Protein 1IMH (pdb70)

GO terms:
  GO:0005515 protein binding (F, IPI)
  GO:1990837 sequence-specific double-stranded DNA binding (F, IDA)
  GO:0043123 positive regulation of canonical NF-kappaB signal transduction (P, IMP)
  GO:1904996 positive regulation of leukocyte adhesion to vascular endothelial cell (P, IMP)
  GO:0071345 cellular response to cytokine stimulus (P, IMP)
  GO:0005634 nucleus (C, IDA)
  GO:0000978 RNA polymerase II cis-regulatory region sequence-specific DNA binding (F, IDA)
  GO:0001228 DNA-binding transcription activator activity, RNA polymerase II-specific (F, IDA)
  GO:0045944 positive regulation of transcription by RNA polymerase II (P, IDA)
  GO:0003682 chromatin binding (F, IDA)
  GO:0006974 DNA damage response (P, IDA)
  GO:0062176 R-loop processing (P, IDA)
  GO:0070131 positive regulation of mitochondrial translation (P, IDA)
  GO:0005634 nucleus (C, EXP)
  GO:0005694 chromosome (C, EXP)
  GO:0005634 nucleus (C, TAS)
  GO:0003700 DNA-binding transcription factor activity (F, TAS)
  GO:0071474 cellular hyperosmotic response (P, TAS)
  GO:0006366 transcription by RNA polymerase II (P, TAS)
  GO:0005654 nucleoplasm (C, IDA)

B-factor: mean 69.51, std 21.68, range [15.98, 150.83]

Solvent-accessible surface area: 28944 Å² total; per-residue (Å²): 100,113,51,12,111,1,44,13,127,58,64,59,120,35,97,65,42,45,0,67,26,85,57,49,0,11,89,48,15,80,7,41,90,135,120,63,55,89,98,27,9,2,79,8,132,106,102,163,22,55,1,20,0,51,1,67,43,29,98,93,103,17,63,0,0,0,1,5,0,12,40,72,62,126,20,93,30,14,36,2,6,35,3,22,100,23,98,25,245,129,31,36,108,16,134,91,35,92,13,106,35,21,26,0,0,16,3,48,2,46,44,95,92,92,3,36,28,41,1,13,0,2,2,4,23,20,50,85,54,20,72,12,80,93,190,82,60,138,12,14,132,162,103,135,21,59,116,0,24,0,0,0,0,0,16,18,127,80,190,97,68,34,34,10,9,0,10,13,46,5,34,62,1,45,3,54,112,74,53,39,107,1,57,3,70,69,7,25,46,88,54,5,30,0,109,5,99,86,51,0,2,1,3,4,88,30,2,44,163,38,9,94,0,16,0,12,61,101,117,44,124,162,115,23,50,72,34,107,6,115,28,39,121,163,30,41,43,86,31,8,1,6,0,92,1,12,68,12,97,55,79,163,24,120,129,78,36,78,5,12,0,34,0,28,8,138,65,23,140,1,180,61,87,29,85,1,43,0,41,46,140,100,112,52,13,111,1,44,13,124,57,63,59,121,35,94,65,43,45,0,66,27,88,55,49,0,10,90,54,20,105,12,64,117,121,121,75,70,52,85,29,8,1,77,7,134,107,102,163,22,54,1,20,0,49,1,66,43,29,96,94,102,16,62,0,0,0,1,4,0,29,39,73,61,126,19,94,28,5,14,19,2,24,3,14,95,12,99,27,247,132,31,36,108,16,134,89,33,92,12,108,41,7,26,0,0,17,3,49,2,46,43,94,93,92,4,37,25,40,1,13,0,2,1,6,19,55,15,85,96,21,48,0,39,100,64,91,35,113,82,10,14,160,153,183,36,50,113,0,24,1,0,1,0,0,17,20,127,79,195,96,70,34,34,10,10,0,10,14,48,6,34,62,1,43,7,52,118,66,67,30,103,2,59,4,69,69,6,24,47,89,56,5,32,0,108,5,101,86,52,0,2,1,3,4,88,35,2,49,164,38,10,96,0,15,0,12,64,99,116,39,116,167,108,23,50,68,33,106,6,114,28,40,121,164,34,42,43,86,32,6,1,6,1,93,1,11,70,12,99,56,78,162,24,122,131,80,36,77,5,13,0,33,0,28,9,138,58,26,138,0,175,63,85,29,84,1,42,0,41,46,143

Secondary structure (DSSP, 8-state):
-----TTS---SEETTEEEEEEEPBPSB---EETTS-------BTTSSS--EEEEES--S-EEEEEEEEESSSS--B-SSEEEEE---TTSPP-EEEEETTEEEEEEEE-GGGTTEEE--SEEEEEPPHHHHHTT-TTSSTT----EEEEEEEEEEE-SSS-EEEEEEE---EE-S------EEEEES--EEETT---EEEEEEE---TT-EEEEESSS-TT-S-EEEEPBPGGG--SSEEEEEPPPPS-TT-SS-EEEEEEEEETTEE--SPEEEEEE--/-----TTS---SEETTEEEEEEEPBPSB---B-SS----PPP-BTTSSS--EEEEES--S-EEEEEEEEESSSS--B-SSEEEEE---TTSPP-EEEEETTEEEEEEEE-GGGTTEEE--SEEEEEPPHHHHHHHH-TTGGGS---EEEEEEEEEEE-SSS-EEEEEEE---EE-S---PPPEEEEES--EEETT---EEEEEEE---TT-EEEEESSS-SS-S-EEEEPBPGGG--SSEEEEEPPPPS-TT-SS-EEEEEEEEETTEE--SPEEEEEE--

Sequence (562 aa):
KKSPMLCGQYPVKSEGKELKIVVQPETQHRARYLTEGSRGSVKDRTQQGFPTVKLEGHNEPVVLQVFVGNDSGRVKPHGFYQACRVTGRNTTPCKEVDIEGTTVIEVGLDPSNNMTLAVDCVGILKLRNADVEARIGIAGSKKKSTRARLVFRVNIMRKDGSTLTLQTPSSPILCTQPAGVPEILKKSLHSCSVKGEEEVFLIGKNFLKGTKVIFQENVSDENSWKSEAEIDMELFHQNHLIVKVPPYHDQHITLPVSVGIYVVTNAGRSHDVQPFTYTPDKKSPMLCGQYPVKSEGKELKIVVQPETQHRARYLTEGSRGSVKDRTQQGFPTVKLEGHNEPVVLQVFVGNDSGRVKPHGFYQACRVTGRNTTPCKEVDIEGTTVIEVGLDPSNNMTLAVDCVGILKLRNADVEARIGIAGSKKKSTRARLVFRVNIMRKDGSTLTLQTPSSPILCTQPAGVPEILKKSLHSCSVKGEEEVFLIGKNFLKGTKVIFQENVSDENSWKSEAEIDMELFHQNHLIVKVPPYHDQHITLPVSVGIYVVTNAGRSHDVQPFTYTPD

InterPro domains:
  IPR002909 IPT domain [SM00429] (444-542)
  IPR008366 Nuclear factor of activated T cells (NFAT) [PR01789] (307-323)
  IPR008366 Nuclear factor of activated T cells (NFAT) [PR01789] (425-447)
  IPR008366 Nuclear factor of activated T cells (NFAT) [PR01789] (466-485)
  IPR008366 Nuclear factor of activated T cells (NFAT) [PR01789] (524-543)
  IPR008366 Nuclear factor of activated T cells (NFAT) [PTHR12533] (21-938)
  IPR008967 p53-like transcription factor, DNA-binding domain superfamily [SSF49417] (273-444)
  IPR011539 Rel homology domain, DNA-binding domain [PF00554] (282-419)
  IPR011539 Rel homology domain, DNA-binding domain [PS50254] (264-443)
  IPR013783 Immunoglobulin-like fold [G3DSA:2.60.40.10] (439-544)
  IPR014756 Immunoglobulin E-set [SSF81296] (443-552)
  IPR015646 Nuclear factor of activated T-cells 5, Rel homology domain, DNA-binding domain [cd07882] (280-440)
  IPR032397 Rel homology dimerisation domain [PF16179] (446-544)
  IPR037059 Rel homology domain (RHD), DNA-binding domain superfamily [G3DSA:2.60.40.340] (269-438)

Radius of gyration: 33.57 Å; Cα contacts (8 Å, |Δi|>4): 1399; chains: 2; bounding box: 89×60×104 Å

Organism: Homo sapiens (NCBI:txid9606)

Foldseek 3Di:
DPQDPQQDDAAQDDPQKGKAWPFFFDQAAAAAEPPDDFRFATDTNVSPFATKIAMPRDAAKFKKKKWKFAQDDRTDGHLFKAKDWADDPPAADWDWDAHPRGIMIIGIQHCVVPRMDGHRTIGMYGHDPVVSCVPDVCDDPVHDDQKIWIKMWTWDAPPPRRTHIRIDTGHIHRHHDDQDAWAWDDKDAFEEAQQWFAKIKTFAARADPAKWKKKAQDDDPVDRDIDTFDWDPVDDDRGMTMTTTHHHPCLADPAKGKIWMWMAHPRGIHVDIDIHIYGHD/DPQDPQQDDAAQDDPQKGKAWPFFFDQADAAAAPVDPDFFATDTNVSPFATKIAMPRDAAKFKKKKWKFAQDDRTDGHLFKAKDWADDPPAADWDWDAHLRGIMIIGIQHCVVPRMDGHGTIGMHGHDLVRSCVGPHNVVSVPDDQKIWIKMWTWDAPPPRRTHIRIDTGHIHGHHDQQDEWAWDDKDAFEEAQQWFAKIKTFAAQQDPAKWKKKAQDDPVVHRDIDTFDWDPVDDDRGMTMTTTHHHPCLADPAKGKIWMWMAHPRGIHVDIDIHIYGHD

CATH classification: 2.60.40.340 (+1 more: 2.60.40.10)

Structure (mmCIF, N/CA/C/O backbone):
data_1IMH
#
_entry.id   1IMH
#
_cell.length_a   59.568
_cell.length_b   95.368
_cell.length_c   158.431
_cell.angle_alpha   90.00
_cell.angle_beta   90.00
_cell.angle_gamma   90.00
#
_symmetry.space_group_name_H-M   'P 21 21 21'
#
loop_
_entity.id
_entity.type
_entity.pdbx_description
1 polymer "5'-D(*TP*TP*GP*CP*TP*GP*GP*AP*AP*AP*AP*AP*TP*AP*G)-3'"
2 polymer "5'-D(*AP*AP*CP*TP*AP*TP*TP*TP*TP*TP*CP*CP*AP*GP*C)-3'"
3 polymer 'NUCLEAR FACTOR OF ACTIVATED T CELLS 5'
#
loop_
_atom_site.group_PDB
_atom_site.id
_atom_site.type_symbol
_atom_site.label_atom_id
_atom_site.label_alt_id
_atom_site.label_comp_id
_atom_site.label_asym_id
_atom_site.label_entity_id
_atom_site.label_seq_id
_atom_site.pdbx_PDB_ins_code
_atom_site.Cartn_x
_atom_site.Cartn_y
_atom_site.Cartn_z
_atom_site.occupancy
_atom_site.B_iso_or_equiv
_atom_site.auth_seq_id
_atom_site.auth_comp_id
_atom_site.auth_asym_id
_atom_site.auth_atom_id
_atom_site.pdbx_PDB_model_num
ATOM 610 N N . LYS C 3 1 ? 18.446 28.361 2.572 1.00 105.73 188 LYS C N 1
ATOM 611 C CA . LYS C 3 1 ? 18.213 29.833 2.654 1.00 105.39 188 LYS C CA 1
ATOM 612 C C . LYS C 3 1 ? 18.949 30.581 1.541 1.00 106.10 188 LYS C C 1
ATOM 613 O O . LYS C 3 1 ? 20.097 30.261 1.218 1.00 108.43 188 LYS C O 1
ATOM 619 N N . LYS C 3 2 ? 18.281 31.578 0.963 1.00 106.74 189 LYS C N 1
ATOM 620 C CA . LYS C 3 2 ? 18.850 32.385 -0.119 1.00 104.74 189 LYS C CA 1
ATOM 621 C C . LYS C 3 2 ? 19.890 33.358 0.455 1.00 102.87 189 LYS C C 1
ATOM 622 O O . LYS C 3 2 ? 20.746 33.869 -0.271 1.00 103.44 189 LYS C O 1
ATOM 628 N N . SER C 3 3 ? 19.798 33.588 1.765 1.00 95.98 190 SER C N 1
ATOM 629 C CA . SER C 3 3 ? 20.684 34.474 2.524 1.00 89.98 190 SER C CA 1
ATOM 630 C C . SER C 3 3 ? 20.511 35.989 2.308 1.00 88.19 190 SER C C 1
ATOM 631 O O . SER C 3 3 ? 21.491 36.737 2.329 1.00 84.08 190 SER C O 1
ATOM 634 N N . PRO C 3 4 ? 19.263 36.462 2.098 1.00 87.88 191 PRO C N 1
ATOM 635 C CA . PRO C 3 4 ? 19.043 37.900 1.899 1.00 88.10 191 PRO C CA 1
ATOM 636 C C . PRO C 3 4 ? 19.613 38.651 3.108 1.00 90.47 191 PRO C C 1
ATOM 637 O O . PRO C 3 4 ? 19.440 38.201 4.243 1.00 90.30 191 PRO C O 1
ATOM 641 N N . MET C 3 5 ? 20.279 39.785 2.881 1.00 91.90 192 MET C N 1
ATOM 642 C CA . MET C 3 5 ? 20.869 40.536 3.992 1.00 94.62 192 MET C CA 1
ATOM 643 C C . MET C 3 5 ? 19.928 40.655 5.189 1.00 91.21 192 MET C C 1
ATOM 644 O O . MET C 3 5 ? 18.766 41.058 5.064 1.00 91.58 192 MET C O 1
ATOM 649 N N . LEU C 3 6 ? 20.461 40.298 6.352 1.00 86.35 193 LEU C N 1
ATOM 650 C CA . LEU C 3 6 ? 19.715 40.314 7.597 1.00 79.38 193 LEU C CA 1
ATOM 651 C C . LEU C 3 6 ? 19.136 41.678 7.949 1.00 75.08 193 LEU C C 1
ATOM 652 O O . LEU C 3 6 ? 18.101 41.766 8.625 1.00 73.58 193 LEU C O 1
ATOM 657 N N . CYS C 3 7 ? 19.784 42.737 7.471 1.00 71.29 194 CYS C N 1
ATOM 658 C CA . CYS C 3 7 ? 19.335 44.099 7.759 1.00 69.02 194 CYS C CA 1
ATOM 659 C C . CYS C 3 7 ? 18.207 44.673 6.896 1.00 68.84 194 CYS C C 1
ATOM 660 O O . CYS C 3 7 ? 17.628 45.698 7.248 1.00 67.67 194 CYS C O 1
ATOM 663 N N . GLY C 3 8 ? 17.886 44.024 5.782 1.00 68.21 195 GLY C N 1
ATOM 664 C CA . GLY C 3 8 ? 16.834 44.535 4.916 1.00 70.18 195 GLY C CA 1
ATOM 665 C C . GLY C 3 8 ? 15.448 44.658 5.533 1.00 70.53 195 GLY C C 1
ATOM 666 O O . GLY C 3 8 ? 15.137 43.982 6.506 1.00 70.45 195 GLY C O 1
ATOM 667 N N . GLN C 3 9 ? 14.616 45.529 4.971 1.00 71.97 196 GLN C N 1
ATOM 668 C CA . GLN C 3 9 ? 13.257 45.723 5.463 1.00 75.55 196 GLN C CA 1
ATOM 669 C C . GLN C 3 9 ? 12.386 44.646 4.819 1.00 75.20 196 GLN C C 1
ATOM 670 O O . GLN C 3 9 ? 12.394 44.500 3.600 1.00 76.44 196 GLN C O 1
ATOM 676 N N . TYR C 3 10 ? 11.645 43.884 5.617 1.00 75.20 197 TYR C N 1
ATOM 677 C CA . TYR C 3 10 ? 10.790 42.844 5.057 1.00 75.03 197 TYR C CA 1
ATOM 678 C C . TYR C 3 10 ? 9.437 42.866 5.739 1.00 71.86 197 TYR C C 1
ATOM 679 O O . TYR C 3 10 ? 9.323 43.267 6.891 1.00 73.36 197 TYR C O 1
ATOM 688 N N . PRO C 3 11 ? 8.386 42.442 5.029 1.00 70.79 198 PRO C N 1
ATOM 689 C CA . PRO C 3 11 ? 7.036 42.419 5.592 1.00 71.75 198 PRO C CA 1
ATOM 690 C C . PRO C 3 11 ? 6.722 41.111 6.309 1.00 72.01 198 PRO C C 1
ATOM 691 O O . PRO C 3 11 ? 7.404 40.094 6.132 1.00 70.96 198 PRO C O 1
ATOM 695 N N . VAL C 3 12 ? 5.668 41.142 7.111 1.00 74.59 199 VAL C N 1
ATOM 696 C CA . VAL C 3 12 ? 5.241 39.960 7.838 1.00 76.75 199 VAL C CA 1
ATOM 697 C C . VAL C 3 12 ? 4.462 39.094 6.863 1.00 77.99 199 VAL C C 1
ATOM 698 O O . VAL C 3 12 ? 4.688 37.890 6.768 1.00 79.55 199 VAL C O 1
ATOM 702 N N . LYS C 3 13 ? 3.553 39.726 6.128 1.00 83.38 200 LYS C N 1
ATOM 703 C CA . LYS C 3 13 ? 2.733 39.029 5.146 1.00 87.09 200 LYS C CA 1
ATOM 704 C C . LYS C 3 13 ? 2.895 39.670 3.777 1.00 89.46 200 LYS C C 1
ATOM 705 O O . LYS C 3 13 ? 3.305 40.826 3.666 1.00 89.70 200 LYS C O 1
ATOM 711 N N . SER C 3 14 ? 2.566 38.902 2.743 1.00 89.28 201 SER C N 1
ATOM 712 C CA . SER C 3 14 ? 2.639 39.356 1.357 1.00 88.46 201 SER C CA 1
ATOM 713 C C . SER C 3 14 ? 2.353 38.200 0.408 1.00 88.89 201 SER C C 1
ATOM 714 O O . SER C 3 14 ? 2.627 37.038 0.729 1.00 89.84 201 SER C O 1
ATOM 717 N N . GLU C 3 15 ? 1.800 38.530 -0.757 1.00 87.82 202 GLU C N 1
ATOM 718 C CA . GLU C 3 15 ? 1.486 37.538 -1.778 1.00 85.18 202 GLU C CA 1
ATOM 719 C C . GLU C 3 15 ? 0.646 36.413 -1.180 1.00 86.55 202 GLU C C 1
ATOM 720 O O . GLU C 3 15 ? 0.841 35.233 -1.490 1.00 85.43 202 GLU C O 1
ATOM 726 N N . GLY C 3 16 ? -0.287 36.802 -0.312 1.00 85.50 203 GLY C N 1
ATOM 727 C CA . GLY C 3 16 ? -1.174 35.849 0.333 1.00 86.90 203 GLY C CA 1
ATOM 728 C C . GLY C 3 16 ? -0.509 34.929 1.338 1.00 86.70 203 GLY C C 1
ATOM 729 O O . GLY C 3 16 ? -0.982 33.820 1.587 1.00 86.55 203 GLY C O 1
ATOM 730 N N . LYS C 3 17 ? 0.585 35.386 1.930 1.00 87.54 204 LYS C N 1
ATOM 731 C CA . LYS C 3 17 ? 1.302 34.571 2.900 1.00 88.07 204 LYS C CA 1
ATOM 732 C C . LYS C 3 17 ? 1.672 35.377 4.138 1.00 87.31 204 LYS C C 1
ATOM 733 O O . LYS C 3 17 ? 2.133 36.513 4.026 1.00 86.86 204 LYS C O 1
ATOM 739 N N . GLU C 3 18 ? 1.464 34.795 5.317 1.00 85.91 205 GLU C N 1
ATOM 740 C CA . GLU C 3 18 ? 1.829 35.479 6.548 1.00 84.70 205 GLU C CA 1
ATOM 741 C C . GLU C 3 18 ? 2.661 34.574 7.443 1.00 83.63 205 GLU C C 1
ATOM 742 O O . GLU C 3 18 ? 2.449 33.361 7.500 1.00 83.21 205 GLU C O 1
ATOM 748 N N . LEU C 3 19 ? 3.634 35.175 8.117 1.00 82.90 206 LEU C N 1
ATOM 749 C CA . LEU C 3 19 ? 4.497 34.464 9.050 1.00 80.94 206 LEU C CA 1
ATOM 750 C C . LEU C 3 19 ? 4.153 35.091 10.386 1.00 81.41 206 LEU C C 1
ATOM 751 O O . LEU C 3 19 ? 4.673 36.150 10.732 1.00 81.09 206 LEU C O 1
ATOM 756 N N . LYS C 3 20 ? 3.263 34.455 11.134 1.00 81.69 207 LYS C N 1
ATOM 757 C CA . LYS C 3 20 ? 2.861 35.019 12.410 1.00 81.86 207 LYS C CA 1
ATOM 758 C C . LYS C 3 20 ? 3.364 34.270 13.633 1.00 78.30 207 LYS C C 1
ATOM 759 O O . LYS C 3 20 ? 3.568 33.057 13.609 1.00 78.80 207 LYS C O 1
ATOM 765 N N . ILE C 3 21 ? 3.567 35.023 14.705 1.00 74.14 208 ILE C N 1
ATOM 766 C CA . ILE C 3 21 ? 4.020 34.467 15.965 1.00 69.46 208 ILE C CA 1
ATOM 767 C C . ILE C 3 21 ? 2.771 34.156 16.773 1.00 69.04 208 ILE C C 1
ATOM 768 O O . ILE C 3 21 ? 2.112 35.055 17.292 1.00 67.51 208 ILE C O 1
ATOM 773 N N . VAL C 3 22 ? 2.438 32.878 16.865 1.00 68.10 209 VAL C N 1
ATOM 774 C CA . VAL C 3 22 ? 1.267 32.460 17.615 1.00 69.64 209 VAL C CA 1
ATOM 775 C C . VAL C 3 22 ? 1.517 32.602 19.120 1.00 69.91 209 VAL C C 1
ATOM 776 O O . VAL C 3 22 ? 0.670 33.112 19.854 1.00 72.41 209 VAL C O 1
ATOM 780 N N . VAL C 3 23 ? 2.681 32.153 19.576 1.00 70.23 210 VAL C N 1
ATOM 781 C CA . VAL C 3 23 ? 3.010 32.238 20.990 1.00 67.03 210 VAL C CA 1
ATOM 782 C C . VAL C 3 23 ? 4.332 32.958 21.251 1.00 64.93 210 VAL C C 1
ATOM 783 O O . VAL C 3 23 ? 5.416 32.415 21.026 1.00 63.61 210 VAL C O 1
ATOM 787 N N . GLN C 3 24 ? 4.217 34.188 21.736 1.00 59.68 211 GLN C N 1
ATOM 788 C CA . GLN C 3 24 ? 5.362 35.029 22.061 1.00 55.34 211 GLN C CA 1
ATOM 789 C C . GLN C 3 24 ? 6.267 34.371 23.090 1.00 50.69 211 GLN C C 1
ATOM 790 O O . GLN C 3 24 ? 5.807 33.590 23.924 1.00 53.09 211 GLN C O 1
ATOM 796 N N . PRO C 3 25 ? 7.571 34.692 23.052 1.00 48.36 212 PRO C N 1
ATOM 797 C CA . PRO C 3 25 ? 8.529 34.123 24.003 1.00 45.97 212 PRO C CA 1
ATOM 798 C C . PRO C 3 25 ? 8.376 34.831 25.347 1.00 42.95 212 PRO C C 1
ATOM 799 O O . PRO C 3 25 ? 7.755 35.888 25.424 1.00 42.14 212 PRO C O 1
ATOM 803 N N . GLU C 3 26 ? 8.938 34.237 26.394 1.00 42.10 213 GLU C N 1
ATOM 804 C CA . GLU C 3 26 ? 8.888 34.804 27.739 1.00 42.75 213 GLU C CA 1
ATOM 805 C C . GLU C 3 26 ? 9.387 36.246 27.724 1.00 43.31 213 GLU C C 1
ATOM 806 O O . GLU C 3 26 ? 10.113 36.641 26.814 1.00 45.38 213 GLU C O 1
ATOM 812 N N . THR C 3 27 ? 8.999 37.052 28.706 1.00 44.15 214 THR C N 1
ATOM 813 C CA . THR C 3 27 ? 9.490 38.427 28.717 1.00 45.40 214 THR C CA 1
ATOM 814 C C . THR C 3 27 ? 10.937 38.464 29.191 1.00 44.06 214 THR C C 1
ATOM 815 O O . THR C 3 27 ? 11.610 39.479 29.055 1.00 43.97 214 THR C O 1
ATOM 819 N N . GLN C 3 28 ? 11.411 37.355 29.748 1.00 40.76 215 GLN C N 1
ATOM 820 C CA . GLN C 3 28 ? 12.778 37.284 30.229 1.00 39.82 215 GLN C CA 1
ATOM 821 C C . GLN C 3 28 ? 13.373 35.891 30.092 1.00 40.56 215 GLN C C 1
ATOM 822 O O . GLN C 3 28 ? 12.710 34.891 30.349 1.00 41.88 215 GLN C O 1
ATOM 828 N N . HIS C 3 29 ? 14.635 35.849 29.671 1.00 40.06 216 HIS C N 1
ATOM 829 C CA . HIS C 3 29 ? 15.366 34.615 29.484 1.00 38.25 216 HIS C CA 1
ATOM 830 C C . HIS C 3 29 ? 16.822 34.926 29.757 1.00 37.37 216 HIS C C 1
ATOM 831 O O . HIS C 3 29 ? 17.411 35.738 29.063 1.00 39.16 216 HIS C O 1
ATOM 838 N N . ARG C 3 30 ? 17.406 34.276 30.753 1.00 34.90 217 ARG C N 1
ATOM 839 C CA . ARG C 3 30 ? 18.792 34.521 31.114 1.00 35.38 217 ARG C CA 1
ATOM 840 C C . ARG C 3 30 ? 19.782 34.001 30.096 1.00 37.07 217 ARG C C 1
ATOM 841 O O . ARG C 3 30 ? 19.948 32.801 29.938 1.00 41.51 217 ARG C O 1
ATOM 849 N N . ALA C 3 31 ? 20.453 34.911 29.404 1.00 37.93 218 ALA C N 1
ATOM 850 C CA . ALA C 3 31 ? 21.444 34.516 28.412 1.00 37.92 218 ALA C CA 1
ATOM 851 C C . ALA C 3 31 ? 22.559 33.795 29.142 1.00 37.97 218 ALA C C 1
ATOM 852 O O . ALA C 3 31 ? 22.788 34.044 30.324 1.00 36.59 218 ALA C O 1
ATOM 854 N N . ARG C 3 32 ? 23.233 32.888 28.447 1.00 40.77 219 ARG C N 1
ATOM 855 C CA . ARG C 3 32 ? 24.358 32.174 29.036 1.00 45.52 219 ARG C CA 1
ATOM 856 C C . ARG C 3 32 ? 25.644 32.767 28.463 1.00 46.01 219 ARG C C 1
ATOM 857 O O . ARG C 3 32 ? 25.615 33.458 27.453 1.00 48.66 219 ARG C O 1
ATOM 865 N N . TYR C 3 33 ? 26.772 32.500 29.099 1.00 46.71 220 TYR C N 1
ATOM 866 C CA . TYR C 3 33 ? 28.035 32.989 28.574 1.00 47.93 220 TYR C CA 1
ATOM 867 C C . TYR C 3 33 ? 28.768 31.805 27.948 1.00 49.58 220 TYR C C 1
ATOM 868 O O . TYR C 3 33 ? 28.412 30.656 28.197 1.00 50.96 220 TYR C O 1
ATOM 877 N N . LEU C 3 34 ? 29.777 32.089 27.126 1.00 50.97 221 LEU C N 1
ATOM 878 C CA . LEU C 3 34 ? 30.545 31.048 26.455 1.00 50.93 221 LEU C CA 1
ATOM 879 C C . LEU C 3 34 ? 31.348 30.250 27.466 1.00 52.78 221 LEU C C 1
ATOM 880 O O . LEU C 3 34 ? 31.517 29.036 27.337 1.00 52.36 221 LEU C O 1
ATOM 885 N N . THR C 3 35 ? 31.828 30.950 28.485 1.00 52.44 222 THR C N 1
ATOM 886 C CA . THR C 3 35 ? 32.629 30.342 29.526 1.00 52.53 222 THR C CA 1
ATOM 887 C C . THR C 3 35 ? 31.840 29.377 30.403 1.00 54.81 222 THR C C 1
ATOM 888 O O . THR C 3 35 ? 32.426 28.694 31.229 1.00 55.33 222 THR C O 1
ATOM 892 N N . GLU C 3 36 ? 30.520 29.310 30.243 1.00 58.05 223 GLU C N 1
ATOM 893 C CA . GLU C 3 36 ? 29.731 28.386 31.064 1.00 59.32 223 GLU C CA 1
ATOM 894 C C . GLU C 3 36 ? 28.817 27.450 30.285 1.00 62.25 223 GLU C C 1
ATOM 895 O O . GLU C 3 36 ? 28.707 27.532 29.059 1.00 64.55 223 GLU C O 1
ATOM 901 N N . GLY C 3 37 ? 28.168 26.553 31.020 1.00 64.81 224 GLY C N 1
ATOM 902 C CA . GLY C 3 37 ? 27.270 25.590 30.415 1.00 67.28 224 GLY C CA 1
ATOM 903 C C . GLY C 3 37 ? 26.161 26.206 29.588 1.00 69.91 224 GLY C C 1
ATOM 904 O O . GLY C 3 37 ? 26.111 27.417 29.397 1.00 73.90 224 GLY C O 1
ATOM 905 N N . SER C 3 38 ? 25.282 25.359 29.069 1.00 67.79 225 SER C N 1
ATOM 906 C CA . SER C 3 38 ? 24.162 25.820 28.272 1.00 63.98 225 SER C CA 1
ATOM 907 C C . SER C 3 38 ? 23.080 26.223 29.253 1.00 62.42 225 SER C C 1
ATOM 908 O O . SER C 3 38 ? 23.086 25.758 30.383 1.00 62.07 225 SER C O 1
ATOM 911 N N . ARG C 3 39 ? 22.148 27.078 28.842 1.00 58.49 226 ARG C N 1
ATOM 912 C CA . ARG C 3 39 ? 21.097 27.474 29.764 1.00 53.04 226 ARG C CA 1
ATOM 913 C C . ARG C 3 39 ? 19.692 27.234 29.284 1.00 52.61 226 ARG C C 1
ATOM 914 O O . ARG C 3 39 ? 18.750 27.818 29.815 1.00 51.31 226 ARG C O 1
ATOM 922 N N . GLY C 3 40 ? 19.521 26.390 28.275 1.00 54.42 227 GLY C N 1
ATOM 923 C CA . GLY C 3 40 ? 18.155 26.122 27.901 1.00 55.09 227 GLY C CA 1
ATOM 924 C C . GLY C 3 40 ? 17.574 26.941 26.788 1.00 56.20 227 GLY C C 1
ATOM 925 O O . GLY C 3 40 ? 18.058 28.020 26.462 1.00 56.55 227 GLY C O 1
ATOM 926 N N . SER C 3 41 ? 16.523 26.390 26.193 1.00 56.15 228 SER C N 1
ATOM 927 C CA . SER C 3 41 ? 15.824 27.042 25.103 1.00 56.55 228 SER C CA 1
ATOM 928 C C . SER C 3 41 ? 15.016 28.179 25.682 1.00 53.87 228 SER C C 1
ATOM 929 O O . SER C 3 41 ? 14.874 28.286 26.893 1.00 53.68 228 SER C O 1
ATOM 932 N N . VAL C 3 42 ? 14.491 29.029 24.816 1.00 52.31 229 VAL C N 1
ATOM 933 C CA . VAL C 3 42 ? 13.679 30.146 25.265 1.00 52.44 229 VAL C CA 1
ATOM 934 C C . VAL C 3 42 ? 12.267 29.600 25.359 1.00 53.89 229 VAL C C 1
ATOM 935 O O . VAL C 3 42 ? 11.745 29.046 24.401 1.00 53.38 229 VAL C O 1
ATOM 939 N N . LYS C 3 43 ? 11.663 29.743 26.528 1.00 57.99 230 LYS C N 1
ATOM 940 C CA . LYS C 3 43 ? 10.321 29.242 26.762 1.00 63.84 230 LYS C CA 1
ATOM 941 C C . LYS C 3 43 ? 9.309 30.276 26.319 1.00 64.56 230 LYS C C 1
ATOM 942 O O . LYS C 3 43 ? 9.673 31.279 25.699 1.00 66.36 230 LYS C O 1
ATOM 948 N N . ASP C 3 44 ? 8.036 30.032 26.623 1.00 66.83 231 ASP C N 1
ATOM 949 C CA . ASP C 3 44 ? 6.983 30.991 26.286 1.00 69.30 231 ASP C CA 1
ATOM 950 C C . ASP C 3 44 ? 6.627 31.695 27.590 1.00 70.11 231 ASP C C 1
ATOM 951 O O . ASP C 3 44 ? 7.359 31.576 28.566 1.00 70.22 231 ASP C O 1
ATOM 956 N N . ARG C 3 45 ? 5.518 32.422 27.626 1.00 72.34 232 ARG C N 1
ATOM 957 C CA . ARG C 3 45 ? 5.157 33.129 28.849 1.00 75.18 232 ARG C CA 1
ATOM 958 C C . ARG C 3 45 ? 4.580 32.277 29.986 1.00 78.85 232 ARG C C 1
ATOM 959 O O . ARG C 3 45 ? 4.511 32.724 31.124 1.00 80.89 232 ARG C O 1
ATOM 967 N N . THR C 3 46 ? 4.146 31.061 29.684 1.00 83.68 233 THR C N 1
ATOM 968 C CA . THR C 3 46 ? 3.631 30.181 30.723 1.00 87.37 233 THR C CA 1
ATOM 969 C C . THR C 3 46 ? 4.723 29.257 31.227 1.00 90.97 233 THR C C 1
ATOM 970 O O . THR C 3 46 ? 4.487 28.440 32.118 1.00 92.19 233 THR C O 1
ATOM 974 N N . GLN C 3 47 ? 5.916 29.390 30.656 1.00 92.25 234 GLN C N 1
ATOM 975 C CA . GLN C 3 47 ? 7.045 28.551 31.035 1.00 94.11 234 GLN C CA 1
ATOM 976 C C . GLN C 3 47 ? 6.747 27.079 30.749 1.00 94.83 234 GLN C C 1
ATOM 977 O O . GLN C 3 47 ? 7.574 26.214 31.039 1.00 96.24 234 GLN C O 1
ATOM 983 N N . GLN C 3 48 ? 5.569 26.787 30.195 1.00 94.49 235 GLN C N 1
ATOM 984 C CA . GLN C 3 48 ? 5.213 25.397 29.920 1.00 92.64 235 GLN C CA 1
ATOM 985 C C . GLN C 3 48 ? 5.306 24.941 28.463 1.00 89.55 235 GLN C C 1
ATOM 986 O O . GLN C 3 48 ? 4.970 23.796 28.126 1.00 89.73 235 GLN C O 1
ATOM 992 N N . GLY C 3 49 ? 5.788 25.831 27.607 1.00 84.66 236 GLY C N 1
ATOM 993 C CA . GLY C 3 49 ? 5.947 25.505 26.206 1.00 78.99 236 GLY C CA 1
ATOM 994 C C . GLY C 3 49 ? 7.028 26.376 25.605 1.00 73.81 236 GLY C C 1
ATOM 995 O O . GLY C 3 49 ? 7.944 26.816 26.297 1.00 70.89 236 GLY C O 1
ATOM 996 N N . PHE C 3 50 ? 6.916 26.642 24.313 1.00 67.11 237 PHE C N 1
ATOM 997 C CA . PHE C 3 50 ? 7.907 27.455 23.634 1.00 64.84 237 PHE C CA 1
ATOM 998 C C . PHE C 3 50 ? 7.307 28.459 22.675 1.00 62.38 237 PHE C C 1
ATOM 999 O O . PHE C 3 50 ? 6.167 28.316 22.254 1.00 61.07 237 PHE C O 1
ATOM 1007 N N . PRO C 3 51 ? 8.070 29.501 22.313 1.00 59.53 238 PRO C N 1
ATOM 1008 C CA . PRO C 3 51 ? 7.487 30.466 21.382 1.00 61.66 238 PRO C CA 1
ATOM 1009 C C . PRO C 3 51 ? 7.101 29.699 20.131 1.00 63.23 238 PRO C C 1
ATOM 1010 O O . PRO C 3 51 ? 7.869 28.864 19.646 1.00 61.75 238 PRO C O 1
ATOM 1014 N N . THR C 3 52 ? 5.904 29.962 19.620 1.00 64.60 239 THR C N 1
ATOM 1015 C CA . THR C 3 52 ? 5.426 29.246 18.444 1.00 68.59 239 THR C CA 1
ATOM 1016 C C . THR C 3 52 ? 5.099 30.138 17.259 1.00 71.54 239 THR C C 1
ATOM 1017 O O . THR C 3 52 ? 4.321 31.088 17.367 1.00 72.35 239 THR C O 1
ATOM 1021 N N . VAL C 3 53 ? 5.699 29.816 16.121 1.00 74.73 240 VAL C N 1
ATOM 1022 C CA . VAL C 3 53 ? 5.469 30.583 14.912 1.00 77.90 240 VAL C CA 1
ATOM 1023 C C . VAL C 3 53 ? 4.700 29.745 13.893 1.00 81.40 240 VAL C C 1
ATOM 1024 O O . VAL C 3 53 ? 4.898 28.527 13.790 1.00 80.08 240 VAL C O 1
ATOM 1028 N N . LYS C 3 54 ? 3.823 30.406 13.144 1.00 84.12 241 LYS C N 1
ATOM 1029 C CA . LYS C 3 54 ? 3.015 29.733 12.139 1.00 86.56 241 LYS C CA 1
ATOM 1030 C C . LYS C 3 54 ? 3.101 30.425 10.776 1.00 88.35 241 LYS C C 1
ATOM 1031 O O . LYS C 3 54 ? 3.184 31.656 10.691 1.00 90.22 241 LYS C O 1
ATOM 1037 N N . LEU C 3 55 ? 3.083 29.620 9.713 1.00 90.27 242 LEU C N 1
ATOM 1038 C CA . LEU C 3 55 ? 3.143 30.134 8.347 1.00 90.08 242 LEU C CA 1
ATOM 1039 C C . LEU C 3 55 ? 1.867 29.819 7.566 1.00 93.42 242 LEU C C 1
ATOM 1040 O O . LEU C 3 55 ? 1.731 28.748 6.970 1.00 92.96 242 LEU C O 1
ATOM 1045 N N . GLU C 3 56 ? 0.935 30.766 7.577 1.00 94.54 243 GLU C N 1
ATOM 1046 C CA . GLU C 3 56 ? -0.330 30.621 6.871 1.00 96.66 243 GLU C CA 1
ATOM 1047 C C . GLU C 3 56 ? -0.170 31.110 5.434 1.00 97.87 243 GLU C C 1
ATOM 1048 O O . GLU C 3 56 ? 0.707 31.927 5.141 1.00 101.04 243 GLU C O 1
ATOM 1054 N N . GLY C 3 57 ? -1.016 30.603 4.541 1.00 98.99 244 GLY C N 1
ATOM 1055 C CA . GLY C 3 57 ? -0.953 31.010 3.146 1.00 97.34 244 GLY C CA 1
ATOM 1056 C C . GLY C 3 57 ? 0.147 30.317 2.363 1.00 97.79 244 GLY C C 1
ATOM 1057 O O . GLY C 3 57 ? 0.758 30.907 1.472 1.00 97.91 244 GLY C O 1
ATOM 1058 N N . HIS C 3 58 ? 0.396 29.056 2.694 1.00 94.46 245 HIS C N 1
ATOM 1059 C CA . HIS C 3 58 ? 1.429 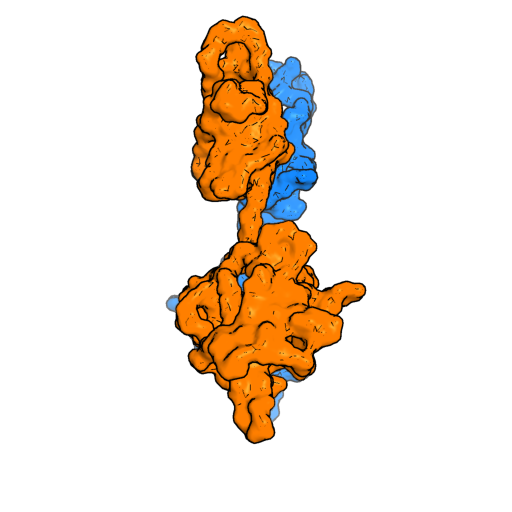28.278 2.027 1.00 92.39 245 HIS C CA 1
ATOM 1060 C C . HIS C 3 58 ? 1.427 26.904 2.676 1.00 93.12 245 HIS C C 1
ATOM 1061 O O . HIS C 3 58 ? 1.219 26.790 3.887 1.00 91.80 245 HIS C O 1
ATOM 1068 N N . ASN C 3 59 ? 1.661 25.864 1.879 1.00 94.77 246 ASN C N 1
ATOM 1069 C CA . ASN C 3 59 ? 1.648 24.512 2.414 1.00 96.94 246 ASN C CA 1
ATOM 1070 C C . ASN C 3 59 ? 2.750 23.574 1.932 1.00 99.07 246 ASN C C 1
ATOM 1071 O O . ASN C 3 59 ? 2.499 22.397 1.682 1.00 100.58 246 ASN C O 1
ATOM 1076 N N . GLU C 3 60 ? 3.968 24.090 1.809 1.00 101.13 247 GLU C N 1
ATOM 1077 C CA . GLU C 3 60 ? 5.101 23.275 1.382 1.00 102.79 247 GLU C CA 1
ATOM 1078 C C . GLU C 3 60 ? 6.195 23.312 2.442 1.00 100.39 247 GLU C C 1
ATOM 1079 O O . GLU C 3 60 ? 6.167 24.141 3.349 1.00 101.57 247 GLU C O 1
ATOM 1085 N N . PRO C 3 61 ? 7.167 22.395 2.358 1.00 97.58 248 PRO C N 1
ATOM 1086 C CA . PRO C 3 61 ? 8.219 22.442 3.372 1.00 93.63 248 PRO C CA 1
ATOM 1087 C C . PRO C 3 61 ? 9.085 23.675 3.113 1.00 90.28 248 PRO C C 1
ATOM 1088 O O . PRO C 3 61 ? 9.508 23.914 1.978 1.00 87.69 248 PRO C O 1
ATOM 1092 N N . VAL C 3 62 ? 9.322 24.467 4.158 1.00 84.40 249 VAL C N 1
ATOM 1093 C CA . VAL C 3 62 ? 10.140 25.679 4.047 1.00 79.75 249 VAL C CA 1
ATOM 1094 C C . VAL C 3 62 ? 10.976 25.882 5.300 1.00 77.81 249 VAL C C 1
ATOM 1095 O O . VAL C 3 62 ? 10.449 25.837 6.408 1.00 78.08 249 VAL C O 1
ATOM 1099 N N . VAL C 3 63 ? 12.276 26.104 5.131 1.00 76.79 250 VAL C N 1
ATOM 1100 C CA . VAL C 3 63 ? 13.142 26.301 6.289 1.00 73.37 250 VAL C CA 1
ATOM 1101 C C . VAL C 3 63 ? 12.853 27.624 6.984 1.00 74.26 250 VAL C C 1
ATOM 1102 O O . VAL C 3 63 ? 12.744 28.671 6.341 1.00 73.74 250 VAL C O 1
ATOM 1106 N N . LEU C 3 64 ? 12.713 27.554 8.305 1.00 71.63 251 LEU C N 1
ATOM 1107 C CA . LEU C 3 64 ? 12.455 28.726 9.121 1.00 67.85 251 LEU C CA 1
ATOM 1108 C C . LEU C 3 64 ? 13.783 29.159 9.720 1.00 68.01 251 LEU C C 1
ATOM 1109 O O . LEU C 3 64 ? 14.530 28.339 10.252 1.00 68.26 251 LEU C O 1
ATOM 1114 N N . GLN C 3 65 ? 14.085 30.445 9.616 1.00 66.55 252 GLN C N 1
ATOM 1115 C CA . GLN C 3 65 ? 15.324 30.952 10.170 1.00 64.37 252 GLN C CA 1
ATOM 1116 C C . GLN C 3 65 ? 15.060 31.761 11.431 1.00 63.80 252 GLN C C 1
ATOM 1117 O O . GLN C 3 65 ? 14.056 32.475 11.533 1.00 63.85 252 GLN C O 1
ATOM 1123 N N . VAL C 3 66 ? 15.964 31.638 12.395 1.00 60.13 253 VAL C N 1
ATOM 1124 C CA . VAL C 3 66 ? 15.832 32.378 13.636 1.00 56.53 253 VAL C CA 1
ATOM 1125 C C . VAL C 3 66 ? 17.175 32.945 14.043 1.00 54.94 253 VAL C C 1
ATOM 1126 O O . VAL C 3 66 ? 18.211 32.300 13.881 1.00 54.43 253 VAL C O 1
ATOM 1130 N N . PHE C 3 67 ? 17.150 34.169 14.551 1.00 53.19 254 PHE C N 1
ATOM 1131 C CA . PHE C 3 67 ? 18.358 34.809 15.040 1.00 48.59 254 PHE C CA 1
ATOM 1132 C C . PHE C 3 67 ? 17.954 35.908 16.015 1.00 45.42 254 PHE C C 1
ATOM 1133 O O . PHE C 3 67 ? 16.831 36.410 15.970 1.00 43.79 254 PHE C O 1
ATOM 1141 N N . VAL C 3 68 ? 18.867 36.246 16.915 1.00 39.91 255 VAL C N 1
ATOM 1142 C CA . VAL C 3 68 ? 18.635 37.260 17.932 1.00 36.86 255 VAL C CA 1
ATOM 1143 C C . VAL C 3 68 ? 18.925 38.661 17.401 1.00 37.21 255 VAL C C 1
ATOM 1144 O O . VAL C 3 68 ? 20.054 38.956 16.993 1.00 36.96 255 VAL C O 1
ATOM 1148 N N . GLY C 3 69 ? 17.914 39.524 17.410 1.00 37.25 256 GLY C N 1
ATOM 1149 C CA . GLY C 3 69 ? 18.114 40.870 16.916 1.00 39.04 256 GLY C CA 1
ATOM 1150 C C . GLY C 3 69 ? 17.922 41.893 18.009 1.00 41.39 256 GLY C C 1
ATOM 1151 O O . GLY C 3 69 ? 17.595 41.530 19.137 1.00 44.61 256 GLY C O 1
ATOM 1152 N N . ASN C 3 70 ? 18.137 43.165 17.684 1.00 43.52 257 ASN C N 1
ATOM 1153 C CA . ASN C 3 70 ? 17.958 44.251 18.645 1.00 45.23 257 ASN C CA 1
ATOM 1154 C C . ASN C 3 70 ? 16.551 44.189 19.249 1.00 47.75 257 ASN C C 1
ATOM 1155 O O . ASN C 3 70 ? 15.661 43.503 18.734 1.00 46.38 257 ASN C O 1
ATOM 1160 N N . ASP C 3 71 ? 16.357 44.928 20.335 1.00 49.81 258 ASP C N 1
ATOM 1161 C CA . ASP C 3 71 ? 15.090 44.930 21.046 1.00 51.36 258 ASP C CA 1
ATOM 1162 C C . ASP C 3 71 ? 13.979 45.743 20.411 1.00 50.99 258 ASP C C 1
ATOM 1163 O O . ASP C 3 71 ? 12.805 45.545 20.728 1.00 52.01 258 ASP C O 1
ATOM 1168 N N . SER C 3 72 ? 14.327 46.657 19.519 1.00 51.49 259 SER C N 1
ATOM 1169 C CA . SER C 3 72 ? 13.294 47.467 18.902 1.00 50.90 259 SER C CA 1
ATOM 1170 C C . SER C 3 72 ? 13.780 48.285 17.718 1.00 52.37 259 SER C C 1
ATOM 1171 O O . SER C 3 72 ? 14.981 48.471 17.523 1.00 51.57 259 SER C O 1
ATOM 1174 N N . GLY C 3 73 ? 12.834 48.782 16.933 1.00 50.95 260 GLY C N 1
ATOM 1175 C CA . GLY C 3 73 ? 13.189 49.588 15.788 1.00 56.46 260 GLY C CA 1
ATOM 1176 C C . GLY C 3 73 ? 13.332 48.735 14.549 1.00 60.69 260 GLY C C 1
ATOM 1177 O O . GLY C 3 73 ? 12.656 47.697 14.414 1.00 60.24 260 GLY C O 1
ATOM 1178 N N . ARG C 3 74 ? 14.200 49.162 13.633 1.00 62.93 261 ARG C N 1
ATOM 1179 C CA . ARG C 3 74 ? 14.405 48.392 12.420 1.00 67.16 261 ARG C CA 1
ATOM 1180 C C . ARG C 3 74 ? 15.244 47.193 12.815 1.00 61.72 261 ARG C C 1
ATOM 1181 O O . ARG C 3 74 ? 16.315 47.340 13.394 1.00 63.34 261 ARG C O 1
ATOM 1189 N N . VAL C 3 75 ? 14.731 46.007 12.521 1.00 57.89 262 VAL C N 1
ATOM 1190 C CA . VAL C 3 75 ? 15.417 44.775 12.857 1.00 53.97 262 VAL C CA 1
ATOM 1191 C C . VAL C 3 75 ? 16.859 44.682 12.367 1.00 51.75 262 VAL C C 1
ATOM 1192 O O . VAL C 3 75 ? 17.138 44.750 11.175 1.00 49.88 262 VAL C O 1
ATOM 1196 N N . LYS C 3 76 ? 17.771 44.538 13.314 1.00 51.68 263 LYS C N 1
ATOM 1197 C CA . LYS C 3 76 ? 19.191 44.386 13.033 1.00 53.56 263 LYS C CA 1
ATOM 1198 C C . LYS C 3 76 ? 19.623 43.293 13.996 1.00 52.21 263 LYS C C 1
ATOM 1199 O O . LYS C 3 76 ? 19.107 43.200 15.103 1.00 56.39 263 LYS C O 1
ATOM 1205 N N . PRO C 3 77 ? 20.548 42.426 13.585 1.00 52.13 264 PRO C N 1
ATOM 1206 C CA . PRO C 3 77 ? 20.925 41.404 14.560 1.00 50.25 264 PRO C CA 1
ATOM 1207 C C . PRO C 3 77 ? 21.556 42.082 15.786 1.00 47.85 264 PRO C C 1
ATOM 1208 O O . PRO C 3 77 ? 22.365 42.998 15.653 1.00 47.69 264 PRO C O 1
ATOM 1212 N N . HIS C 3 78 ? 21.166 41.651 16.977 1.00 46.52 265 HIS C N 1
ATOM 1213 C CA . HIS C 3 78 ? 21.705 42.240 18.195 1.00 45.47 265 HIS C CA 1
ATOM 1214 C C . HIS C 3 78 ? 23.237 42.199 18.164 1.00 42.51 265 HIS C C 1
ATOM 1215 O O . HIS C 3 78 ? 23.825 41.324 17.558 1.00 43.72 265 HIS C O 1
ATOM 1222 N N . GLY C 3 79 ? 23.888 43.153 18.808 1.00 41.68 266 GLY C N 1
ATOM 1223 C CA . GLY C 3 79 ? 25.330 43.171 18.775 1.00 41.05 266 GLY C CA 1
ATOM 1224 C C . GLY C 3 79 ? 25.997 42.480 19.938 1.00 41.83 266 GLY C C 1
ATOM 1225 O O . GLY C 3 79 ? 27.184 42.144 19.872 1.00 43.68 266 GLY C O 1
ATOM 1226 N N . PHE C 3 80 ? 25.244 42.260 21.006 1.00 42.22 267 PHE C N 1
ATOM 1227 C CA . PHE C 3 80 ? 25.801 41.618 22.187 1.00 41.81 267 PHE C CA 1
ATOM 1228 C C . PHE C 3 80 ? 25.318 40.199 22.418 1.00 41.44 267 PHE C C 1
ATOM 1229 O O . PHE C 3 80 ? 25.823 39.506 23.299 1.00 41.26 267 PHE C O 1
ATOM 1237 N N . TYR C 3 81 ? 24.339 39.773 21.631 1.00 40.65 268 TYR C N 1
ATOM 1238 C CA . TYR C 3 81 ? 23.795 38.432 21.763 1.00 42.50 268 TYR C CA 1
ATOM 1239 C C . TYR C 3 81 ? 23.829 37.673 20.446 1.00 42.53 268 TYR C C 1
ATOM 1240 O O . TYR C 3 81 ? 23.691 38.260 19.355 1.00 40.95 268 TYR C O 1
ATOM 1249 N N . GLN C 3 82 ? 24.001 36.358 20.558 1.00 44.62 269 GLN C N 1
ATOM 1250 C CA . GLN C 3 82 ? 24.022 35.479 19.394 1.00 46.40 269 GLN C CA 1
ATOM 1251 C C . GLN C 3 82 ? 23.065 34.337 19.661 1.00 47.17 269 GLN C C 1
ATOM 1252 O O . GLN C 3 82 ? 23.021 33.821 20.775 1.00 44.81 269 GLN C O 1
ATOM 1258 N N . ALA C 3 83 ? 22.273 33.953 18.664 1.00 48.82 270 ALA C N 1
ATOM 1259 C CA . ALA C 3 83 ? 21.354 32.823 18.861 1.00 53.49 270 ALA C CA 1
ATOM 1260 C C . ALA C 3 83 ? 22.194 31.536 18.907 1.00 56.66 270 ALA C C 1
ATOM 1261 O O . ALA C 3 83 ? 23.313 31.499 18.382 1.00 58.27 270 ALA C O 1
ATOM 1263 N N . CYS C 3 84 ? 21.679 30.493 19.547 1.00 66.30 271 CYS C N 1
ATOM 1264 C CA . CYS C 3 84 ? 22.413 29.233 19.614 1.00 74.39 271 CYS C CA 1
ATOM 1265 C C . CYS C 3 84 ? 21.458 28.051 19.687 1.00 78.14 271 CYS C C 1
ATOM 1266 O O . CYS C 3 84 ? 20.341 28.167 20.200 1.00 80.15 271 CYS C O 1
ATOM 1269 N N . ARG C 3 85 ? 21.899 26.909 19.172 1.00 80.08 272 ARG C N 1
ATOM 1270 C CA . ARG C 3 85 ? 21.058 25.724 19.178 1.00 82.54 272 ARG C CA 1
ATOM 1271 C C . ARG C 3 85 ? 21.080 25.034 20.532 1.00 78.47 272 ARG C C 1
ATOM 1272 O O . ARG C 3 85 ? 22.077 25.087 21.248 1.00 77.05 272 ARG C O 1
ATOM 1280 N N . VAL C 3 86 ? 19.962 24.403 20.875 1.00 73.70 273 VAL C N 1
ATOM 1281 C CA . VAL C 3 86 ? 19.820 23.675 22.129 1.00 67.59 273 VAL C CA 1
ATOM 1282 C C . VAL C 3 86 ? 19.425 22.242 21.799 1.00 67.99 273 VAL C C 1
ATOM 1283 O O . VAL C 3 86 ? 18.300 22.000 21.352 1.00 67.76 273 VAL C O 1
ATOM 1287 N N . THR C 3 87 ? 20.337 21.296 22.011 1.00 69.37 274 THR C N 1
ATOM 1288 C CA . THR C 3 87 ? 20.043 19.895 21.707 1.00 71.29 274 THR C CA 1
ATOM 1289 C C . THR C 3 87 ? 19.351 19.190 22.862 1.00 77.13 274 THR C C 1
ATOM 1290 O O . THR C 3 87 ? 19.561 19.535 24.023 1.00 75.50 274 THR C O 1
ATOM 1294 N N . GLY C 3 88 ? 18.533 18.197 22.528 1.00 81.02 275 GLY C N 1
ATOM 1295 C CA . GLY C 3 88 ? 17.815 17.442 23.538 1.00 88.08 275 GLY C CA 1
ATOM 1296 C C . GLY C 3 88 ? 17.061 16.278 22.923 1.00 91.90 275 GLY C C 1
ATOM 1297 O O . GLY C 3 88 ? 16.570 16.380 21.794 1.00 93.13 275 GLY C O 1
ATOM 1298 N N . ARG C 3 89 ? 16.963 15.176 23.662 1.00 97.13 276 ARG C N 1
ATOM 1299 C CA . ARG C 3 89 ? 16.272 13.984 23.181 1.00 101.36 276 ARG C CA 1
ATOM 1300 C C . ARG C 3 89 ? 14.766 14.198 22.998 1.00 100.23 276 ARG C C 1
ATOM 1301 O O . ARG C 3 89 ? 13.987 13.243 23.001 1.00 100.72 276 ARG C O 1
ATOM 1309 N N . ASN C 3 90 ? 14.365 15.454 22.827 1.00 98.08 277 ASN C N 1
ATOM 1310 C CA . ASN C 3 90 ? 12.959 15.795 22.642 1.00 96.44 277 ASN C CA 1
ATOM 1311 C C . ASN C 3 90 ? 12.833 17.125 21.899 1.00 91.66 277 ASN C C 1
ATOM 1312 O O . ASN C 3 90 ? 11.744 17.513 21.475 1.00 89.45 277 ASN C O 1
ATOM 1317 N N . THR C 3 91 ? 13.956 17.819 21.744 1.00 88.24 278 THR C N 1
ATOM 1318 C CA . THR C 3 91 ? 13.978 19.108 21.061 1.00 85.40 278 THR C CA 1
ATOM 1319 C C . THR C 3 91 ? 14.026 18.930 19.545 1.00 83.73 278 THR C C 1
ATOM 1320 O O . THR C 3 91 ? 14.581 17.945 19.044 1.00 82.66 278 THR C O 1
ATOM 1324 N N . THR C 3 92 ? 13.452 19.892 18.822 1.00 82.99 279 THR C N 1
ATOM 1325 C CA . THR C 3 92 ? 13.434 19.852 17.361 1.00 82.15 279 THR C CA 1
ATOM 1326 C C . THR C 3 92 ? 14.855 20.003 16.822 1.00 84.25 279 THR C C 1
ATOM 1327 O O . THR C 3 92 ? 15.624 20.840 17.300 1.00 83.44 279 THR C O 1
ATOM 1331 N N . PRO C 3 93 ? 15.224 19.189 15.818 1.00 85.22 280 PRO C N 1
ATOM 1332 C CA . PRO C 3 93 ? 16.561 19.235 15.215 1.00 82.99 280 PRO C CA 1
ATOM 1333 C C . PRO C 3 93 ? 16.744 20.496 14.386 1.00 81.37 280 PRO C C 1
ATOM 1334 O O . PRO C 3 93 ? 15.779 21.042 13.853 1.00 79.60 280 PRO C O 1
ATOM 1338 N N . CYS C 3 94 ? 17.984 20.953 14.267 1.00 77.18 281 CYS C N 1
ATOM 1339 C CA . CYS C 3 94 ? 18.252 22.166 13.510 1.00 75.04 281 CYS C CA 1
ATOM 1340 C C . CYS C 3 94 ? 19.733 22.338 13.207 1.00 73.60 281 CYS C C 1
ATOM 1341 O O . CYS C 3 94 ? 20.584 21.709 13.840 1.00 72.40 281 CYS C O 1
ATOM 1344 N N . LYS C 3 95 ? 20.028 23.203 12.239 1.00 72.19 282 LYS C N 1
ATOM 1345 C CA . LYS C 3 95 ? 21.400 23.494 11.840 1.00 71.07 282 LYS C CA 1
ATOM 1346 C C . LYS C 3 95 ? 21.792 24.864 12.387 1.00 70.75 282 LYS C C 1
ATOM 1347 O O . LYS C 3 95 ? 20.931 25.700 12.663 1.00 70.09 282 LYS C O 1
ATOM 1353 N N . GLU C 3 96 ? 23.091 25.095 12.531 1.00 72.24 283 GLU C N 1
ATOM 1354 C CA . GLU C 3 96 ? 23.571 26.374 13.024 1.00 72.89 283 GLU C CA 1
ATOM 1355 C C . GLU C 3 96 ? 24.478 26.988 11.957 1.00 73.63 283 GLU C C 1
ATOM 1356 O O . GLU C 3 96 ? 25.654 26.642 11.861 1.00 75.62 283 GLU C O 1
ATOM 1362 N N . VAL C 3 97 ? 23.924 27.886 11.147 1.00 73.38 284 VAL C N 1
ATOM 1363 C CA . VAL C 3 97 ? 24.694 28.536 10.089 1.00 72.99 284 VAL C CA 1
ATOM 1364 C C . VAL C 3 97 ? 25.080 29.966 10.473 1.00 73.85 284 VAL C C 1
ATOM 1365 O O . VAL C 3 97 ? 24.457 30.565 11.350 1.00 72.85 284 VAL C O 1
ATOM 1369 N N . ASP C 3 98 ? 26.105 30.506 9.811 1.00 70.79 285 ASP C N 1
ATOM 1370 C CA . ASP C 3 98 ? 26.579 31.864 10.077 1.00 69.16 285 ASP C CA 1
ATOM 1371 C C . ASP C 3 98 ? 26.330 32.786 8.887 1.00 68.40 285 ASP C C 1
ATOM 1372 O O . ASP C 3 98 ? 26.761 32.505 7.779 1.00 70.04 285 ASP C O 1
ATOM 1377 N N . ILE C 3 99 ? 25.646 33.898 9.123 1.00 68.36 286 ILE C N 1
ATOM 1378 C CA . ILE C 3 99 ? 25.351 34.854 8.062 1.00 64.95 286 ILE C CA 1
ATOM 1379 C C . ILE C 3 99 ? 25.810 36.243 8.468 1.00 67.68 286 ILE C C 1
ATOM 1380 O O . ILE C 3 99 ? 25.454 36.737 9.532 1.00 67.76 286 ILE C O 1
ATOM 1385 N N . GLU C 3 100 ? 26.597 36.876 7.613 1.00 69.70 287 GLU C N 1
ATOM 1386 C CA . GLU C 3 100 ? 27.090 38.210 7.906 1.00 73.92 287 GLU C CA 1
ATOM 1387 C C . GLU C 3 100 ? 27.691 38.252 9.300 1.00 70.83 287 GLU C C 1
ATOM 1388 O O . GLU C 3 100 ? 27.593 39.268 9.994 1.00 72.59 287 GLU C O 1
ATOM 1394 N N . GLY C 3 101 ? 28.289 37.141 9.720 1.00 66.37 288 GLY C N 1
ATOM 1395 C CA . GLY C 3 101 ? 28.916 37.098 11.027 1.00 59.98 288 GLY C CA 1
ATOM 1396 C C . GLY C 3 101 ? 28.003 36.807 12.200 1.00 55.08 288 GLY C C 1
ATOM 1397 O O . GLY C 3 101 ? 28.478 36.609 13.317 1.00 53.57 288 GLY C O 1
ATOM 1398 N N . THR C 3 102 ? 26.698 36.790 11.971 1.00 53.55 289 THR C N 1
ATOM 1399 C CA . THR C 3 102 ? 25.786 36.504 13.064 1.00 51.19 289 THR C CA 1
ATOM 1400 C C . THR C 3 102 ? 25.296 35.070 12.892 1.00 52.97 289 THR C C 1
ATOM 1401 O O . THR C 3 102 ? 25.175 34.570 11.780 1.00 50.78 289 THR C O 1
ATOM 1405 N N . THR C 3 103 ? 25.045 34.404 14.009 1.00 53.62 290 THR C N 1
ATOM 1406 C CA . THR C 3 103 ? 24.594 33.031 13.987 1.00 55.78 290 THR C CA 1
ATOM 1407 C C . THR C 3 103 ? 23.109 32.940 13.763 1.00 57.71 290 THR C C 1
ATOM 1408 O O . THR C 3 103 ? 22.332 33.595 14.446 1.00 60.89 290 THR C O 1
ATOM 1412 N N . VAL C 3 104 ? 22.712 32.110 12.813 1.00 60.65 291 VAL C N 1
ATOM 1413 C CA . VAL C 3 104 ? 21.301 31.931 12.510 1.00 61.26 291 VAL C CA 1
ATOM 1414 C C . VAL C 3 104 ? 20.922 30.459 12.663 1.00 63.42 291 VAL C C 1
ATOM 1415 O O . VAL C 3 104 ? 21.652 29.579 12.222 1.00 64.40 291 VAL C O 1
ATOM 1419 N N . ILE C 3 105 ? 19.790 30.191 13.303 1.00 63.69 292 ILE C N 1
ATOM 1420 C CA . ILE C 3 105 ? 19.352 28.817 13.508 1.00 64.52 292 ILE C CA 1
ATOM 1421 C C . ILE C 3 105 ? 18.266 28.452 12.515 1.00 68.63 292 ILE C C 1
ATOM 1422 O O . ILE C 3 105 ? 17.222 29.108 12.449 1.00 68.91 292 ILE C O 1
ATOM 1427 N N . GLU C 3 106 ? 18.521 27.397 11.744 1.00 71.39 293 GLU C N 1
ATOM 1428 C CA . GLU C 3 106 ? 17.567 26.927 10.748 1.00 73.67 293 GLU C CA 1
ATOM 1429 C C . GLU C 3 106 ? 16.766 25.727 11.226 1.00 72.68 293 GLU C C 1
ATOM 1430 O O . GLU C 3 106 ? 17.321 24.669 11.499 1.00 72.14 293 GLU C O 1
ATOM 1436 N N . VAL C 3 107 ? 15.457 25.910 11.333 1.00 73.44 294 VAL C N 1
ATOM 1437 C CA . VAL C 3 107 ? 14.565 24.841 11.747 1.00 73.34 294 VAL C CA 1
ATOM 1438 C C . VAL C 3 107 ? 13.698 24.564 10.525 1.00 76.32 294 VAL C C 1
ATOM 1439 O O . VAL C 3 107 ? 13.697 25.352 9.579 1.00 76.23 294 VAL C O 1
ATOM 1443 N N . GLY C 3 108 ? 12.969 23.454 10.532 1.00 80.25 295 GLY C N 1
ATOM 1444 C CA . GLY C 3 108 ? 12.137 23.133 9.387 1.00 84.84 295 GLY C CA 1
ATOM 1445 C C . GLY C 3 108 ? 10.649 23.259 9.634 1.00 89.70 295 GLY C C 1
ATOM 1446 O O . GLY C 3 108 ? 10.079 22.513 10.428 1.00 91.80 295 GLY C O 1
ATOM 1447 N N . LEU C 3 109 ? 10.012 24.208 8.959 1.00 93.02 296 LEU C N 1
ATOM 1448 C CA . LEU C 3 109 ? 8.576 24.404 9.103 1.00 95.51 296 LEU C CA 1
ATOM 1449 C C . LEU C 3 109 ? 7.958 23.424 8.114 1.00 97.94 296 LEU C C 1
ATOM 1450 O O . LEU C 3 109 ? 8.451 23.296 6.992 1.00 100.71 296 LEU C O 1
ATOM 1455 N N . ASP C 3 110 ? 6.893 22.728 8.508 1.00 100.98 297 ASP C N 1
ATOM 1456 C CA . ASP C 3 110 ? 6.294 21.746 7.601 1.00 101.25 297 ASP C CA 1
ATOM 1457 C C . ASP C 3 110 ? 4.765 21.642 7.620 1.00 97.80 297 ASP C C 1
ATOM 1458 O O . ASP C 3 110 ? 4.120 21.941 8.629 1.00 99.39 297 ASP C O 1
ATOM 1463 N N . PRO C 3 111 ? 4.168 21.214 6.490 1.00 97.08 298 PRO C N 1
ATOM 1464 C CA . PRO C 3 111 ? 2.712 21.063 6.374 1.00 92.20 298 PRO C CA 1
ATOM 1465 C C . PRO C 3 111 ? 2.202 19.836 7.131 1.00 88.81 298 PRO C C 1
ATOM 1466 O O . PRO C 3 111 ? 1.039 19.784 7.540 1.00 87.74 298 PRO C O 1
ATOM 1470 N N . SER C 3 112 ? 3.079 18.851 7.312 1.00 88.09 299 SER C N 1
ATOM 1471 C CA . SER C 3 112 ? 2.718 17.637 8.035 1.00 86.12 299 SER C CA 1
ATOM 1472 C C . SER C 3 112 ? 2.249 18.034 9.430 1.00 85.70 299 SER C C 1
ATOM 1473 O O . SER C 3 112 ? 1.655 17.233 10.150 1.00 85.54 299 SER C O 1
ATOM 1476 N N . ASN C 3 113 ? 2.534 19.279 9.801 1.00 87.29 300 ASN C N 1
ATOM 1477 C CA . ASN C 3 113 ? 2.131 19.827 11.091 1.00 89.81 300 ASN C CA 1
ATOM 1478 C C . ASN C 3 113 ? 1.460 21.167 10.857 1.00 90.42 300 ASN C C 1
ATOM 1479 O O . ASN C 3 113 ? 1.592 22.087 11.662 1.00 89.88 300 ASN C O 1
ATOM 1484 N N . ASN C 3 114 ? 0.752 21.256 9.735 1.00 91.30 301 ASN C N 1
ATOM 1485 C CA . ASN C 3 114 ? 0.021 22.451 9.326 1.00 92.77 301 ASN C CA 1
ATOM 1486 C C . ASN C 3 114 ? 0.847 23.739 9.346 1.00 91.20 301 ASN C C 1
ATOM 1487 O O . ASN C 3 114 ? 0.355 24.794 9.749 1.00 90.94 301 ASN C O 1
ATOM 1492 N N . MET C 3 115 ? 2.096 23.647 8.896 1.00 90.84 302 MET C N 1
ATOM 1493 C CA . MET C 3 115 ? 2.993 24.800 8.846 1.00 90.22 302 MET C CA 1
ATOM 1494 C C . MET C 3 115 ? 3.137 25.526 10.180 1.00 88.71 302 MET C C 1
ATOM 1495 O O . MET C 3 115 ? 3.104 26.756 10.243 1.00 89.83 302 MET C O 1
ATOM 1500 N N . THR C 3 116 ? 3.302 24.754 11.245 1.00 86.52 303 THR C N 1
ATOM 1501 C CA . THR C 3 116 ? 3.457 25.315 12.574 1.00 82.42 303 THR C CA 1
ATOM 1502 C C . THR C 3 116 ? 4.576 24.578 13.291 1.00 81.80 303 THR C C 1
ATOM 1503 O O . THR C 3 116 ? 4.823 23.399 13.031 1.00 81.27 303 THR C O 1
ATOM 1507 N N . LEU C 3 117 ? 5.259 25.282 14.185 1.00 77.73 304 LEU C N 1
ATOM 1508 C CA . LEU C 3 117 ? 6.360 24.698 14.935 1.00 74.19 304 LEU C CA 1
ATOM 1509 C C . LEU C 3 117 ? 6.603 25.479 16.218 1.00 73.64 304 LEU C C 1
ATOM 1510 O O . LEU C 3 117 ? 6.565 26.711 16.228 1.00 74.35 304 LEU C O 1
ATOM 1515 N N . ALA C 3 118 ? 6.822 24.751 17.306 1.00 71.21 305 ALA C N 1
ATOM 1516 C CA . ALA C 3 118 ? 7.086 25.372 18.593 1.00 69.30 305 ALA C CA 1
ATOM 1517 C C . ALA C 3 118 ? 8.597 25.363 18.769 1.00 67.18 305 ALA C C 1
ATOM 1518 O O . ALA C 3 118 ? 9.173 24.377 19.227 1.00 66.02 305 ALA C O 1
ATOM 1520 N N . VAL C 3 119 ? 9.239 26.463 18.393 1.00 64.40 306 VAL C N 1
ATOM 1521 C CA . VAL C 3 119 ? 10.686 26.550 18.489 1.00 60.61 306 VAL C CA 1
ATOM 1522 C C . VAL C 3 119 ? 11.152 26.279 19.903 1.00 59.63 306 VAL C C 1
ATOM 1523 O O . VAL C 3 119 ? 11.049 27.134 20.787 1.00 57.97 306 VAL C O 1
ATOM 1527 N N . ASP C 3 120 ? 11.659 25.068 20.100 1.00 58.31 307 ASP C N 1
ATOM 1528 C CA . ASP C 3 120 ? 12.147 24.632 21.397 1.00 58.08 307 ASP C CA 1
ATOM 1529 C C . ASP C 3 120 ? 13.643 24.346 21.320 1.00 56.99 307 ASP C C 1
ATOM 1530 O O . ASP C 3 120 ? 14.220 23.784 22.247 1.00 56.84 307 ASP C O 1
ATOM 1535 N N . CYS C 3 121 ? 14.276 24.751 20.223 1.00 56.90 308 CYS C N 1
ATOM 1536 C CA . CYS C 3 121 ? 15.698 24.480 20.045 1.00 56.81 308 CYS C CA 1
ATOM 1537 C C . CYS C 3 121 ? 16.587 25.712 19.970 1.00 54.96 308 CYS C C 1
ATOM 1538 O O . CYS C 3 121 ? 17.722 25.632 19.494 1.00 55.46 308 CYS C O 1
ATOM 1541 N N . VAL C 3 122 ? 16.090 26.848 20.445 1.00 53.00 309 VAL C N 1
ATOM 1542 C CA . VAL C 3 122 ? 16.887 28.068 20.391 1.00 52.83 309 VAL C CA 1
ATOM 1543 C C . VAL C 3 122 ? 17.200 28.695 21.742 1.00 50.55 309 VAL C C 1
ATOM 1544 O O . VAL C 3 122 ? 16.313 28.969 22.543 1.00 48.81 309 VAL C O 1
ATOM 1548 N N . GLY C 3 123 ? 18.486 28.906 21.982 1.00 48.71 310 GLY C N 1
ATOM 1549 C CA . GLY C 3 123 ? 18.923 29.527 23.212 1.00 47.07 310 GLY C CA 1
ATOM 1550 C C . GLY C 3 123 ? 19.591 30.840 22.857 1.00 45.73 310 GLY C C 1
ATOM 1551 O O . GLY C 3 123 ? 19.797 31.124 21.679 1.00 46.08 310 GLY C O 1
ATOM 1552 N N . ILE C 3 124 ? 19.911 31.656 23.854 1.00 45.44 311 ILE C N 1
ATOM 1553 C CA . ILE C 3 124 ? 20.572 32.924 23.587 1.00 42.34 311 ILE C CA 1
ATOM 1554 C C . ILE C 3 124 ? 21.930 32.966 24.264 1.00 44.36 311 ILE C C 1
ATOM 1555 O O . ILE C 3 124 ? 22.042 32.726 25.462 1.00 45.05 311 ILE C O 1
ATOM 1560 N N . LEU C 3 125 ? 22.957 33.283 23.488 1.00 43.25 312 LEU C N 1
ATOM 1561 C CA . LEU C 3 125 ? 24.321 33.372 23.994 1.00 42.09 312 LEU C CA 1
ATOM 1562 C C . LEU C 3 125 ? 24.749 34.818 24.206 1.00 41.58 312 LEU C C 1
ATOM 1563 O O . LEU C 3 125 ? 24.629 35.658 23.306 1.00 41.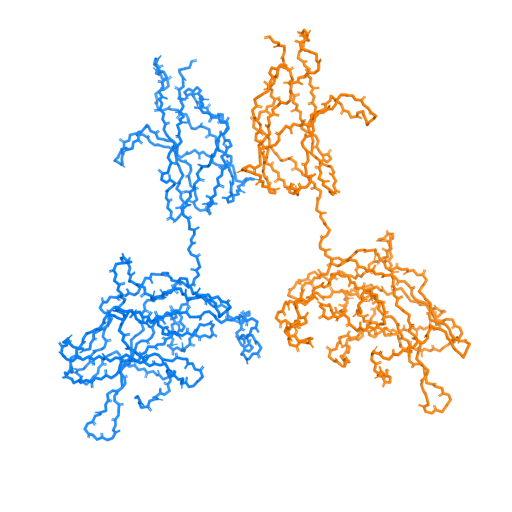74 312 LEU C O 1
ATOM 1568 N N . LYS C 3 126 ? 25.253 35.105 25.396 1.00 38.59 313 LYS C N 1
ATOM 1569 C CA . LYS C 3 126 ? 25.727 36.437 25.706 1.00 36.94 313 LYS C CA 1
ATOM 1570 C C . LYS C 3 126 ? 27.168 36.551 25.246 1.00 36.45 313 LYS C C 1
ATOM 1571 O O . LYS C 3 126 ? 27.981 35.664 25.527 1.00 38.69 313 LYS C O 1
ATOM 1577 N N . LEU C 3 127 ? 27.480 37.633 24.540 1.00 35.19 314 LEU C N 1
ATOM 1578 C CA . LEU C 3 127 ? 28.838 37.914 24.055 1.00 35.66 314 LEU C CA 1
ATOM 1579 C C . LEU C 3 127 ? 29.517 38.843 25.068 1.00 38.11 314 LEU C C 1
ATOM 1580 O O . LEU C 3 127 ? 28.873 39.719 25.596 1.00 38.26 314 LEU C O 1
ATOM 1585 N N . ARG C 3 128 ? 30.805 38.726 25.355 1.00 41.08 315 ARG C N 1
ATOM 1586 C CA . ARG C 3 128 ? 31.359 39.667 26.346 1.00 43.02 315 ARG C CA 1
ATOM 1587 C C . ARG C 3 128 ? 31.495 41.075 25.795 1.00 43.07 315 ARG C C 1
ATOM 1588 O O . ARG C 3 128 ? 32.023 41.268 24.710 1.00 44.13 315 ARG C O 1
ATOM 1596 N N . ASN C 3 129 ? 31.016 42.063 26.548 1.00 44.87 316 ASN C N 1
ATOM 1597 C CA . ASN C 3 129 ? 31.089 43.454 26.109 1.00 44.19 316 ASN C CA 1
ATOM 1598 C C . ASN C 3 129 ? 32.476 43.779 25.613 1.00 45.38 316 ASN C C 1
ATOM 1599 O O . ASN C 3 129 ? 32.680 44.019 24.422 1.00 45.15 316 ASN C O 1
ATOM 1604 N N . ALA C 3 130 ? 33.425 43.787 26.547 1.00 46.57 317 ALA C N 1
ATOM 1605 C CA . ALA C 3 130 ? 34.819 44.061 26.241 1.00 47.29 317 ALA C CA 1
ATOM 1606 C C . ALA C 3 130 ? 35.187 43.408 24.907 1.00 47.97 317 ALA C C 1
ATOM 1607 O O . ALA C 3 130 ? 35.921 43.981 24.106 1.00 47.08 317 ALA C O 1
ATOM 1609 N N . ASP C 3 131 ? 34.667 42.216 24.659 1.00 48.79 318 ASP C N 1
ATOM 1610 C CA . ASP C 3 131 ? 34.964 41.540 23.406 1.00 53.31 318 ASP C CA 1
ATOM 1611 C C . ASP C 3 131 ? 34.292 42.256 22.251 1.00 54.04 318 ASP C C 1
ATOM 1612 O O . ASP C 3 131 ? 34.920 42.510 21.233 1.00 55.14 318 ASP C O 1
ATOM 1617 N N . VAL C 3 132 ? 33.014 42.583 22.400 1.00 58.03 319 VAL C N 1
ATOM 1618 C CA . VAL C 3 132 ? 32.302 43.284 21.335 1.00 62.40 319 VAL C CA 1
ATOM 1619 C C . VAL C 3 132 ? 32.937 44.654 21.167 1.00 66.11 319 VAL C C 1
ATOM 1620 O O . VAL C 3 132 ? 33.199 45.110 20.052 1.00 64.30 319 VAL C O 1
ATOM 1624 N N . GLU C 3 133 ? 33.169 45.329 22.295 1.00 72.57 320 GLU C N 1
ATOM 1625 C CA . GLU C 3 133 ? 33.780 46.662 22.356 1.00 79.27 320 GLU C CA 1
ATO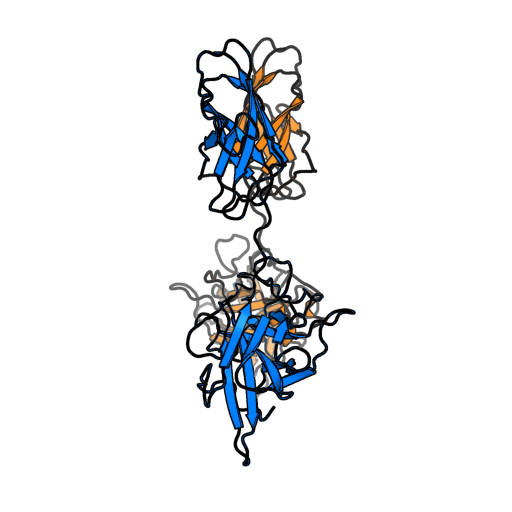M 1626 C C . GLU C 3 133 ? 34.903 46.818 21.326 1.00 82.15 320 GLU C C 1
ATOM 1627 O O . GLU C 3 133 ? 34.878 47.729 20.493 1.00 86.40 320 GLU C O 1
ATOM 1633 N N . ALA C 3 134 ? 35.881 45.918 21.389 1.00 88.89 321 ALA C N 1
ATOM 1634 C CA . ALA C 3 134 ? 37.041 45.988 20.527 1.00 93.38 321 ALA C CA 1
ATOM 1635 C C . ALA C 3 134 ? 36.855 45.457 19.080 1.00 97.13 321 ALA C C 1
ATOM 1636 O O . ALA C 3 134 ? 37.800 44.919 18.483 1.00 95.44 321 ALA C O 1
ATOM 1638 N N . ARG C 3 135 ? 35.666 45.617 18.547 1.00 98.21 322 ARG C N 1
ATOM 1639 C CA . ARG C 3 135 ? 35.347 45.294 17.163 1.00 103.20 322 ARG C CA 1
ATOM 1640 C C . ARG C 3 135 ? 34.420 46.406 16.635 1.00 102.51 322 ARG C C 1
ATOM 1641 O O . ARG C 3 135 ? 34.704 47.043 15.617 1.00 103.56 322 ARG C O 1
ATOM 1649 N N . ILE C 3 136 ? 33.321 46.632 17.345 1.00 102.93 323 ILE C N 1
ATOM 1650 C CA . ILE C 3 136 ? 32.356 47.659 16.982 1.00 100.82 323 ILE C CA 1
ATOM 1651 C C . ILE C 3 136 ? 32.391 48.729 18.073 1.00 101.85 323 ILE C C 1
ATOM 1652 O O . ILE C 3 136 ? 31.653 48.645 19.057 1.00 101.82 323 ILE C O 1
ATOM 1657 N N . GLY C 3 137 ? 33.258 49.723 17.907 1.00 103.55 324 GLY C N 1
ATOM 1658 C CA . GLY C 3 137 ? 33.356 50.784 18.897 1.00 105.74 324 GLY C CA 1
ATOM 1659 C C . GLY C 3 137 ? 32.047 51.530 19.117 1.00 107.34 324 GLY C C 1
ATOM 1660 O O . GLY C 3 137 ? 31.776 52.019 20.218 1.00 110.45 324 GLY C O 1
ATOM 1661 N N . ILE C 3 138 ? 31.231 51.614 18.067 1.00 107.13 325 ILE C N 1
ATOM 1662 C CA . ILE C 3 138 ? 29.944 52.307 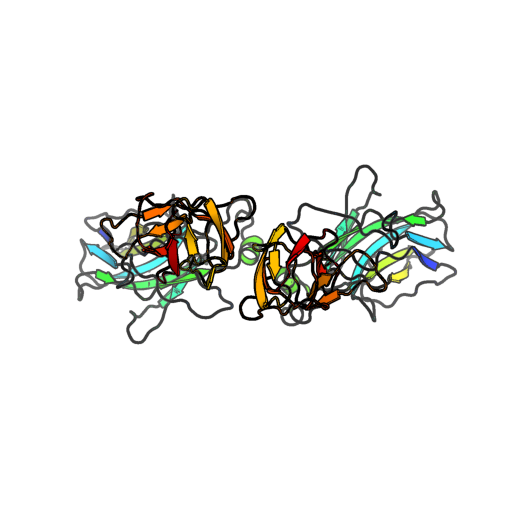18.137 1.00 103.19 325 ILE C C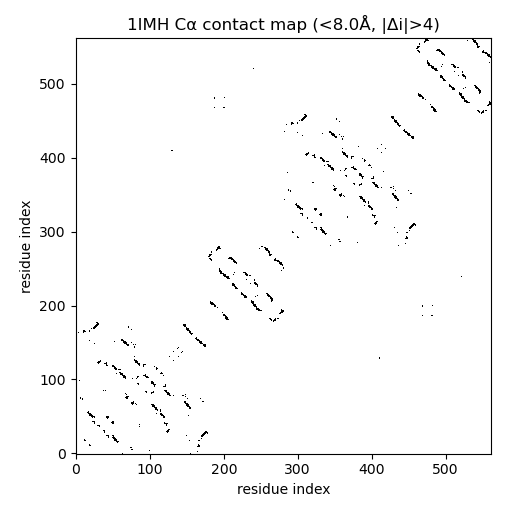A 1
ATOM 1663 C C . ILE C 3 138 ? 29.045 51.681 19.203 1.00 104.73 325 ILE C C 1
ATOM 1664 O O . ILE C 3 138 ? 27.977 52.205 19.517 1.00 105.25 325 ILE C O 1
ATOM 1669 N N . ALA C 3 139 ? 29.480 50.550 19.748 1.00 102.74 326 ALA C N 1
ATOM 1670 C CA . ALA C 3 139 ? 28.718 49.878 20.783 1.00 102.06 326 ALA C CA 1
ATOM 1671 C C . ALA C 3 139 ? 29.497 49.950 22.101 1.00 102.37 326 ALA C C 1
ATOM 1672 O O . ALA C 3 139 ? 30.584 49.374 22.243 1.00 100.26 326 ALA C O 1
ATOM 1674 N N . GLY C 3 140 ? 28.925 50.689 23.051 1.00 101.47 327 GLY C N 1
ATOM 1675 C CA . GLY C 3 140 ? 29.523 50.878 24.364 1.00 101.51 327 GLY C CA 1
ATOM 1676 C C . GLY C 3 140 ? 28.682 51.928 25.077 1.00 101.29 327 GLY C C 1
ATOM 1677 O O . GLY C 3 140 ? 27.536 51.662 25.447 1.00 101.11 327 GLY C O 1
ATOM 1678 N N . SER C 3 141 ? 29.244 53.119 25.273 1.00 102.69 328 SER C N 1
ATOM 1679 C CA . SER C 3 141 ? 28.504 54.197 25.909 1.00 102.36 328 SER C CA 1
ATOM 1680 C C . SER C 3 141 ? 27.461 54.630 24.891 1.00 105.84 328 SER C C 1
ATOM 1681 O O . SER C 3 141 ? 26.472 55.305 25.215 1.00 106.54 328 SER C O 1
ATOM 1684 N N . LYS C 3 142 ? 27.697 54.225 23.645 1.00 109.71 329 LYS C N 1
ATOM 1685 C CA . LYS C 3 142 ? 26.786 54.516 22.535 1.00 112.21 329 LYS C CA 1
ATOM 1686 C C . LYS C 3 142 ? 25.568 53.609 22.714 1.00 114.12 329 LYS C C 1
ATOM 1687 O O . LYS C 3 142 ? 24.453 53.986 22.356 1.00 116.42 329 LYS C O 1
ATOM 1693 N N . LYS C 3 143 ? 25.799 52.413 23.267 1.00 113.10 330 LYS C N 1
ATOM 1694 C CA . LYS C 3 143 ? 24.724 51.475 23.550 1.00 109.73 330 LYS C CA 1
ATOM 1695 C C . LYS C 3 143 ? 25.123 50.075 23.997 1.00 104.07 330 LYS C C 1
ATOM 1696 O O . LYS C 3 143 ? 25.729 49.308 23.257 1.00 104.24 330 LYS C O 1
ATOM 1702 N N . LYS C 3 144 ? 24.783 49.762 25.238 1.00 94.37 331 LYS C N 1
ATOM 1703 C CA . LYS C 3 144 ? 25.010 48.439 25.799 1.00 84.65 331 LYS C CA 1
ATOM 1704 C C . LYS C 3 144 ? 23.573 48.071 26.060 1.00 75.12 331 LYS C C 1
ATOM 1705 O O . LYS C 3 144 ? 22.914 48.665 26.903 1.00 73.03 331 LYS C O 1
ATOM 1711 N N . SER C 3 145 ? 23.081 47.125 25.283 1.00 64.17 332 SER C N 1
ATOM 1712 C CA . SER C 3 145 ? 21.700 46.694 25.351 1.00 55.18 332 SER C CA 1
ATOM 1713 C C . SER C 3 145 ? 21.595 45.297 25.958 1.00 50.43 332 SER C C 1
ATOM 1714 O O . SER C 3 145 ? 22.394 44.419 25.636 1.00 49.33 332 SER C O 1
ATOM 1717 N N . THR C 3 146 ? 20.622 45.096 26.841 1.00 47.68 333 THR C N 1
ATOM 1718 C CA . THR C 3 146 ? 20.415 43.794 27.462 1.00 45.29 333 THR C CA 1
ATOM 1719 C C . THR C 3 146 ? 19.056 43.219 27.051 1.00 44.09 333 THR C C 1
ATOM 1720 O O . THR C 3 146 ? 18.572 42.243 27.639 1.00 44.23 333 THR C O 1
ATOM 1724 N N . ARG C 3 147 ? 18.437 43.828 26.046 1.00 40.69 334 ARG C N 1
ATOM 1725 C CA . ARG C 3 147 ? 17.151 43.364 25.566 1.00 40.82 334 ARG C CA 1
ATOM 1726 C C . ARG C 3 147 ? 17.306 42.960 24.122 1.00 42.63 334 ARG C C 1
ATOM 1727 O O . ARG C 3 147 ? 18.083 43.565 23.395 1.00 45.82 334 ARG C O 1
ATOM 1735 N N . ALA C 3 148 ? 16.581 41.929 23.705 1.00 44.43 335 ALA C N 1
ATOM 1736 C CA . ALA C 3 148 ? 16.661 41.453 22.333 1.00 43.11 335 ALA C CA 1
ATOM 1737 C C . ALA C 3 148 ? 15.352 40.805 21.891 1.00 43.14 335 ALA C C 1
ATOM 1738 O O . ALA C 3 148 ? 14.516 40.449 22.718 1.00 43.04 335 ALA C O 1
ATOM 1740 N N . ARG C 3 149 ? 15.169 40.675 20.581 1.00 42.48 336 ARG C N 1
ATOM 1741 C CA . ARG C 3 149 ? 13.978 40.033 20.049 1.00 43.39 336 ARG C CA 1
ATOM 1742 C C . ARG C 3 149 ? 14.373 38.804 19.253 1.00 43.79 336 ARG C C 1
ATOM 1743 O O . ARG C 3 149 ? 15.432 38.787 18.624 1.00 44.05 336 ARG C O 1
ATOM 1751 N N . LEU C 3 150 ? 13.545 37.763 19.316 1.00 42.69 337 LEU C N 1
ATOM 1752 C CA . LEU C 3 150 ? 13.786 36.564 18.525 1.00 42.67 337 LEU C CA 1
ATOM 1753 C C . LEU C 3 150 ? 13.312 36.943 17.122 1.00 43.41 337 LEU C C 1
ATOM 1754 O O . LEU C 3 150 ? 12.149 37.278 16.941 1.00 43.49 337 LEU C O 1
ATOM 1759 N N . VAL C 3 151 ? 14.196 36.915 16.135 1.00 47.67 338 VAL C N 1
ATOM 1760 C CA . VAL C 3 151 ? 13.791 37.278 14.776 1.00 51.53 338 VAL C CA 1
ATOM 1761 C C . VAL C 3 151 ? 13.544 36.059 13.891 1.00 52.81 338 VAL C C 1
ATOM 1762 O O . VAL C 3 151 ? 14.472 35.295 13.588 1.00 52.02 338 VAL C O 1
ATOM 1766 N N . PHE C 3 152 ? 12.285 35.891 13.490 1.00 54.31 339 PHE C N 1
ATOM 1767 C CA . PHE C 3 152 ? 11.855 34.782 12.632 1.00 57.16 339 PHE C CA 1
ATOM 1768 C C . PHE C 3 152 ? 11.699 35.250 11.181 1.00 60.24 339 PHE C C 1
ATOM 1769 O O . PHE C 3 152 ? 11.300 36.390 10.935 1.00 60.35 339 PHE C O 1
ATOM 1777 N N . ARG C 3 153 ? 11.997 34.374 10.224 1.00 63.64 340 ARG C N 1
ATOM 1778 C CA . ARG C 3 153 ? 11.840 34.733 8.817 1.00 67.14 340 ARG C CA 1
ATOM 1779 C C . ARG C 3 153 ? 11.964 33.546 7.861 1.00 69.82 340 ARG C C 1
ATOM 1780 O O . ARG C 3 153 ? 12.800 32.663 8.048 1.00 71.00 340 ARG C O 1
ATOM 1788 N N . VAL C 3 154 ? 11.115 33.539 6.839 1.00 70.84 341 VAL C N 1
ATOM 1789 C CA . VAL C 3 154 ? 11.108 32.481 5.836 1.00 71.50 341 VAL C CA 1
ATOM 1790 C C . VAL C 3 154 ? 11.555 33.031 4.485 1.00 74.16 341 VAL C C 1
ATOM 1791 O O . VAL C 3 154 ? 11.261 34.179 4.145 1.00 75.87 341 VAL C O 1
ATOM 1795 N N . ASN C 3 155 ? 12.266 32.211 3.719 1.00 76.64 342 ASN C N 1
ATOM 1796 C CA . ASN C 3 155 ? 12.735 32.620 2.399 1.00 78.31 342 ASN C CA 1
ATOM 1797 C C . ASN C 3 155 ? 12.144 31.739 1.309 1.00 79.90 342 ASN C C 1
ATOM 1798 O O . ASN C 3 155 ? 12.803 30.823 0.820 1.00 80.74 342 ASN C O 1
ATOM 1803 N N . ILE C 3 156 ? 10.903 32.010 0.924 1.00 79.41 343 ILE C N 1
ATOM 1804 C CA . ILE C 3 156 ? 10.266 31.218 -0.118 1.00 80.59 343 ILE C CA 1
ATOM 1805 C C . ILE C 3 156 ? 10.763 31.673 -1.483 1.00 84.58 343 ILE C C 1
ATOM 1806 O O . ILE C 3 156 ? 11.062 32.849 -1.688 1.00 82.46 343 ILE C O 1
ATOM 1811 N N . MET C 3 157 ? 10.852 30.730 -2.414 1.00 90.94 344 MET C N 1
ATOM 1812 C CA . MET C 3 157 ? 11.296 31.029 -3.769 1.00 97.00 344 MET C CA 1
ATOM 1813 C C . MET C 3 157 ? 10.090 30.928 -4.695 1.00 99.30 344 MET C C 1
ATOM 1814 O O . MET C 3 157 ? 9.455 29.877 -4.785 1.00 102.85 344 MET C O 1
ATOM 1819 N N . ARG C 3 158 ? 9.768 32.026 -5.371 1.00 103.82 345 ARG C N 1
ATOM 1820 C CA . ARG C 3 158 ? 8.621 32.049 -6.269 1.00 106.93 345 ARG C CA 1
ATOM 1821 C C . ARG C 3 158 ? 8.870 31.200 -7.513 1.00 108.72 345 ARG C C 1
ATOM 1822 O O . ARG C 3 158 ? 9.961 30.651 -7.689 1.00 109.85 345 ARG C O 1
ATOM 1830 N N . LYS C 3 159 ? 7.855 31.098 -8.368 1.00 107.13 346 LYS C N 1
ATOM 1831 C CA . LYS C 3 159 ? 7.933 30.299 -9.589 1.00 106.11 346 LYS C CA 1
ATOM 1832 C C . LYS C 3 159 ? 9.239 30.468 -10.350 1.00 105.96 346 LYS C C 1
ATOM 1833 O O . LYS C 3 159 ? 9.846 29.486 -10.783 1.00 104.69 346 LYS C O 1
ATOM 1839 N N . ASP C 3 160 ? 9.676 31.710 -10.513 1.00 105.78 347 ASP C N 1
ATOM 1840 C CA . ASP C 3 160 ? 10.931 31.973 -11.201 1.00 106.25 347 ASP C CA 1
ATOM 1841 C C . ASP C 3 160 ? 12.066 31.889 -10.181 1.00 105.39 347 ASP C C 1
ATOM 1842 O O . ASP C 3 160 ? 11.921 31.236 -9.146 1.00 106.50 347 ASP C O 1
ATOM 1847 N N . GLY C 3 161 ? 13.189 32.545 -10.462 1.00 104.55 348 GLY C N 1
ATOM 1848 C CA . GLY C 3 161 ? 14.314 32.504 -9.539 1.00 102.01 348 GLY C CA 1
ATOM 1849 C C . GLY C 3 161 ? 14.197 33.433 -8.339 1.00 100.25 348 GLY C C 1
ATOM 1850 O O . GLY C 3 161 ? 15.065 33.438 -7.463 1.00 101.19 348 GLY C O 1
ATOM 1851 N N . SER C 3 162 ? 13.117 34.210 -8.296 1.00 98.66 349 SER C N 1
ATOM 1852 C CA . SER C 3 162 ? 12.879 35.162 -7.213 1.00 95.38 349 SER C CA 1
ATOM 1853 C C . SER C 3 162 ? 12.663 34.485 -5.864 1.00 94.90 349 SER C C 1
ATOM 1854 O O . SER C 3 162 ? 12.373 33.288 -5.793 1.00 93.65 349 SER C O 1
ATOM 1857 N N . THR C 3 163 ? 12.792 35.270 -4.797 1.00 92.55 350 THR C N 1
ATOM 1858 C CA . THR C 3 163 ? 12.602 34.767 -3.441 1.00 89.41 350 THR C CA 1
ATOM 1859 C C . THR C 3 163 ? 11.852 35.776 -2.566 1.00 87.97 350 THR C C 1
ATOM 1860 O O . THR C 3 163 ? 12.319 36.899 -2.369 1.00 87.17 350 THR C O 1
ATOM 1864 N N . LEU C 3 164 ? 10.687 35.377 -2.058 1.00 84.15 351 LEU C N 1
ATOM 1865 C CA . LEU C 3 164 ? 9.890 36.229 -1.175 1.00 80.30 351 LEU C CA 1
ATOM 1866 C C . LEU C 3 164 ? 10.435 36.057 0.240 1.00 79.66 351 LEU C C 1
ATOM 1867 O O . LEU C 3 164 ? 10.678 34.931 0.671 1.00 79.81 351 LEU C O 1
ATOM 1872 N N . THR C 3 165 ? 10.622 37.155 0.968 1.00 78.16 352 THR C N 1
ATOM 1873 C CA . THR C 3 165 ? 11.164 37.068 2.323 1.00 77.74 352 THR C CA 1
ATOM 1874 C C . THR C 3 165 ? 10.255 37.624 3.425 1.00 76.70 352 THR C C 1
ATOM 1875 O O . THR C 3 165 ? 10.214 38.831 3.656 1.00 77.51 352 THR C O 1
ATOM 1879 N N . LEU C 3 166 ? 9.542 36.745 4.121 1.00 74.22 353 LEU C N 1
ATOM 1880 C CA . LEU C 3 166 ? 8.660 37.191 5.197 1.00 69.94 353 LEU C CA 1
ATOM 1881 C C . LEU C 3 166 ? 9.406 37.148 6.523 1.00 67.48 353 LEU C C 1
ATOM 1882 O O . LEU C 3 166 ? 10.024 36.135 6.867 1.00 66.27 353 LEU C O 1
ATOM 1887 N N . GLN C 3 167 ? 9.348 38.248 7.270 1.00 64.39 354 GLN C N 1
ATOM 1888 C CA . GLN C 3 167 ? 10.027 38.318 8.559 1.00 59.52 354 GLN C CA 1
ATOM 1889 C C . GLN C 3 167 ? 9.171 38.940 9.661 1.00 57.89 354 GLN C C 1
ATOM 1890 O O . GLN C 3 167 ? 8.501 39.947 9.450 1.00 57.81 354 GLN C O 1
ATOM 1896 N N . THR C 3 168 ? 9.204 38.326 10.839 1.00 53.98 355 THR C N 1
ATOM 1897 C CA . THR C 3 168 ? 8.432 38.798 11.982 1.00 49.41 355 THR C CA 1
ATOM 1898 C C . THR C 3 168 ? 9.207 38.661 13.305 1.00 47.14 355 THR C C 1
ATOM 1899 O O . THR C 3 168 ? 9.574 37.553 13.731 1.00 45.45 355 THR C O 1
ATOM 1903 N N . PRO C 3 169 ? 9.481 39.801 13.963 1.00 46.11 356 PRO C N 1
ATOM 1904 C CA . PRO C 3 169 ? 10.209 39.817 15.234 1.00 43.80 356 PRO C CA 1
ATOM 1905 C C . PRO C 3 169 ? 9.241 39.723 16.413 1.00 43.78 356 PRO C C 1
ATOM 1906 O O . PRO C 3 169 ? 8.119 40.232 16.346 1.00 43.19 356 PRO C O 1
ATOM 1910 N N . SER C 3 170 ? 9.680 39.062 17.483 1.00 44.87 357 SER C N 1
ATOM 1911 C CA . SER C 3 170 ? 8.862 38.873 18.678 1.00 46.09 357 SER C CA 1
ATOM 19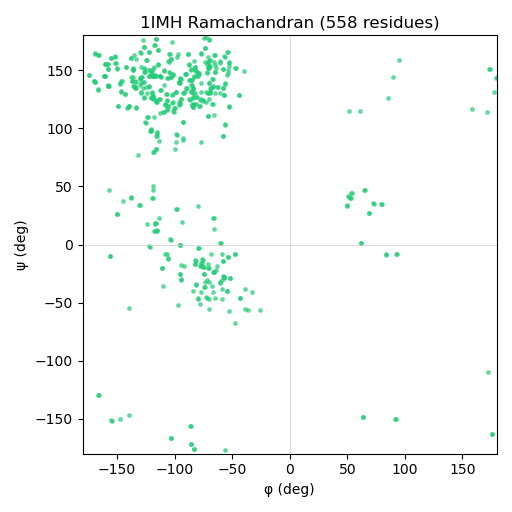12 C C . SER C 3 170 ? 8.919 40.074 19.613 1.00 46.47 357 SER C C 1
ATOM 1913 O O . SER C 3 170 ? 9.530 41.099 19.293 1.00 48.06 357 SER C O 1
ATOM 1916 N N . SER C 3 171 ? 8.268 39.943 20.768 1.00 47.00 358 SER C N 1
ATOM 1917 C CA . SER C 3 171 ? 8.278 40.997 21.777 1.00 46.01 358 SER C CA 1
ATOM 1918 C C . SER C 3 171 ? 9.699 41.012 22.319 1.00 42.45 358 SER C C 1
ATOM 1919 O O . SER C 3 171 ? 10.423 40.020 22.214 1.00 44.23 358 SER C O 1
ATOM 1922 N N . PRO C 3 172 ? 10.121 42.123 22.917 1.00 38.30 359 PRO C N 1
ATOM 1923 C CA . PRO C 3 172 ? 11.491 42.094 23.415 1.00 34.93 359 PRO C CA 1
ATOM 1924 C C . PRO C 3 172 ? 11.602 41.160 24.604 1.00 33.70 359 PRO C C 1
ATOM 1925 O O . PRO C 3 172 ? 10.630 40.919 25.324 1.00 33.07 359 PRO C O 1
ATOM 1929 N N . ILE C 3 173 ? 12.800 40.638 24.799 1.00 31.29 360 ILE C N 1
ATOM 1930 C CA . ILE C 3 173 ? 13.079 39.742 25.900 1.00 30.25 360 ILE C CA 1
ATOM 1931 C C . ILE C 3 173 ? 14.222 40.349 26.680 1.00 32.30 360 ILE C C 1
ATOM 1932 O O . ILE C 3 173 ? 15.217 40.745 26.085 1.00 34.19 360 ILE C O 1
ATOM 1937 N N . LEU C 3 174 ? 14.073 40.450 27.996 1.00 32.15 361 LEU C N 1
ATOM 1938 C CA . LEU C 3 174 ? 15.139 40.969 28.846 1.00 32.63 361 LEU C CA 1
ATOM 1939 C C . LEU C 3 174 ? 16.055 39.740 29.020 1.00 34.27 361 LEU C C 1
ATOM 1940 O O . LEU C 3 174 ? 15.616 38.711 29.526 1.00 35.91 361 LEU C O 1
ATOM 1945 N N . CYS C 3 175 ? 17.317 39.833 28.614 1.00 33.34 362 CYS C N 1
ATOM 1946 C CA . CYS C 3 175 ? 18.179 38.659 28.680 1.00 32.67 362 CYS C CA 1
ATOM 1947 C C . CYS C 3 175 ? 19.067 38.426 29.891 1.00 31.07 362 CYS C C 1
ATOM 1948 O O . CYS C 3 175 ? 20.011 37.653 29.834 1.00 28.85 362 CYS C O 1
ATOM 1951 N N . THR C 3 176 ? 18.749 39.058 31.000 1.00 30.00 363 THR C N 1
ATOM 1952 C CA . THR C 3 176 ? 19.577 38.895 32.173 1.00 30.84 363 THR C CA 1
ATOM 1953 C C . THR C 3 176 ? 18.957 37.949 33.191 1.00 30.32 363 THR C C 1
ATOM 1954 O O . THR C 3 176 ? 17.820 37.497 33.030 1.00 30.87 363 THR C O 1
ATOM 1958 N N . GLN C 3 177 ? 19.717 37.668 34.239 1.00 29.50 364 GLN C N 1
ATOM 1959 C CA . GLN C 3 177 ? 19.324 36.767 35.320 1.00 30.95 364 GLN C CA 1
ATOM 1960 C C . GLN C 3 177 ? 18.257 37.334 36.251 1.00 35.09 364 GLN C C 1
ATOM 1961 O O . GLN C 3 177 ? 18.442 38.399 36.842 1.00 33.32 364 GLN C O 1
ATOM 1967 N N . PRO C 3 178 ? 17.123 36.624 36.389 1.00 34.92 365 PRO C N 1
ATOM 1968 C CA . PRO C 3 178 ? 15.940 36.934 37.214 1.00 41.26 365 PRO C CA 1
ATOM 1969 C C . PRO C 3 178 ? 16.239 37.228 38.689 1.00 44.80 365 PRO C C 1
ATOM 1970 O O . PRO C 3 178 ? 17.211 36.725 39.246 1.00 47.11 365 PRO C O 1
ATOM 1974 N N . ALA C 3 179 ? 15.374 38.010 39.319 1.00 49.85 366 ALA C N 1
ATOM 1975 C CA . ALA C 3 179 ? 15.568 38.423 40.704 1.00 54.28 366 ALA C CA 1
ATOM 1976 C C . ALA C 3 179 ? 15.682 37.387 41.815 1.00 57.52 366 ALA C C 1
ATOM 1977 O O . ALA C 3 179 ? 16.471 37.571 42.744 1.00 58.15 366 ALA C O 1
ATOM 1979 N N . GLY C 3 180 ? 14.918 36.305 41.751 1.00 56.68 367 GLY C N 1
ATOM 1980 C CA . GLY C 3 180 ? 14.995 35.335 42.841 1.00 58.99 367 GLY C CA 1
ATOM 1981 C C . GLY C 3 180 ? 14.058 35.773 43.966 1.00 59.06 367 GLY C C 1
ATOM 1982 O O . GLY C 3 180 ? 14.133 36.919 44.448 1.00 56.47 367 GLY C O 1
ATOM 1983 N N . VAL C 3 181 ? 13.166 34.865 44.374 1.00 59.40 368 VAL C N 1
ATOM 1984 C CA . VAL C 3 181 ? 12.170 35.145 45.415 1.00 60.99 368 VAL C CA 1
ATOM 1985 C C . VAL C 3 181 ? 12.753 35.647 46.723 1.00 63.58 368 VAL C C 1
ATOM 1986 O O . VAL C 3 181 ? 13.851 35.249 47.119 1.00 59.21 368 VAL C O 1
ATOM 1990 N N . PRO C 3 182 ? 12.009 36.536 47.409 1.00 63.93 369 PRO C N 1
ATOM 1991 C CA . PRO C 3 182 ? 12.423 37.110 48.692 1.00 67.66 369 PRO C CA 1
ATOM 1992 C C . PRO C 3 182 ? 12.356 36.037 49.774 1.00 70.51 369 PRO C C 1
ATOM 1993 O O . PRO C 3 182 ? 11.631 35.045 49.641 1.00 68.30 369 PRO C O 1
ATOM 1997 N N . GLU C 3 183 ? 13.109 36.238 50.847 1.00 68.86 370 GLU C N 1
ATOM 1998 C CA . GLU C 3 183 ? 13.145 35.257 51.913 1.00 70.17 370 GLU C CA 1
ATOM 1999 C C . GLU C 3 183 ? 13.596 35.854 53.247 1.00 69.68 370 GLU C C 1
ATOM 2000 O O . GLU C 3 183 ? 14.537 36.652 53.303 1.00 69.29 370 GLU C O 1
ATOM 2006 N N . ILE C 3 184 ? 12.893 35.482 54.316 1.00 69.22 371 ILE C N 1
ATOM 2007 C CA . ILE C 3 184 ? 13.233 35.943 55.659 1.00 65.69 371 ILE C CA 1
ATOM 2008 C C . ILE C 3 184 ? 13.872 34.772 56.386 1.00 63.79 371 ILE C C 1
ATOM 2009 O O . ILE C 3 184 ? 13.247 33.724 56.564 1.00 62.24 371 ILE C O 1
ATOM 2014 N N . LEU C 3 185 ? 15.123 34.949 56.793 1.00 60.58 372 LEU C N 1
ATOM 2015 C CA . LEU C 3 185 ? 15.846 33.888 57.483 1.00 59.63 372 LEU C CA 1
ATOM 2016 C C . LEU C 3 185 ? 15.757 33.997 58.999 1.00 61.07 372 LEU C C 1
ATOM 2017 O O . LEU C 3 185 ? 15.794 32.988 59.694 1.00 61.65 372 LEU C O 1
ATOM 2022 N N . LYS C 3 186 ? 15.636 35.211 59.520 1.00 63.58 373 LYS C N 1
ATOM 2023 C CA . LYS C 3 186 ? 15.548 35.370 60.961 1.00 63.88 373 LYS C CA 1
ATOM 2024 C C . LYS C 3 186 ? 15.176 36.793 61.353 1.00 63.24 373 LYS C C 1
ATOM 2025 O O . LYS C 3 186 ? 15.645 37.751 60.744 1.00 63.77 373 LYS C O 1
ATOM 2031 N N . LYS C 3 187 ? 14.326 36.923 62.367 1.00 59.73 374 LYS C N 1
ATOM 2032 C CA . LYS C 3 187 ? 13.906 38.227 62.852 1.00 58.95 374 LYS C CA 1
ATOM 2033 C C . LYS C 3 187 ? 14.281 38.324 64.323 1.00 58.39 374 LYS C C 1
ATOM 2034 O O . LYS C 3 187 ? 14.305 37.317 65.019 1.00 60.07 374 LYS C O 1
ATOM 2040 N N . SER C 3 188 ? 14.563 39.536 64.794 1.00 58.69 375 SER C N 1
ATOM 2041 C CA . SER C 3 188 ? 14.987 39.767 66.173 1.00 58.05 375 SER C CA 1
ATOM 2042 C C . SER C 3 188 ? 13.887 39.864 67.233 1.00 55.58 375 SER C C 1
ATOM 2043 O O . SER C 3 188 ? 14.163 39.759 68.427 1.00 53.11 375 SER C O 1
ATOM 2046 N N . LEU C 3 189 ? 12.652 40.068 66.802 1.00 56.78 376 LEU C N 1
ATOM 2047 C CA . LEU C 3 189 ? 11.539 40.217 67.731 1.00 61.15 376 LEU C CA 1
ATOM 2048 C C . LEU C 3 189 ? 10.387 39.374 67.234 1.00 61.40 376 LEU C C 1
ATOM 2049 O O . LEU C 3 189 ? 10.069 39.407 66.054 1.00 64.10 376 LEU C O 1
ATOM 2054 N N . HIS C 3 190 ? 9.747 38.627 68.123 1.00 63.50 377 HIS C N 1
ATOM 2055 C CA . HIS C 3 190 ? 8.648 37.777 67.694 1.00 64.72 377 HIS C CA 1
ATOM 2056 C C . HIS C 3 190 ? 7.369 38.109 68.427 1.00 65.16 377 HIS C C 1
ATOM 2057 O O . HIS C 3 190 ? 6.319 37.516 68.165 1.00 65.79 377 HIS C O 1
ATOM 2064 N N . SER C 3 191 ? 7.451 39.071 69.334 1.00 65.55 378 SER C N 1
ATOM 2065 C CA . SER C 3 191 ? 6.288 39.441 70.115 1.00 67.50 378 SER C CA 1
ATOM 2066 C C . SER C 3 191 ? 6.262 40.916 70.448 1.00 67.29 378 SER C C 1
ATOM 2067 O O . SER C 3 191 ? 7.294 41.516 70.752 1.00 67.36 378 SER C O 1
ATOM 2070 N N . CYS C 3 192 ? 5.071 41.500 70.397 1.00 67.45 379 CYS C N 1
ATOM 2071 C CA . CYS C 3 192 ? 4.927 42.912 70.722 1.00 67.62 379 CYS C CA 1
ATOM 2072 C C . CYS C 3 192 ? 3.504 43.276 71.136 1.00 65.22 379 CYS C C 1
ATOM 2073 O O . CYS C 3 192 ? 2.530 42.640 70.707 1.00 64.37 379 CYS C O 1
ATOM 2076 N N . SER C 3 193 ? 3.400 44.300 71.981 1.00 66.20 380 SER C N 1
ATOM 2077 C CA . SER C 3 193 ? 2.110 44.768 72.458 1.00 68.90 380 SER C CA 1
ATOM 2078 C C . SER C 3 193 ? 1.271 45.123 71.242 1.00 68.96 380 SER C C 1
ATOM 2079 O O . SER C 3 193 ? 1.803 45.321 70.152 1.00 68.97 380 SER C O 1
ATOM 2082 N N . VAL C 3 194 ? -0.037 45.217 71.441 1.00 71.55 381 VAL C N 1
ATOM 2083 C CA . VAL C 3 194 ? -0.966 45.538 70.364 1.00 75.48 381 VAL C CA 1
ATOM 2084 C C . VAL C 3 194 ? -0.713 46.897 69.715 1.00 74.44 381 VAL C C 1
ATOM 2085 O O . VAL C 3 194 ? -0.947 47.065 68.519 1.00 74.10 381 VAL C O 1
ATOM 2089 N N . LYS C 3 195 ? -0.237 47.871 70.481 1.00 75.25 382 LYS C N 1
ATOM 2090 C CA . LYS C 3 195 ? -0.001 49.169 69.878 1.00 77.63 382 LYS C CA 1
ATOM 2091 C C . LYS C 3 195 ? 1.195 49.128 68.938 1.00 77.06 382 LYS C C 1
ATOM 2092 O O . LYS C 3 195 ? 1.331 49.979 68.059 1.00 77.62 382 LYS C O 1
ATOM 2098 N N . GLY C 3 196 ? 2.050 48.126 69.115 1.00 78.65 383 GLY C N 1
ATOM 2099 C CA . GLY C 3 196 ? 3.222 47.991 68.268 1.00 80.43 383 GLY C CA 1
ATOM 2100 C C . GLY C 3 196 ? 4.202 49.142 68.397 1.00 82.54 383 GLY C C 1
ATOM 2101 O O . GLY C 3 196 ? 4.326 49.735 69.470 1.00 81.72 383 GLY C O 1
ATOM 2102 N N . GLU C 3 197 ? 4.897 49.440 67.297 1.00 84.71 384 GLU C N 1
ATOM 2103 C CA . GLU C 3 197 ? 5.881 50.525 67.213 1.00 87.41 384 GLU C CA 1
ATOM 2104 C C . GLU C 3 197 ? 7.323 50.110 67.498 1.00 86.36 384 GLU C C 1
ATOM 2105 O O . GLU C 3 197 ? 8.249 50.901 67.315 1.00 87.74 384 GLU C O 1
ATOM 2111 N N . GLU C 3 198 ? 7.516 48.877 67.951 1.00 85.58 385 GLU C N 1
ATOM 2112 C CA . GLU C 3 198 ? 8.855 48.380 68.232 1.00 83.40 385 GLU C CA 1
ATOM 2113 C C . GLU C 3 198 ? 9.464 47.896 66.922 1.00 79.74 385 GLU C C 1
ATOM 2114 O O . GLU C 3 198 ? 8.760 47.355 66.073 1.00 78.47 385 GLU C O 1
ATOM 2120 N N . GLU C 3 199 ? 10.770 48.087 66.759 1.00 74.32 386 GLU C N 1
ATOM 2121 C CA . GLU C 3 199 ? 11.448 47.686 65.532 1.00 68.92 386 GLU C CA 1
ATOM 2122 C C . GLU C 3 199 ? 11.816 46.219 65.500 1.00 65.67 386 GLU C C 1
ATOM 2123 O O . GLU C 3 199 ? 12.027 45.596 66.534 1.00 64.77 386 GLU C O 1
ATOM 2129 N N . VAL C 3 200 ? 11.892 45.678 64.292 1.00 63.30 387 VAL C N 1
ATOM 2130 C CA . VAL C 3 200 ? 12.207 44.275 64.085 1.00 59.20 387 VAL C CA 1
ATOM 2131 C C . VAL C 3 200 ? 13.257 44.128 63.001 1.00 58.99 387 VAL C C 1
ATOM 2132 O O . VAL C 3 200 ? 13.025 44.506 61.854 1.00 59.56 387 VAL C O 1
ATOM 2136 N N . PHE C 3 201 ? 14.411 43.578 63.355 1.00 57.09 388 PHE C N 1
ATOM 2137 C CA . PHE C 3 201 ? 15.452 43.376 62.360 1.00 56.97 388 PHE C CA 1
ATOM 2138 C C . PHE C 3 201 ? 15.172 42.106 61.573 1.00 59.12 388 PHE C C 1
ATOM 2139 O O . PHE C 3 201 ? 14.974 41.041 62.153 1.00 58.96 388 PHE C O 1
ATOM 2147 N N . LEU C 3 202 ? 15.152 42.226 60.251 1.00 59.97 389 LEU C N 1
ATOM 2148 C CA . LEU C 3 202 ? 14.920 41.081 59.388 1.00 59.40 389 LEU C CA 1
ATOM 2149 C C . LEU C 3 202 ? 16.152 40.810 58.548 1.00 60.76 389 LEU C C 1
ATOM 2150 O O . LEU C 3 202 ? 16.635 41.693 57.835 1.00 62.06 389 LEU C O 1
ATOM 2155 N N . ILE C 3 203 ? 16.690 39.606 58.642 1.00 62.98 390 ILE C N 1
ATOM 2156 C CA . ILE C 3 203 ? 17.824 39.281 57.802 1.00 65.93 390 ILE C CA 1
ATOM 2157 C C . ILE C 3 203 ? 17.385 38.091 56.950 1.00 65.70 390 ILE C C 1
ATOM 2158 O O . ILE C 3 203 ? 16.807 37.116 57.437 1.00 65.21 390 ILE C O 1
ATOM 2163 N N . GLY C 3 204 ? 17.622 38.219 55.655 1.00 65.32 391 GLY C N 1
ATOM 2164 C CA . GLY C 3 204 ? 17.257 37.184 54.711 1.00 65.05 391 GLY C CA 1
ATOM 2165 C C . GLY C 3 204 ? 17.957 37.486 53.404 1.00 63.41 391 GLY C C 1
ATOM 2166 O O . GLY C 3 204 ? 19.159 37.743 53.379 1.00 62.51 391 GLY C O 1
ATOM 2167 N N . LYS C 3 205 ? 17.211 37.488 52.311 1.00 63.42 392 LYS C N 1
ATOM 2168 C CA . LYS C 3 205 ? 17.834 37.754 51.032 1.00 62.70 392 LYS C CA 1
ATOM 2169 C C . LYS C 3 205 ? 16.859 38.195 49.956 1.00 60.62 392 LYS C C 1
ATOM 2170 O O . LYS C 3 205 ? 15.669 37.900 50.011 1.00 60.47 392 LYS C O 1
ATOM 2176 N N . ASN C 3 206 ? 17.394 38.916 48.977 1.00 58.35 393 ASN C N 1
ATOM 2177 C CA . ASN C 3 206 ? 16.628 39.405 47.841 1.00 54.44 393 ASN C CA 1
ATOM 2178 C C . ASN C 3 206 ? 15.549 40.416 48.164 1.00 51.44 393 ASN C C 1
ATOM 2179 O O . ASN C 3 206 ? 14.416 40.298 47.706 1.00 49.39 393 ASN C O 1
ATOM 2184 N N . PHE C 3 207 ? 15.910 41.408 48.963 1.00 47.83 394 PHE C N 1
ATOM 2185 C CA . PHE C 3 207 ? 14.985 42.476 49.305 1.00 47.05 394 PHE C CA 1
ATOM 2186 C C . PHE C 3 207 ? 15.257 43.562 48.273 1.00 46.76 394 PHE C C 1
ATOM 2187 O O . PHE C 3 207 ? 16.132 44.429 48.454 1.00 44.14 394 PHE C O 1
ATOM 2195 N N . LEU C 3 208 ? 14.499 43.480 47.178 1.00 46.71 395 LEU C N 1
ATOM 2196 C CA . LEU C 3 208 ? 14.633 44.401 46.066 1.00 46.81 395 LEU C CA 1
ATOM 2197 C C . LEU C 3 208 ? 14.059 45.791 46.317 1.00 48.23 395 LEU C C 1
ATOM 2198 O O . LEU C 3 208 ? 13.501 46.068 47.371 1.00 47.92 395 LEU C O 1
ATOM 2203 N N . LYS C 3 209 ? 14.214 46.660 45.328 1.00 51.19 396 LYS C N 1
ATOM 2204 C CA . LYS C 3 209 ? 13.757 48.028 45.427 1.00 53.95 396 LYS C CA 1
ATOM 2205 C C . LYS C 3 209 ? 12.272 48.172 45.786 1.00 56.57 396 LYS C C 1
ATOM 2206 O O . LYS C 3 209 ? 11.902 49.042 46.582 1.00 58.97 396 LYS C O 1
ATOM 2212 N N . GLY C 3 210 ? 11.419 47.326 45.224 1.00 55.91 397 GLY C N 1
ATOM 2213 C CA . GLY C 3 210 ? 10.004 47.453 45.528 1.00 57.76 397 GLY C CA 1
ATOM 2214 C C . GLY C 3 210 ? 9.443 46.520 46.592 1.00 57.90 397 GLY C C 1
ATOM 2215 O O . GLY C 3 210 ? 8.256 46.154 46.548 1.00 57.17 397 GLY C O 1
ATOM 2216 N N . THR C 3 211 ? 10.271 46.148 47.563 1.00 56.28 398 THR C N 1
ATOM 2217 C CA . THR C 3 211 ? 9.826 45.231 48.609 1.00 58.02 398 THR C CA 1
ATOM 2218 C C . THR C 3 211 ? 9.000 45.855 49.722 1.00 55.36 398 THR C C 1
ATOM 2219 O O . THR C 3 211 ? 9.220 46.996 50.136 1.00 56.13 398 THR C O 1
ATOM 2223 N N . LYS C 3 212 ? 8.044 45.077 50.206 1.00 56.87 399 LYS C N 1
ATOM 2224 C CA . LYS C 3 212 ? 7.190 45.506 51.294 1.00 57.85 399 LYS C CA 1
ATOM 2225 C C . LYS C 3 212 ? 7.080 44.393 52.336 1.00 55.55 399 LYS C C 1
ATOM 2226 O O . LYS C 3 212 ? 7.009 43.209 51.994 1.00 55.13 399 LYS C O 1
ATOM 2232 N N . VAL C 3 213 ? 7.098 44.796 53.605 1.00 55.32 400 VAL C N 1
ATOM 2233 C CA . VAL C 3 213 ? 6.984 43.885 54.747 1.00 55.40 400 VAL C CA 1
ATOM 2234 C C . VAL C 3 213 ? 5.512 43.872 55.146 1.00 55.50 400 VAL C C 1
ATOM 2235 O O . VAL C 3 213 ? 4.948 44.913 55.486 1.00 53.02 400 VAL C O 1
ATOM 2239 N N . ILE C 3 214 ? 4.887 42.702 55.109 1.00 58.95 401 ILE C N 1
ATOM 2240 C CA . ILE C 3 214 ? 3.472 42.615 55.453 1.00 64.39 401 ILE C CA 1
ATOM 2241 C C . ILE C 3 214 ? 3.141 41.791 56.689 1.00 65.45 401 ILE C C 1
ATOM 2242 O O . ILE C 3 214 ? 3.507 40.620 56.780 1.00 65.98 401 ILE C O 1
ATOM 2247 N N . PHE C 3 215 ? 2.455 42.430 57.638 1.00 69.36 402 PHE C N 1
ATOM 2248 C CA . PHE C 3 215 ? 1.998 41.793 58.872 1.00 73.31 402 PHE C CA 1
ATOM 2249 C C . PHE C 3 215 ? 0.554 41.363 58.598 1.00 75.06 402 PHE C C 1
ATOM 2250 O O . PHE C 3 215 ? -0.293 42.203 58.273 1.00 75.29 402 PHE C O 1
ATOM 2258 N N . GLN C 3 216 ? 0.275 40.068 58.727 1.00 77.24 403 GLN C N 1
ATOM 2259 C CA . GLN C 3 216 ? -1.061 39.542 58.456 1.00 80.45 403 GLN C CA 1
ATOM 2260 C C . GLN C 3 216 ? -1.555 38.577 59.541 1.00 83.46 403 GLN C C 1
ATOM 2261 O O . GLN C 3 216 ? -0.753 38.037 60.303 1.00 85.13 403 GLN C O 1
ATOM 2267 N N . GLU C 3 217 ? -2.871 38.370 59.624 1.00 86.57 404 GLU C N 1
ATOM 2268 C CA . GLU C 3 217 ? -3.431 37.451 60.621 1.00 89.08 404 GLU C CA 1
ATOM 2269 C C . GLU C 3 217 ? -3.283 35.989 60.210 1.00 90.67 404 GLU C C 1
ATOM 2270 O O . GLU C 3 217 ? -2.802 35.168 60.992 1.00 91.56 404 GLU C O 1
ATOM 2276 N N . ASN C 3 218 ? -3.701 35.662 58.988 1.00 92.24 405 ASN C N 1
ATOM 2277 C CA . ASN C 3 218 ? -3.606 34.288 58.496 1.00 93.21 405 ASN C CA 1
ATOM 2278 C C . ASN C 3 218 ? -3.168 34.214 57.025 1.00 91.71 405 ASN C C 1
ATOM 2279 O O . ASN C 3 218 ? -2.375 35.034 56.557 1.00 90.96 405 ASN C O 1
ATOM 2284 N N . VAL C 3 219 ? -3.676 33.211 56.312 1.00 89.50 406 VAL C N 1
ATOM 2285 C CA . VAL C 3 219 ? -3.352 33.015 54.901 1.00 88.22 406 VAL C CA 1
ATOM 2286 C C . VAL C 3 219 ? -4.658 33.131 54.104 1.00 88.15 406 VAL C C 1
ATOM 2287 O O . VAL C 3 219 ? -4.991 32.271 53.284 1.00 84.34 406 VAL C O 1
ATOM 2291 N N . SER C 3 220 ? -5.394 34.210 54.369 1.00 88.89 407 SER C N 1
ATOM 2292 C CA . SER C 3 220 ? -6.675 34.472 53.721 1.00 91.01 407 SER C CA 1
ATOM 2293 C C . SER C 3 220 ? -6.504 35.475 52.585 1.00 94.52 407 SER C C 1
ATOM 2294 O O . SER C 3 220 ? -6.760 36.674 52.754 1.00 95.61 407 SER C O 1
ATOM 2297 N N . ASP C 3 221 ? -6.071 34.959 51.431 1.00 101.30 408 ASP C N 1
ATOM 2298 C CA . ASP C 3 221 ? -5.830 35.743 50.216 1.00 105.95 408 ASP C CA 1
ATOM 2299 C C . ASP C 3 221 ? -6.785 36.920 50.076 1.00 111.68 408 ASP C C 1
ATOM 2300 O O . ASP C 3 221 ? -6.374 38.013 49.683 1.00 115.00 408 ASP C O 1
ATOM 2305 N N . GLU C 3 222 ? -8.055 36.687 50.404 1.00 116.60 409 GLU C N 1
ATOM 2306 C CA . GLU C 3 222 ? -9.090 37.710 50.285 1.00 120.16 409 GLU C CA 1
ATOM 2307 C C . GLU C 3 222 ? -9.079 38.823 51.326 1.00 119.33 409 GLU C C 1
ATOM 2308 O O . GLU C 3 222 ? -9.392 39.965 50.998 1.00 121.66 409 GLU C O 1
ATOM 2314 N N . ASN C 3 223 ? -8.744 38.499 52.570 1.00 113.63 410 ASN C N 1
ATOM 2315 C CA . ASN C 3 223 ? -8.660 39.504 53.628 1.00 107.13 410 ASN C CA 1
ATOM 2316 C C . ASN C 3 223 ? -8.783 38.883 55.005 1.00 102.42 410 ASN C C 1
ATOM 2317 O O . ASN C 3 223 ? -9.810 38.310 55.354 1.00 100.52 410 ASN C O 1
ATOM 2322 N N . SER C 3 224 ? -7.715 38.999 55.779 1.00 95.44 411 SER C N 1
ATOM 2323 C CA . SER C 3 224 ? -7.670 38.488 57.140 1.00 89.74 411 SER C CA 1
ATOM 2324 C C . SER C 3 224 ? -6.806 39.519 57.839 1.00 86.78 411 SER C C 1
ATOM 2325 O O . SER C 3 224 ? -5.993 39.199 58.704 1.00 86.15 411 SER C O 1
ATOM 2328 N N . TRP C 3 225 ? -7.001 40.768 57.429 1.00 85.99 412 TRP C N 1
ATOM 2329 C CA . TRP C 3 225 ? -6.252 41.902 57.944 1.00 84.88 412 TRP C CA 1
ATOM 2330 C C . TRP C 3 225 ? -4.765 41.767 57.667 1.00 84.25 412 TRP C C 1
ATOM 2331 O O . TRP C 3 225 ? -4.092 40.873 58.188 1.00 82.79 412 TRP C O 1
ATOM 2342 N N . LYS C 3 226 ? -4.262 42.678 56.848 1.00 84.00 413 LYS C N 1
ATOM 2343 C CA . LYS C 3 226 ? -2.858 42.715 56.481 1.00 84.38 413 LYS C CA 1
ATOM 2344 C C . LYS C 3 226 ? -2.436 44.157 56.710 1.00 79.95 413 LYS C C 1
ATOM 2345 O O . LYS C 3 226 ? -3.286 45.038 56.870 1.00 80.47 413 LYS C O 1
ATOM 2351 N N . SER C 3 227 ? -1.135 44.410 56.740 1.00 76.67 414 SER C N 1
ATOM 2352 C CA . SER C 3 227 ? -0.668 45.774 56.921 1.00 72.11 414 SER C CA 1
ATOM 2353 C C . SER C 3 227 ? 0.806 45.918 56.607 1.00 70.36 414 SER C C 1
ATOM 2354 O O . SER C 3 227 ? 1.624 45.109 57.033 1.00 69.44 414 SER C O 1
ATOM 2357 N N . GLU C 3 228 ? 1.139 46.953 55.847 1.00 68.67 415 GLU C N 1
ATOM 2358 C CA . GLU C 3 228 ? 2.522 47.205 55.477 1.00 68.62 415 GLU C CA 1
ATOM 2359 C C . GLU C 3 228 ? 3.237 47.834 56.660 1.00 67.47 415 GLU C C 1
ATOM 2360 O O . GLU C 3 228 ? 2.793 48.858 57.187 1.00 68.03 415 GLU C O 1
ATOM 2366 N N . ALA C 3 229 ? 4.335 47.217 57.086 1.00 65.39 416 ALA C N 1
ATOM 2367 C CA . ALA C 3 229 ? 5.116 47.755 58.189 1.00 64.06 416 ALA C CA 1
ATOM 2368 C C . ALA C 3 229 ? 6.063 48.786 57.590 1.00 63.20 416 ALA C C 1
ATOM 2369 O O . ALA C 3 229 ? 6.592 48.588 56.499 1.00 61.95 416 ALA C O 1
ATOM 2371 N N . GLU C 3 230 ? 6.281 49.892 58.286 1.00 62.12 417 GLU C N 1
ATOM 2372 C CA . GLU C 3 230 ? 7.169 50.907 57.749 1.00 60.77 417 GLU C CA 1
ATOM 2373 C C . GLU C 3 230 ? 8.617 50.412 57.731 1.00 60.99 417 GLU C C 1
ATOM 2374 O O . GLU C 3 230 ? 9.102 49.826 58.704 1.00 60.15 417 GLU C O 1
ATOM 2380 N N . ILE C 3 231 ? 9.302 50.643 56.614 1.00 60.72 418 ILE C N 1
ATOM 2381 C CA . ILE C 3 231 ? 10.688 50.222 56.488 1.00 56.92 418 ILE C CA 1
ATOM 2382 C C . ILE C 3 231 ? 11.622 51.400 56.652 1.00 60.54 418 ILE C C 1
ATOM 2383 O O . ILE C 3 231 ? 11.310 52.505 56.236 1.00 59.59 418 ILE C O 1
ATOM 2388 N N . ASP C 3 232 ? 12.770 51.152 57.268 1.00 60.02 419 ASP C N 1
ATOM 2389 C CA . ASP C 3 232 ? 13.771 52.184 57.455 1.00 61.79 419 ASP C CA 1
ATOM 2390 C C . ASP C 3 232 ? 14.575 52.220 56.164 1.00 63.30 419 ASP C C 1
ATOM 2391 O O . ASP C 3 232 ? 15.199 51.228 55.794 1.00 65.52 419 ASP C O 1
ATOM 2396 N N . MET C 3 233 ? 14.558 53.353 55.470 1.00 63.11 420 MET C N 1
ATOM 2397 C CA . MET C 3 233 ? 15.290 53.457 54.217 1.00 63.73 420 MET C CA 1
ATOM 2398 C C . MET C 3 233 ? 16.769 53.750 54.409 1.00 63.44 420 MET C C 1
ATOM 2399 O O . MET C 3 233 ? 17.605 53.283 53.634 1.00 63.21 420 MET C O 1
ATOM 2404 N N . GLU C 3 234 ? 17.098 54.515 55.444 1.00 65.01 421 GLU C N 1
ATOM 2405 C CA . GLU C 3 234 ? 18.491 54.846 55.714 1.00 67.13 421 GLU C CA 1
ATOM 2406 C C . GLU C 3 234 ? 19.362 53.619 55.983 1.00 65.07 421 GLU C C 1
ATOM 2407 O O . GLU C 3 234 ? 20.549 53.759 56.259 1.00 66.87 421 GLU C O 1
ATOM 2413 N N . LEU C 3 235 ? 18.784 52.423 55.915 1.00 62.30 422 LEU C N 1
ATOM 2414 C CA . LEU C 3 235 ? 19.548 51.207 56.160 1.00 57.98 422 LEU C CA 1
ATOM 2415 C C . LEU C 3 235 ? 18.998 50.050 55.377 1.00 56.59 422 LEU C C 1
ATOM 2416 O O . LEU C 3 235 ? 19.151 48.895 55.764 1.00 57.50 422 LEU C O 1
ATOM 2421 N N . PHE C 3 236 ? 18.347 50.353 54.266 1.00 54.15 423 PHE C N 1
ATOM 2422 C CA . PHE C 3 236 ? 17.801 49.298 53.439 1.00 52.74 423 PHE C CA 1
ATOM 2423 C C . PHE C 3 236 ? 18.970 48.479 52.883 1.00 53.79 423 PHE C C 1
ATOM 2424 O O . PHE C 3 236 ? 20.069 48.999 52.673 1.00 53.13 423 PHE C O 1
ATOM 2432 N N . HIS C 3 237 ? 18.740 47.189 52.678 1.00 54.30 424 HIS C N 1
ATOM 2433 C CA . HIS C 3 237 ? 19.758 46.311 52.122 1.00 56.14 424 HIS C CA 1
ATOM 2434 C C . HIS C 3 237 ? 19.104 45.064 51.548 1.00 56.69 424 HIS C C 1
ATOM 2435 O O . HIS C 3 237 ? 18.116 44.564 52.084 1.00 56.59 424 HIS C O 1
ATOM 2442 N N . GLN C 3 238 ? 19.661 44.558 50.457 1.00 58.70 425 GLN C N 1
ATOM 2443 C CA . GLN C 3 238 ? 19.108 43.387 49.817 1.00 62.10 425 GLN C CA 1
ATOM 2444 C C . GLN C 3 238 ? 19.010 42.185 50.752 1.00 61.63 425 GLN C C 1
ATOM 2445 O O . GLN C 3 238 ? 18.143 41.325 50.578 1.00 62.37 425 GLN C O 1
ATOM 2451 N N . ASN C 3 239 ? 19.886 42.126 51.751 1.00 62.16 426 ASN C N 1
ATOM 2452 C CA . ASN C 3 239 ? 19.887 40.995 52.677 1.00 61.53 426 ASN C CA 1
ATOM 2453 C C . ASN C 3 239 ? 19.329 41.250 54.063 1.00 59.56 426 ASN C C 1
ATOM 2454 O O . ASN C 3 239 ? 19.101 40.307 54.812 1.00 59.43 426 ASN C O 1
ATOM 2459 N N . HIS C 3 240 ? 19.112 42.510 54.418 1.00 58.37 427 HIS C N 1
ATOM 2460 C CA . HIS C 3 240 ? 18.566 42.811 55.732 1.00 56.65 427 HIS C CA 1
ATOM 2461 C C . HIS C 3 240 ? 17.765 44.094 55.697 1.00 57.33 427 HIS C C 1
ATOM 2462 O O . HIS C 3 240 ? 17.976 44.928 54.823 1.00 59.22 427 HIS C O 1
ATOM 2469 N N . LEU C 3 241 ? 16.834 44.253 56.631 1.00 54.50 428 LEU C N 1
ATOM 2470 C CA . LEU C 3 241 ? 16.038 45.473 56.689 1.00 52.18 428 LEU C CA 1
ATOM 2471 C C . LEU C 3 241 ? 15.357 45.681 58.045 1.00 53.81 428 LEU C C 1
ATOM 2472 O O . LEU C 3 241 ? 14.952 44.729 58.709 1.00 54.54 428 LEU C O 1
ATOM 2477 N N . ILE C 3 242 ? 15.253 46.935 58.464 1.00 54.91 429 ILE C N 1
ATOM 2478 C CA . ILE C 3 242 ? 14.637 47.259 59.748 1.00 53.45 429 ILE C CA 1
ATOM 2479 C C . ILE C 3 242 ? 13.252 47.875 59.594 1.00 55.14 429 ILE C C 1
ATOM 2480 O O . ILE C 3 242 ? 13.105 48.962 59.041 1.00 55.39 429 ILE C O 1
ATOM 2485 N N . VAL C 3 243 ? 12.240 47.173 60.093 1.00 54.67 430 VAL C N 1
ATOM 2486 C CA . VAL C 3 243 ? 10.859 47.645 60.017 1.00 57.52 430 VAL C CA 1
ATOM 2487 C C . VAL C 3 243 ? 10.236 47.877 61.405 1.00 56.87 430 VAL C C 1
ATOM 2488 O O . VAL C 3 243 ? 10.625 47.256 62.384 1.00 56.47 430 VAL C O 1
ATOM 2492 N N . LYS C 3 244 ? 9.275 48.786 61.487 1.00 60.01 431 LYS C N 1
ATOM 2493 C CA . LYS C 3 244 ? 8.612 49.053 62.752 1.00 61.78 431 LYS C CA 1
ATOM 2494 C C . LYS C 3 244 ? 7.332 48.248 62.789 1.00 61.69 431 LYS C C 1
ATOM 2495 O O . LYS C 3 244 ? 6.629 48.150 61.789 1.00 64.55 431 LYS C O 1
ATOM 2501 N N . VAL C 3 245 ? 7.026 47.665 63.938 1.00 61.54 432 VAL C N 1
ATOM 2502 C CA . VAL C 3 245 ? 5.824 46.863 64.059 1.00 62.40 432 VAL C CA 1
ATOM 2503 C C . VAL C 3 245 ? 4.561 47.693 63.940 1.00 64.19 432 VAL C C 1
ATOM 2504 O O . VAL C 3 245 ? 4.339 48.629 64.718 1.00 63.35 432 VAL C O 1
ATOM 2508 N N . PRO C 3 246 ? 3.716 47.367 62.949 1.00 63.45 433 PRO C N 1
ATOM 2509 C CA . PRO C 3 246 ? 2.460 48.099 62.748 1.00 64.65 433 PRO C CA 1
ATOM 2510 C C . PRO C 3 246 ? 1.487 47.784 63.879 1.00 67.46 433 PRO C C 1
ATOM 2511 O O . PRO C 3 246 ? 1.399 46.643 64.330 1.00 66.34 433 PRO C O 1
ATOM 2515 N N . PRO C 3 247 ? 0.770 48.795 64.379 1.00 68.98 434 PRO C N 1
ATOM 2516 C CA . PRO C 3 247 ? -0.184 48.535 65.459 1.00 74.14 434 PRO C CA 1
ATOM 2517 C C . PRO C 3 247 ? -1.352 47.670 64.970 1.00 78.01 434 PRO C C 1
ATOM 2518 O O . PRO C 3 247 ? -1.821 47.823 63.840 1.00 77.92 434 PRO C O 1
ATOM 2522 N N . TYR C 3 248 ? -1.808 46.765 65.834 1.00 83.11 435 TYR C N 1
ATOM 2523 C CA . TYR C 3 248 ? -2.899 45.847 65.517 1.00 87.42 435 TYR C CA 1
ATOM 2524 C C . TYR C 3 248 ? -4.253 46.540 65.405 1.00 87.87 435 TYR C C 1
ATOM 2525 O O . TYR C 3 248 ? -4.498 47.569 66.040 1.00 88.10 435 TYR C O 1
ATOM 2534 N N . HIS C 3 249 ? -5.132 45.946 64.602 1.00 88.14 436 HIS C N 1
ATOM 2535 C CA . HIS C 3 249 ? -6.469 46.483 64.348 1.00 88.29 436 HIS C CA 1
ATOM 2536 C C . HIS C 3 249 ? -7.415 46.503 65.546 1.00 89.67 436 HIS C C 1
ATOM 2537 O O . HIS C 3 249 ? -8.361 47.284 65.570 1.00 88.85 436 HIS C O 1
ATOM 2544 N N . ASP C 3 250 ? -7.175 45.641 66.528 1.00 92.94 437 ASP C N 1
ATOM 2545 C CA . ASP C 3 250 ? -8.034 45.586 67.707 1.00 97.31 437 ASP C CA 1
ATOM 2546 C C . ASP C 3 250 ? -7.274 45.965 68.983 1.00 99.80 437 ASP C C 1
ATOM 2547 O O . ASP C 3 250 ? -6.815 45.101 69.734 1.00 100.32 437 ASP C O 1
ATOM 2552 N N . GLN C 3 251 ? -7.150 47.266 69.224 1.00 103.10 438 GLN C N 1
ATOM 2553 C CA . GLN C 3 251 ? -6.443 47.757 70.399 1.00 106.35 438 GLN C CA 1
ATOM 2554 C C . GLN C 3 251 ? -6.963 47.158 71.704 1.00 107.01 438 GLN C C 1
ATOM 2555 O O . GLN C 3 251 ? -6.340 47.323 72.754 1.00 108.25 438 GLN C O 1
ATOM 2561 N N . HIS C 3 252 ? -8.092 46.459 71.650 1.00 107.44 439 HIS C N 1
ATOM 2562 C CA . HIS C 3 252 ? -8.651 45.895 72.871 1.00 106.93 439 HIS C CA 1
ATOM 2563 C C . HIS C 3 252 ? -8.795 44.384 72.936 1.00 105.11 439 HIS C C 1
ATOM 2564 O O . HIS C 3 252 ? -9.796 43.883 73.446 1.00 105.33 439 HIS C O 1
ATOM 2571 N N . ILE C 3 253 ? -7.807 43.650 72.432 1.00 102.10 440 ILE C N 1
ATOM 2572 C CA . ILE C 3 253 ? -7.885 42.192 72.496 1.00 98.84 440 ILE C CA 1
ATOM 2573 C C . ILE C 3 253 ? -7.659 41.791 73.948 1.00 97.34 440 ILE C C 1
ATOM 2574 O O . ILE C 3 253 ? -6.927 42.464 74.684 1.00 96.20 440 ILE C O 1
ATOM 2579 N N . THR C 3 254 ? -8.293 40.700 74.361 1.00 95.17 441 THR C N 1
ATOM 2580 C CA . THR C 3 254 ? -8.150 40.219 75.729 1.00 94.10 441 THR C CA 1
ATOM 2581 C C . THR C 3 254 ? -7.067 39.153 75.761 1.00 93.59 441 THR C C 1
ATOM 2582 O O . THR C 3 254 ? -6.428 38.921 76.789 1.00 92.80 441 THR C O 1
ATOM 2586 N N . LEU C 3 255 ? -6.858 38.515 74.617 1.00 92.60 442 LEU C N 1
ATOM 2587 C CA . LEU C 3 255 ? -5.861 37.464 74.520 1.00 93.49 442 LEU C CA 1
ATOM 2588 C C . LEU C 3 255 ? -4.848 37.663 73.397 1.00 96.53 442 LEU C C 1
ATOM 2589 O O . LEU C 3 255 ? -5.145 38.286 72.377 1.00 94.84 442 LEU C O 1
ATOM 2594 N N . PRO C 3 256 ? -3.628 37.133 73.581 1.00 95.79 443 PRO C N 1
ATOM 2595 C CA . PRO C 3 256 ? -2.544 37.227 72.603 1.00 96.50 443 PRO C CA 1
ATOM 2596 C C . PRO C 3 256 ? -2.952 36.639 71.259 1.00 96.68 443 PRO C C 1
ATOM 2597 O O . PRO C 3 256 ? -3.435 35.505 71.189 1.00 95.49 443 PRO C O 1
ATOM 2601 N N . VAL C 3 257 ? -2.755 37.417 70.200 1.00 93.12 444 VAL C N 1
ATOM 2602 C CA . VAL C 3 257 ? -3.093 36.977 68.851 1.00 89.90 444 VAL C CA 1
ATOM 2603 C C . VAL C 3 257 ? -1.827 36.664 68.059 1.00 90.99 444 VAL C C 1
ATOM 2604 O O . VAL C 3 257 ? -0.901 37.473 68.011 1.00 91.01 444 VAL C O 1
ATOM 2608 N N . SER C 3 258 ? -1.784 35.488 67.444 1.00 88.15 445 SER C N 1
ATOM 2609 C CA . SER C 3 258 ? -0.623 35.108 66.655 1.00 85.31 445 SER C CA 1
ATOM 2610 C C . SER C 3 258 ? -0.865 35.473 65.195 1.00 83.43 445 SER C C 1
ATOM 2611 O O . SER C 3 258 ? -1.869 35.072 64.601 1.00 81.48 445 SER C O 1
ATOM 2614 N N . VAL C 3 259 ? 0.056 36.244 64.625 1.00 80.20 446 VAL C N 1
ATOM 2615 C CA . VAL C 3 259 ? -0.065 36.663 63.238 1.00 76.16 446 VAL C CA 1
ATOM 2616 C C . VAL C 3 259 ? 1.192 36.312 62.460 1.00 73.69 446 VAL C C 1
ATOM 2617 O O . VAL C 3 259 ? 2.204 35.913 63.036 1.00 73.73 446 VAL C O 1
ATOM 2621 N N . GLY C 3 260 ? 1.116 36.467 61.144 1.00 71.89 447 GLY C N 1
ATOM 2622 C CA . GLY C 3 260 ? 2.249 36.157 60.292 1.00 69.85 447 GLY C CA 1
ATOM 2623 C C . GLY C 3 260 ? 2.856 37.345 59.570 1.00 68.12 447 GLY C C 1
ATOM 2624 O O . GLY C 3 260 ? 2.208 38.365 59.335 1.00 67.79 447 GLY C O 1
ATOM 2625 N N . ILE C 3 261 ? 4.128 37.207 59.233 1.00 65.79 448 ILE C N 1
ATOM 2626 C CA . ILE C 3 261 ? 4.847 38.245 58.522 1.00 66.53 448 ILE C CA 1
ATOM 2627 C C . ILE C 3 261 ? 5.476 37.611 57.301 1.00 66.22 448 ILE C C 1
ATOM 2628 O O . ILE C 3 261 ? 5.971 36.485 57.357 1.00 66.09 448 ILE C O 1
ATOM 2633 N N . TYR C 3 262 ? 5.437 38.334 56.194 1.00 67.15 449 TYR C N 1
ATOM 2634 C CA . TYR C 3 262 ? 6.057 37.869 54.970 1.00 68.82 449 TYR C CA 1
ATOM 2635 C C . TYR C 3 262 ? 6.375 39.101 54.144 1.00 65.58 449 TYR C C 1
ATOM 2636 O O . TYR C 3 262 ? 5.825 40.184 54.381 1.00 65.70 449 TYR C O 1
ATOM 2645 N N . VAL C 3 263 ? 7.286 38.949 53.193 1.00 63.49 450 VAL C N 1
ATOM 2646 C CA . VAL C 3 263 ? 7.661 40.074 52.368 1.00 62.50 450 VAL C CA 1
ATOM 2647 C C . VAL C 3 263 ? 7.329 39.915 50.898 1.00 63.00 450 VAL C C 1
ATOM 2648 O O . VAL C 3 263 ? 7.382 38.814 50.335 1.00 58.80 450 VAL C O 1
ATOM 2652 N N . VAL C 3 264 ? 6.967 41.040 50.290 1.00 64.20 451 VAL C N 1
ATOM 2653 C CA . VAL C 3 264 ? 6.646 41.076 48.878 1.00 68.41 451 VAL C CA 1
ATOM 2654 C C . VAL C 3 264 ? 7.728 41.881 48.188 1.00 70.73 451 VAL C C 1
ATOM 2655 O O . VAL C 3 264 ? 8.132 42.944 48.663 1.00 69.86 451 VAL C O 1
ATOM 2659 N N . THR C 3 265 ? 8.217 41.331 47.087 1.00 77.84 452 THR C N 1
ATOM 2660 C CA . THR C 3 265 ? 9.247 41.974 46.298 1.00 83.78 452 THR C CA 1
ATOM 2661 C C . THR C 3 265 ? 8.643 42.171 44.919 1.00 86.04 452 THR C C 1
ATOM 2662 O O . THR C 3 265 ? 7.814 41.367 44.480 1.00 88.75 452 THR C O 1
ATOM 2666 N N . ASN C 3 266 ? 9.041 43.242 44.246 1.00 88.74 453 ASN C N 1
ATOM 2667 C CA . ASN C 3 266 ? 8.514 43.527 42.925 1.00 92.08 453 ASN C CA 1
ATOM 2668 C C . ASN C 3 266 ? 8.542 42.278 42.033 1.00 93.96 453 ASN C C 1
ATOM 2669 O O . ASN C 3 266 ? 7.981 42.272 40.941 1.00 92.99 453 ASN C O 1
ATOM 2674 N N . ALA C 3 267 ? 9.175 41.215 42.521 1.00 91.92 454 ALA C N 1
ATOM 2675 C CA . ALA C 3 267 ? 9.279 39.966 41.780 1.00 91.28 454 ALA C CA 1
ATOM 2676 C C . ALA C 3 267 ? 8.474 38.832 42.390 1.00 90.08 454 ALA C C 1
ATOM 2677 O O . ALA C 3 267 ? 8.181 37.854 41.713 1.00 92.28 454 ALA C O 1
ATOM 2679 N N . GLY C 3 268 ? 8.125 38.948 43.668 1.00 93.19 455 GLY C N 1
ATOM 2680 C CA . GLY C 3 268 ? 7.360 37.888 44.308 1.00 96.11 455 GLY C CA 1
ATOM 2681 C C . GLY C 3 268 ? 7.094 38.062 45.796 1.00 100.85 455 GLY C C 1
ATOM 2682 O O . GLY C 3 268 ? 7.225 39.164 46.336 1.00 99.63 455 GLY C O 1
ATOM 2683 N N . ARG C 3 269 ? 6.714 36.965 46.455 1.00 101.07 456 ARG C N 1
ATOM 2684 C CA . ARG C 3 269 ? 6.416 36.972 47.890 1.00 104.21 456 ARG C CA 1
ATOM 2685 C C . ARG C 3 269 ? 7.152 35.870 48.662 1.00 99.76 456 ARG C C 1
ATOM 2686 O O . ARG C 3 269 ? 7.112 34.704 48.275 1.00 98.75 456 ARG C O 1
ATOM 2694 N N . SER C 3 270 ? 7.812 36.236 49.755 1.00 98.15 457 SER C N 1
ATOM 2695 C CA . SER C 3 270 ? 8.522 35.250 50.563 1.00 95.54 457 SER C CA 1
ATOM 2696 C C . SER C 3 270 ? 7.517 34.197 51.010 1.00 95.12 457 SER C C 1
ATOM 2697 O O . SER C 3 270 ? 6.864 34.363 52.036 1.00 94.12 457 SER C O 1
ATOM 2700 N N . HIS C 3 271 ? 7.396 33.116 50.246 1.00 97.50 458 HIS C N 1
ATOM 2701 C CA . HIS C 3 271 ? 6.431 32.070 50.569 1.00 102.33 458 HIS C CA 1
ATOM 2702 C C . HIS C 3 271 ? 6.504 31.543 52.006 1.00 100.33 458 HIS C C 1
ATOM 2703 O O . HIS C 3 271 ? 5.493 31.103 52.552 1.00 101.02 458 HIS C O 1
ATOM 2710 N N . ASP C 3 272 ? 7.678 31.589 52.630 1.00 97.38 459 ASP C N 1
ATOM 2711 C CA . ASP C 3 272 ? 7.801 31.123 54.014 1.00 92.88 459 ASP C CA 1
ATOM 2712 C C . ASP C 3 272 ? 7.394 32.239 54.981 1.00 90.82 459 ASP C C 1
ATOM 2713 O O . ASP C 3 272 ? 7.980 33.321 54.972 1.00 92.43 459 ASP C O 1
ATOM 2718 N N . VAL C 3 273 ? 6.381 31.977 55.806 1.00 87.96 460 VAL C N 1
ATOM 2719 C CA . VAL C 3 273 ? 5.911 32.990 56.746 1.00 83.10 460 VAL C CA 1
ATOM 2720 C C . VAL C 3 273 ? 6.472 32.890 58.165 1.00 84.17 460 VAL C C 1
ATOM 2721 O O . VAL C 3 273 ? 6.626 31.801 58.721 1.00 82.29 460 VAL C O 1
ATOM 2725 N N . GLN C 3 274 ? 6.772 34.056 58.729 1.00 81.79 461 GLN C N 1
ATOM 2726 C CA . GLN C 3 274 ? 7.305 34.178 60.072 1.00 80.50 461 GLN C CA 1
ATOM 2727 C C . GLN C 3 274 ? 6.153 34.435 61.037 1.00 78.17 461 GLN C C 1
ATOM 2728 O O . GLN C 3 274 ? 5.202 35.148 60.697 1.00 79.03 461 GLN C O 1
ATOM 2734 N N . PRO C 3 275 ? 6.215 33.844 62.249 1.00 76.06 462 PRO C N 1
ATOM 2735 C CA . PRO C 3 275 ? 5.187 33.998 63.289 1.00 72.92 462 PRO C CA 1
ATOM 2736 C C . PRO C 3 275 ? 5.463 35.226 64.143 1.00 70.82 462 PRO C C 1
ATOM 2737 O O . PRO C 3 275 ? 6.611 35.511 64.466 1.00 72.24 462 PRO C O 1
ATOM 2741 N N . PHE C 3 276 ? 4.422 35.945 64.521 1.00 68.78 463 PHE C N 1
ATOM 2742 C CA . PHE C 3 276 ? 4.616 37.102 65.373 1.00 67.51 463 PHE C CA 1
ATOM 2743 C C . PHE C 3 276 ? 3.404 37.212 66.281 1.00 70.22 463 PHE C C 1
ATOM 2744 O O . PHE C 3 276 ? 2.263 37.128 65.820 1.00 69.25 463 PHE C O 1
ATOM 2752 N N . THR C 3 277 ? 3.643 37.392 67.573 1.00 72.30 464 THR C N 1
ATOM 2753 C CA . THR C 3 277 ? 2.534 37.477 68.501 1.00 75.72 464 THR C CA 1
ATOM 2754 C C . THR C 3 277 ? 2.249 38.863 69.041 1.00 77.44 464 THR C C 1
ATOM 2755 O O . THR C 3 277 ? 3.123 39.523 69.615 1.00 78.77 464 THR C O 1
ATOM 2759 N N . TYR C 3 278 ? 1.010 39.295 68.837 1.00 79.17 465 TYR C N 1
ATOM 2760 C CA . TYR C 3 278 ? 0.536 40.576 69.340 1.00 79.98 465 TYR C CA 1
ATOM 2761 C C . TYR C 3 278 ? -0.008 40.304 70.745 1.00 79.85 465 TYR C C 1
ATOM 2762 O O . TYR C 3 278 ? -0.743 39.336 70.963 1.00 80.48 465 TYR C O 1
ATOM 2771 N N . THR C 3 279 ? 0.348 41.153 71.699 1.00 77.36 466 THR C N 1
ATOM 2772 C CA . THR C 3 279 ? -0.120 40.956 73.058 1.00 73.88 466 THR C CA 1
ATOM 2773 C C . THR C 3 279 ? -0.894 42.165 73.584 1.00 78.58 466 THR C C 1
ATOM 2774 O O . THR C 3 279 ? -0.577 43.309 73.247 1.00 75.76 466 THR C O 1
ATOM 2778 N N . PRO C 3 280 ? -1.930 41.919 74.414 1.00 80.78 467 PRO C N 1
ATOM 2779 C CA . PRO C 3 280 ? -2.780 42.958 75.005 1.00 82.39 467 PRO C CA 1
ATOM 2780 C C . PRO C 3 280 ? -2.027 44.134 75.626 1.00 85.87 467 PRO C C 1
ATOM 2781 O O . PRO C 3 280 ? -0.893 43.993 76.095 1.00 86.41 467 PRO C O 1
ATOM 2785 N N . ASP C 3 281 ? -2.678 45.292 75.625 1.00 89.92 468 ASP C N 1
ATOM 2786 C CA . ASP C 3 281 ? -2.100 46.515 76.165 1.00 92.98 468 ASP C CA 1
ATOM 2787 C C . ASP C 3 281 ? -2.106 46.549 77.697 1.00 94.47 468 ASP C C 1
ATOM 2788 O O . ASP C 3 281 ? -1.002 46.571 78.290 1.00 96.12 468 ASP C O 1
ATOM 2794 N N . LYS D 3 1 ? 63.581 59.073 24.113 1.00 103.34 188 LYS D N 1
ATOM 2795 C CA . LYS D 3 1 ? 64.049 57.733 24.578 1.00 103.77 188 LYS D CA 1
ATOM 2796 C C . LYS D 3 1 ? 64.528 56.878 23.405 1.00 103.38 188 LYS D C 1
ATOM 2797 O O . LYS D 3 1 ? 63.911 56.878 22.338 1.00 106.68 188 LYS D O 1
ATOM 2803 N N . LYS D 3 2 ? 65.628 56.153 23.614 1.00 100.64 189 LYS D N 1
ATOM 2804 C CA . LYS D 3 2 ? 66.208 55.288 22.584 1.00 95.78 189 LYS D CA 1
ATOM 2805 C C . LYS D 3 2 ? 65.357 54.018 22.432 1.00 92.05 189 LYS D C 1
ATOM 2806 O O . LYS D 3 2 ? 65.421 53.330 21.408 1.00 92.33 189 LYS D O 1
ATOM 2812 N N . SER D 3 3 ? 64.560 53.735 23.464 1.00 83.26 190 SER D N 1
ATOM 2813 C CA . SER D 3 3 ? 63.659 52.584 23.528 1.00 72.02 190 SER D CA 1
ATOM 2814 C C . SER D 3 3 ? 64.304 51.210 23.734 1.00 61.87 190 SER D C 1
ATOM 2815 O O . SER D 3 3 ? 63.835 50.217 23.187 1.00 63.01 190 SER D O 1
ATOM 2818 N N . PRO D 3 4 ? 65.398 51.136 24.518 1.00 60.18 191 PRO D N 1
ATOM 2819 C CA . PRO D 3 4 ? 66.043 49.836 24.766 1.00 51.95 191 PRO D CA 1
ATOM 2820 C C . PRO D 3 4 ? 65.000 48.873 25.355 1.00 46.76 191 PRO D C 1
ATOM 2821 O O . PRO D 3 4 ? 64.206 49.272 26.206 1.00 47.51 191 PRO D O 1
ATOM 2825 N N . MET D 3 5 ? 64.997 47.617 24.917 1.00 47.20 192 MET D N 1
ATOM 2826 C CA . MET D 3 5 ? 64.016 46.659 25.419 1.00 45.83 192 MET D CA 1
ATOM 2827 C C . MET D 3 5 ? 63.836 46.738 26.928 1.00 44.78 192 MET D C 1
ATOM 2828 O O . MET D 3 5 ? 64.799 46.686 27.696 1.00 45.74 192 MET D O 1
ATOM 2833 N N . LEU D 3 6 ? 62.580 46.857 27.334 1.00 45.12 193 LEU D N 1
ATOM 2834 C CA . LEU D 3 6 ? 62.203 46.968 28.729 1.00 44.00 193 LEU D CA 1
ATOM 2835 C C . LEU D 3 6 ? 62.679 45.811 29.599 1.00 45.52 193 LEU D C 1
ATOM 2836 O O . LEU D 3 6 ? 62.924 45.993 30.800 1.00 43.98 193 LEU D O 1
ATOM 2841 N N . CYS D 3 7 ? 62.835 44.636 28.991 1.00 48.38 194 CYS D N 1
ATOM 2842 C CA . CYS D 3 7 ? 63.281 43.441 29.713 1.00 51.84 194 CYS D CA 1
ATOM 2843 C C . CYS D 3 7 ? 64.784 43.277 29.968 1.00 50.68 194 CYS D C 1
ATOM 2844 O O . CYS D 3 7 ? 65.179 42.448 30.782 1.00 51.10 194 CYS D O 1
ATOM 2847 N N . GLY D 3 8 ? 65.623 44.056 29.294 1.00 50.58 195 GLY D N 1
ATOM 2848 C CA . GLY D 3 8 ? 67.055 43.912 29.497 1.00 51.27 195 GLY D CA 1
ATOM 2849 C C . GLY D 3 8 ? 67.575 44.166 30.906 1.00 49.91 195 GLY D C 1
ATOM 2850 O O . GLY D 3 8 ? 66.935 44.845 31.697 1.00 50.39 195 GLY D O 1
ATOM 2851 N N . GLN D 3 9 ? 68.747 43.621 31.218 1.00 50.60 196 GLN D N 1
ATOM 2852 C CA . GLN D 3 9 ? 69.372 43.806 32.529 1.00 51.58 196 GLN D CA 1
ATOM 2853 C C . GLN D 3 9 ? 70.132 45.122 32.493 1.00 50.48 196 GLN D C 1
ATOM 2854 O O . GLN D 3 9 ? 70.946 45.331 31.609 1.00 51.09 196 GLN D O 1
ATOM 2860 N N . TYR D 3 10 ? 69.868 46.017 33.438 1.00 49.36 197 TYR D N 1
ATOM 2861 C CA . TYR D 3 10 ? 70.566 47.301 33.459 1.00 52.62 197 TYR D CA 1
ATOM 2862 C C . TYR D 3 10 ? 70.998 47.634 34.873 1.00 56.18 197 TYR D C 1
ATOM 2863 O O . TYR D 3 10 ? 70.360 47.224 35.833 1.00 56.30 197 TYR D O 1
ATOM 2872 N N . PRO D 3 11 ? 72.095 48.387 35.021 1.00 56.38 198 PRO D N 1
ATOM 2873 C CA . PRO D 3 11 ? 72.591 48.764 36.345 1.00 62.51 198 PRO D CA 1
ATOM 2874 C C . PRO D 3 11 ? 71.969 50.058 36.864 1.00 66.36 198 PRO D C 1
ATOM 2875 O O . PRO D 3 11 ? 71.394 50.847 36.103 1.00 66.75 198 PRO D O 1
ATOM 2879 N N . VAL D 3 12 ? 72.109 50.276 38.166 1.00 66.29 199 VAL D N 1
ATOM 2880 C CA . VAL D 3 12 ? 71.593 51.480 38.786 1.00 66.74 199 VAL D CA 1
ATOM 2881 C C . VAL D 3 12 ? 72.583 52.596 38.496 1.00 67.74 199 VAL D C 1
ATOM 2882 O O . VAL D 3 12 ? 72.195 53.691 38.095 1.00 69.85 199 VAL D O 1
ATOM 2886 N N . LYS D 3 13 ? 73.867 52.306 38.691 1.00 66.59 200 LYS D N 1
ATOM 2887 C CA . LYS D 3 13 ? 74.927 53.280 38.439 1.00 64.15 200 LYS D CA 1
ATOM 2888 C C . LYS D 3 13 ? 75.939 52.708 37.469 1.00 64.87 200 LYS D C 1
ATOM 2889 O O . LYS D 3 13 ? 76.043 51.493 37.305 1.00 64.88 200 LYS D O 1
ATOM 2895 N N . SER D 3 14 ? 76.685 53.603 36.833 1.00 64.94 201 SER D N 1
ATOM 2896 C CA . SER D 3 14 ? 77.724 53.240 35.878 1.00 65.04 201 SER D CA 1
ATOM 2897 C C . SER D 3 14 ? 78.289 54.489 35.217 1.00 65.72 201 SER D C 1
ATOM 2898 O O . SER D 3 14 ? 77.594 55.496 35.074 1.00 64.23 201 SER D O 1
ATOM 2901 N N . GLU D 3 15 ? 79.558 54.415 34.822 1.00 66.07 202 GLU D N 1
ATOM 2902 C CA . GLU D 3 15 ? 80.228 55.524 34.150 1.00 66.02 202 GLU D CA 1
ATOM 2903 C C . GLU D 3 15 ? 80.087 56.798 34.962 1.00 67.13 202 GLU D C 1
ATOM 2904 O O . GLU D 3 15 ? 79.874 57.880 34.412 1.00 67.03 202 GLU D O 1
ATOM 2910 N N . GLY D 3 16 ? 80.200 56.640 36.282 1.00 71.13 203 GLY D N 1
ATOM 2911 C CA . GLY D 3 16 ? 80.109 57.763 37.201 1.00 72.21 203 GLY D CA 1
ATOM 2912 C C . GLY D 3 16 ? 78.733 58.386 37.310 1.00 74.85 203 GLY D C 1
ATOM 2913 O O . GLY D 3 16 ? 78.603 59.567 37.631 1.00 75.88 203 GLY D O 1
ATOM 2914 N N . LYS D 3 17 ? 77.699 57.593 37.055 1.00 75.16 204 LYS D N 1
ATOM 2915 C CA . LYS D 3 17 ? 76.331 58.096 37.119 1.00 73.65 204 LYS D CA 1
ATOM 2916 C C . LYS D 3 17 ? 75.429 57.136 37.878 1.00 72.46 204 LYS D C 1
ATOM 2917 O O . LYS D 3 17 ? 75.506 55.925 37.682 1.00 70.97 204 LYS D O 1
ATOM 2923 N N . GLU D 3 18 ? 74.591 57.675 38.758 1.00 71.28 205 GLU D N 1
ATOM 2924 C CA . GLU D 3 18 ? 73.655 56.836 39.497 1.00 69.02 205 GLU D CA 1
ATOM 2925 C C . GLU D 3 18 ? 72.248 57.396 39.407 1.00 69.65 205 GLU D C 1
ATOM 2926 O O . GLU D 3 18 ? 72.051 58.610 39.386 1.00 70.39 205 GLU D O 1
ATOM 2932 N N . LEU D 3 19 ? 71.276 56.495 39.315 1.00 69.37 206 LEU D N 1
ATOM 2933 C CA . LEU D 3 19 ? 69.866 56.867 39.269 1.00 68.44 206 LEU D CA 1
ATOM 2934 C C . LEU D 3 19 ? 69.315 56.281 40.553 1.00 69.62 206 LEU D C 1
ATOM 2935 O O . LEU D 3 19 ? 68.994 55.093 40.608 1.00 69.08 206 LEU D O 1
ATOM 2940 N N . LYS D 3 20 ? 69.221 57.101 41.592 1.00 70.07 207 LYS D N 1
ATOM 2941 C CA . LYS D 3 20 ? 68.739 56.595 42.866 1.00 72.33 207 LYS D CA 1
ATOM 2942 C C . LYS D 3 20 ? 67.358 57.083 43.270 1.00 70.56 207 LYS D C 1
ATOM 2943 O O . LYS D 3 20 ? 66.932 58.187 42.908 1.00 70.63 207 LYS D O 1
ATOM 2949 N N . ILE D 3 21 ? 66.659 56.228 44.011 1.00 68.80 208 ILE D N 1
ATOM 2950 C CA . ILE D 3 21 ? 65.332 56.542 44.510 1.00 67.69 208 ILE D CA 1
ATOM 2951 C C . ILE D 3 21 ? 65.522 57.151 45.897 1.00 67.45 208 ILE D C 1
ATOM 2952 O O . ILE D 3 21 ? 65.822 56.451 46.865 1.00 66.78 208 ILE D O 1
ATOM 2957 N N . VAL D 3 22 ? 65.360 58.464 45.985 1.00 70.22 209 VAL D N 1
ATOM 2958 C CA . VAL D 3 22 ? 65.507 59.160 47.254 1.00 71.13 209 VAL D CA 1
ATOM 2959 C C . VAL D 3 22 ? 64.324 58.851 48.166 1.00 71.57 209 VAL D C 1
ATOM 2960 O O . VAL D 3 22 ? 64.505 58.542 49.340 1.00 71.49 209 VAL D O 1
ATOM 2964 N N . VAL D 3 23 ? 63.114 58.925 47.620 1.00 70.49 210 VAL D N 1
ATOM 2965 C CA . VAL D 3 23 ? 61.915 58.649 48.401 1.00 69.81 210 VAL D CA 1
ATOM 2966 C C . VAL D 3 23 ? 61.026 57.562 47.796 1.00 67.19 210 VAL D C 1
ATOM 2967 O O . VAL D 3 23 ? 60.316 57.788 46.811 1.00 66.83 210 VAL D O 1
ATOM 2971 N N . GLN D 3 24 ? 61.078 56.384 48.410 1.00 64.61 211 GLN D N 1
ATOM 2972 C CA . GLN D 3 24 ? 60.295 55.226 47.994 1.00 62.04 211 GLN D CA 1
ATOM 2973 C C . GLN D 3 24 ? 58.798 55.522 48.000 1.00 60.21 211 GLN D C 1
ATOM 2974 O O . GLN D 3 24 ? 58.319 56.336 48.787 1.00 59.81 211 GLN D O 1
ATOM 2980 N N . PRO D 3 25 ? 58.037 54.846 47.127 1.00 59.11 212 PRO D N 1
ATOM 2981 C CA . PRO D 3 25 ? 56.589 55.047 47.055 1.00 59.02 212 PRO D CA 1
ATOM 2982 C C . PRO D 3 25 ? 55.929 54.320 48.221 1.00 59.48 212 PRO D C 1
ATOM 2983 O O . PRO D 3 25 ? 56.555 53.472 48.858 1.00 59.37 212 PRO D O 1
ATOM 2987 N N . GLU D 3 26 ? 54.672 54.661 48.492 1.00 61.52 213 GLU D N 1
ATOM 2988 C CA . GLU D 3 26 ? 53.898 54.046 49.566 1.00 62.06 213 GLU D CA 1
ATOM 2989 C C . GLU D 3 26 ? 53.926 52.528 49.428 1.00 62.87 213 GLU D C 1
ATOM 2990 O O . GLU D 3 26 ? 54.155 52.008 48.339 1.00 63.07 213 GLU D O 1
ATOM 2996 N N . THR D 3 27 ? 53.711 51.805 50.520 1.00 62.58 214 THR D N 1
ATOM 2997 C CA . THR D 3 27 ? 53.720 50.350 50.419 1.00 62.12 214 THR D CA 1
ATOM 2998 C C . THR D 3 27 ? 52.446 49.861 49.767 1.00 64.39 214 THR D C 1
ATOM 2999 O O . THR D 3 27 ? 52.355 48.702 49.367 1.00 64.56 214 THR D O 1
ATOM 3003 N N . GLN D 3 28 ? 51.460 50.748 49.661 1.00 66.39 215 GLN D N 1
ATOM 3004 C CA . GLN D 3 28 ? 50.184 50.396 49.048 1.00 68.57 215 GLN D CA 1
ATOM 3005 C C . GLN D 3 28 ? 49.537 51.567 48.321 1.00 65.07 215 GLN D C 1
ATOM 3006 O O . GLN D 3 28 ? 49.545 52.707 48.790 1.00 64.70 215 GLN D O 1
ATOM 3012 N N . HIS D 3 29 ? 48.986 51.257 47.155 1.00 63.10 216 HIS D N 1
ATOM 3013 C CA . HIS D 3 29 ? 48.313 52.234 46.315 1.00 60.98 216 HIS D CA 1
ATOM 3014 C C . HIS D 3 29 ? 47.223 51.489 45.562 1.00 61.70 216 HIS D C 1
ATOM 3015 O O . HIS D 3 29 ? 47.507 50.555 44.816 1.00 59.53 216 HIS D O 1
ATOM 3022 N N . ARG D 3 30 ? 45.975 51.891 45.763 1.00 65.28 217 ARG D N 1
ATOM 3023 C CA . ARG D 3 30 ? 44.859 51.225 45.105 1.00 69.05 217 ARG D CA 1
ATOM 3024 C C . ARG D 3 30 ? 44.789 51.506 43.614 1.00 65.18 217 ARG D C 1
ATOM 3025 O O . ARG D 3 30 ? 44.490 52.622 43.193 1.00 65.09 217 ARG D O 1
ATOM 3033 N N . ALA D 3 31 ? 45.066 50.486 42.816 1.00 64.54 218 ALA D N 1
ATOM 3034 C CA . ALA D 3 31 ? 45.002 50.638 41.371 1.00 67.12 218 ALA D CA 1
ATOM 3035 C C . ALA D 3 31 ? 43.551 50.923 40.991 1.00 67.33 218 ALA D C 1
ATOM 3036 O O . ALA D 3 31 ? 42.637 50.542 41.714 1.00 68.83 218 ALA D O 1
ATOM 3038 N N . ARG D 3 32 ? 43.330 51.593 39.866 1.00 67.45 219 ARG D N 1
ATOM 3039 C CA . ARG D 3 32 ? 41.972 51.869 39.440 1.00 69.78 219 ARG D CA 1
ATOM 3040 C C . ARG D 3 32 ? 41.831 51.426 38.006 1.00 62.64 219 ARG D C 1
ATOM 3041 O O . ARG D 3 32 ? 42.813 51.391 37.258 1.00 62.50 219 ARG D O 1
ATOM 3049 N N . TYR D 3 33 ? 40.603 51.068 37.639 1.00 56.46 220 TYR D N 1
ATOM 3050 C CA . TYR D 3 33 ? 40.291 50.604 36.297 1.00 50.20 220 TYR D CA 1
ATOM 3051 C C . TYR D 3 33 ? 40.369 51.771 35.352 1.00 46.45 220 TYR D C 1
ATOM 3052 O O . TYR D 3 33 ? 40.317 52.902 35.798 1.00 44.59 220 TYR D O 1
ATOM 3061 N N . LEU D 3 34 ? 40.497 51.527 34.053 1.00 47.15 221 LEU D N 1
ATOM 3062 C CA . LEU D 3 34 ? 40.563 52.655 33.134 1.00 47.42 221 LEU D CA 1
ATOM 3063 C C . LEU D 3 34 ? 39.215 53.339 33.058 1.00 49.39 221 LEU D C 1
ATOM 3064 O O . LEU D 3 34 ? 39.157 54.540 32.881 1.00 52.17 221 LEU D O 1
ATOM 3069 N N . THR D 3 35 ? 38.128 52.589 33.194 1.00 51.23 222 THR D N 1
ATOM 3070 C CA . THR D 3 35 ? 36.813 53.209 33.134 1.00 54.98 222 THR D CA 1
ATOM 3071 C C . THR D 3 35 ? 36.633 54.126 34.326 1.00 59.16 222 THR D C 1
ATOM 3072 O O . THR D 3 35 ? 35.842 55.059 34.283 1.00 59.68 222 THR D O 1
ATOM 3076 N N . GLU D 3 36 ? 37.380 53.851 35.386 1.00 64.35 223 GLU D N 1
ATOM 3077 C CA . GLU D 3 36 ? 37.315 54.627 36.615 1.00 70.57 223 GLU D CA 1
ATOM 3078 C C . GLU D 3 36 ? 37.684 56.092 36.381 1.00 70.49 223 GLU D C 1
ATOM 3079 O O . GLU D 3 36 ? 38.709 56.404 35.767 1.00 72.56 223 GLU D O 1
ATOM 3085 N N . GLY D 3 37 ? 36.840 56.991 36.869 1.00 72.60 224 GLY D N 1
ATOM 3086 C CA . GLY D 3 37 ? 37.104 58.404 36.703 1.00 74.16 224 GLY D CA 1
ATOM 3087 C C . GLY D 3 37 ? 38.217 58.899 37.608 1.00 76.51 224 GLY D C 1
ATOM 3088 O O . GLY D 3 37 ? 39.000 59.746 37.206 1.00 76.33 224 GLY D O 1
ATOM 3089 N N . SER D 3 38 ? 38.296 58.368 38.825 1.00 81.45 225 SER D N 1
ATOM 3090 C CA . SER D 3 38 ? 39.319 58.772 39.794 1.00 86.60 225 SER D CA 1
ATOM 3091 C C . SER D 3 38 ? 40.758 58.436 39.366 1.00 90.25 225 SER D C 1
ATOM 3092 O O . SER D 3 38 ? 41.050 57.304 38.990 1.00 92.69 225 SER D O 1
ATOM 3095 N N . ARG D 3 39 ? 41.657 59.418 39.441 1.00 93.83 226 ARG D N 1
ATOM 3096 C CA . ARG D 3 39 ? 43.058 59.223 39.051 1.00 96.25 226 ARG D CA 1
ATOM 3097 C C . ARG D 3 39 ? 44.095 59.731 40.044 1.00 94.76 226 ARG D C 1
ATOM 3098 O O . ARG D 3 39 ? 44.675 60.785 39.801 1.00 96.66 226 ARG D O 1
ATOM 3106 N N . GLY D 3 40 ? 44.366 59.035 41.144 1.00 90.84 227 GLY D N 1
ATOM 3107 C CA . GLY D 3 40 ? 45.395 59.585 42.002 1.00 85.17 227 GLY D CA 1
ATOM 3108 C C . GLY D 3 40 ? 46.803 59.102 41.685 1.00 80.74 227 GLY D C 1
ATOM 3109 O O . GLY D 3 40 ? 46.997 57.963 41.256 1.00 79.88 227 GLY D O 1
ATOM 3110 N N . SER D 3 41 ? 47.784 59.978 41.890 1.00 73.46 228 SER D N 1
ATOM 3111 C CA . SER D 3 41 ? 49.178 59.632 41.681 1.00 68.24 228 SER D CA 1
ATOM 3112 C C . SER D 3 41 ? 49.604 58.735 42.837 1.00 66.33 228 SER D C 1
ATOM 3113 O O . SER D 3 41 ? 48.879 58.583 43.814 1.00 65.06 228 SER D O 1
ATOM 3116 N N . VAL D 3 42 ? 50.777 58.131 42.719 1.00 64.31 229 VAL D N 1
ATOM 3117 C CA . VAL D 3 42 ? 51.284 57.273 43.773 1.00 61.73 229 VAL D CA 1
ATOM 3118 C C . VAL D 3 42 ? 52.017 58.197 44.730 1.00 64.17 229 VAL D C 1
ATOM 3119 O O . VAL D 3 42 ? 52.902 58.951 44.333 1.00 65.23 229 VAL D O 1
ATOM 3123 N N . LYS D 3 43 ? 51.625 58.152 45.993 1.00 68.27 230 LYS D N 1
ATOM 3124 C CA . LYS D 3 43 ? 52.233 59.010 46.998 1.00 72.49 230 LYS D CA 1
ATOM 3125 C C . LYS D 3 43 ? 53.484 58.340 47.540 1.00 74.76 230 LYS D C 1
ATOM 3126 O O . LYS D 3 43 ? 53.923 57.325 47.007 1.00 74.29 230 LYS D O 1
ATOM 3132 N N . ASP D 3 44 ? 54.062 58.921 48.589 1.00 77.92 231 ASP D N 1
ATOM 3133 C CA . ASP D 3 44 ? 55.231 58.340 49.234 1.00 82.30 231 ASP D CA 1
ATOM 3134 C C . ASP D 3 44 ? 54.727 57.682 50.512 1.00 81.53 231 ASP D C 1
ATOM 3135 O O . ASP D 3 44 ? 53.524 57.509 50.685 1.00 80.83 231 ASP D O 1
ATOM 3140 N N . ARG D 3 45 ? 55.621 57.317 51.417 1.00 80.44 232 ARG D N 1
ATOM 3141 C CA . ARG D 3 45 ? 55.177 56.650 52.643 1.00 79.81 232 ARG D CA 1
ATOM 3142 C C . ARG D 3 45 ? 54.558 57.575 53.707 1.00 79.45 232 ARG D C 1
ATOM 3143 O O . ARG D 3 45 ? 53.892 57.095 54.629 1.00 79.40 232 ARG D O 1
ATOM 3151 N N . THR D 3 46 ? 54.762 58.886 53.597 1.00 81.49 233 THR D N 1
ATOM 3152 C CA . THR D 3 46 ? 54.152 59.799 54.554 1.00 80.81 233 THR D CA 1
ATOM 3153 C C . THR D 3 46 ? 52.840 60.332 54.011 1.00 85.14 233 THR D C 1
ATOM 3154 O O . THR D 3 46 ? 52.168 61.117 54.674 1.00 87.05 233 THR D O 1
ATOM 3158 N N . GLN D 3 47 ? 52.478 59.899 52.807 1.00 88.04 234 GLN D N 1
ATOM 3159 C CA . GLN D 3 47 ? 51.247 60.343 52.166 1.00 90.48 234 GLN D CA 1
ATOM 3160 C C . GLN D 3 47 ? 51.281 61.851 51.935 1.00 91.11 234 GLN D C 1
ATOM 3161 O O . GLN D 3 47 ? 50.314 62.421 51.433 1.00 88.43 234 GLN D O 1
ATOM 3167 N N . GLN D 3 48 ? 52.384 62.505 52.303 1.00 89.62 235 GLN D N 1
ATOM 3168 C CA . GLN D 3 48 ? 52.469 63.960 52.128 1.00 89.05 235 GLN D CA 1
ATOM 3169 C C . GLN D 3 48 ? 53.307 64.469 50.954 1.00 85.50 235 GLN D C 1
ATOM 3170 O O . GLN D 3 48 ? 53.474 65.683 50.763 1.00 83.98 235 GLN D O 1
ATOM 3176 N N . GLY D 3 49 ? 53.809 63.534 50.158 1.00 86.10 236 GLY D N 1
ATOM 3177 C CA . GLY D 3 49 ? 54.601 63.894 49.001 1.00 82.77 236 GLY D CA 1
ATOM 3178 C C . GLY D 3 49 ? 54.523 62.784 47.979 1.00 81.24 236 GLY D C 1
ATOM 3179 O O . GLY D 3 49 ? 53.538 62.051 47.914 1.00 80.93 236 GLY D O 1
ATOM 3180 N N . PHE D 3 50 ? 55.575 62.645 47.187 1.00 80.53 237 PHE D N 1
ATOM 3181 C CA . PHE D 3 50 ? 55.600 61.618 46.159 1.00 80.61 237 PHE D CA 1
ATOM 3182 C C . PHE D 3 50 ? 56.931 60.894 46.058 1.00 77.40 237 PHE D C 1
ATOM 3183 O O . PHE D 3 50 ? 57.952 61.388 46.527 1.00 76.20 237 PHE D O 1
ATOM 3191 N N . PRO D 3 51 ? 56.937 59.703 45.441 1.00 75.51 238 PRO D N 1
ATOM 3192 C CA . PRO D 3 51 ? 58.220 59.008 45.336 1.00 73.13 238 PRO D CA 1
ATOM 3193 C C . PRO D 3 51 ? 59.163 59.940 44.586 1.00 71.91 238 PRO D C 1
ATOM 3194 O O . PRO D 3 51 ? 58.784 60.548 43.579 1.00 70.92 238 PRO D O 1
ATOM 3198 N N . THR D 3 52 ? 60.383 60.064 45.089 1.00 72.33 239 THR D N 1
ATOM 3199 C CA . THR D 3 52 ? 61.343 60.958 44.467 1.00 73.80 239 THR D CA 1
ATOM 3200 C C . THR D 3 52 ? 62.613 60.274 43.985 1.00 73.83 239 THR D C 1
ATOM 3201 O O . THR D 3 52 ? 63.283 59.570 44.739 1.00 72.29 239 THR D O 1
ATOM 3205 N N . VAL D 3 53 ? 62.942 60.492 42.718 1.00 73.88 240 VAL D N 1
ATOM 3206 C CA . VAL D 3 53 ? 64.136 59.899 42.146 1.00 74.38 240 VAL D CA 1
ATOM 3207 C C . VAL D 3 53 ? 65.148 60.988 41.821 1.00 76.84 240 VAL D C 1
ATOM 3208 O O . VAL D 3 53 ? 64.780 62.098 41.425 1.00 78.45 240 VAL D O 1
ATOM 3212 N N . LYS D 3 54 ? 66.424 60.662 41.990 1.00 78.70 241 LYS D N 1
ATOM 3213 C CA . LYS D 3 54 ? 67.496 61.612 41.724 1.00 79.59 241 LYS D CA 1
ATOM 3214 C C . LYS D 3 54 ? 68.571 61.019 40.807 1.00 81.69 241 LYS D C 1
ATOM 3215 O O . LYS D 3 54 ? 68.886 59.825 40.886 1.00 81.86 241 LYS D O 1
ATOM 3221 N N . LEU D 3 55 ? 69.122 61.863 39.935 1.00 80.97 242 LEU D N 1
ATOM 3222 C CA . LEU D 3 55 ? 70.172 61.445 39.009 1.00 79.82 242 LEU D CA 1
ATOM 3223 C C . LEU D 3 55 ? 71.497 62.165 39.281 1.00 82.57 242 LEU D C 1
ATOM 3224 O O . LEU D 3 55 ? 71.739 63.265 38.776 1.00 82.60 242 LEU D O 1
ATOM 3229 N N . GLU D 3 56 ? 72.348 61.528 40.082 1.00 84.64 243 GLU D N 1
ATOM 3230 C CA . GLU D 3 56 ? 73.652 62.074 40.429 1.00 85.90 243 GLU D CA 1
ATOM 3231 C C . GLU D 3 56 ? 74.677 61.659 39.378 1.00 87.04 243 GLU D C 1
ATOM 3232 O O . GLU D 3 56 ? 74.504 60.642 38.702 1.00 88.14 243 GLU D O 1
ATOM 3238 N N . GLY D 3 57 ? 75.737 62.449 39.238 1.00 86.19 244 GLY D N 1
ATOM 3239 C CA . GLY D 3 57 ? 76.775 62.133 38.272 1.00 84.94 244 GLY D CA 1
ATOM 3240 C C . GLY D 3 57 ? 76.418 62.527 36.852 1.00 83.86 244 GLY D C 1
ATOM 3241 O O . GLY D 3 57 ? 76.785 61.849 35.893 1.00 82.41 244 GLY D O 1
ATOM 3242 N N . HIS D 3 58 ? 75.700 63.632 36.717 1.00 81.68 245 HIS D N 1
ATOM 3243 C CA . HIS D 3 58 ? 75.289 64.119 35.410 1.00 80.12 245 HIS D CA 1
ATOM 3244 C C . HIS D 3 58 ? 74.488 65.386 35.651 1.00 82.74 245 HIS D C 1
ATOM 3245 O O . HIS D 3 58 ? 73.750 65.474 36.639 1.00 84.55 245 HIS D O 1
ATOM 3252 N N . ASN D 3 59 ? 74.629 66.363 34.757 1.00 86.32 246 ASN D N 1
ATOM 3253 C CA . ASN D 3 59 ? 73.929 67.627 34.926 1.00 89.58 246 ASN D CA 1
ATOM 3254 C C . ASN D 3 59 ? 73.303 68.233 33.676 1.00 91.31 246 ASN D C 1
ATOM 3255 O O . ASN D 3 59 ? 73.360 69.445 33.473 1.00 89.85 246 ASN D O 1
ATOM 3260 N N . GLU D 3 60 ? 72.702 67.395 32.841 1.00 90.36 247 GLU D N 1
ATOM 3261 C CA . GLU D 3 60 ? 72.045 67.879 31.633 1.00 92.84 247 GLU D CA 1
ATOM 3262 C C . GLU D 3 60 ? 70.578 67.455 31.640 1.00 92.11 247 GLU D C 1
ATOM 3263 O O . GLU D 3 60 ? 70.167 66.613 32.441 1.00 90.15 247 GLU D O 1
ATOM 3269 N N . PRO D 3 61 ? 69.761 68.049 30.760 1.00 87.78 248 PRO D N 1
ATOM 3270 C CA . PRO D 3 61 ? 68.360 67.637 30.762 1.00 88.75 248 PRO D CA 1
ATOM 3271 C C . PRO D 3 61 ? 68.274 66.224 30.181 1.00 87.81 248 PRO D C 1
ATOM 3272 O O . PRO D 3 61 ? 68.851 65.946 29.125 1.00 85.99 248 PRO D O 1
ATOM 3276 N N . VAL D 3 62 ? 67.582 65.333 30.889 1.00 83.77 249 VAL D N 1
ATOM 3277 C CA . VAL D 3 62 ? 67.415 63.947 30.444 1.00 80.11 249 VAL D CA 1
ATOM 3278 C C . VAL D 3 62 ? 66.025 63.421 30.795 1.00 80.38 249 VAL D C 1
ATOM 3279 O O . VAL D 3 62 ? 65.585 63.528 31.940 1.00 80.16 249 VAL D O 1
ATOM 3283 N N . VAL D 3 63 ? 65.333 62.849 29.816 1.00 76.44 250 VAL D N 1
ATOM 3284 C CA . VAL D 3 63 ? 63.995 62.333 30.075 1.00 69.92 250 VAL D CA 1
ATOM 3285 C C . VAL D 3 63 ? 64.032 61.107 30.980 1.00 71.25 250 VAL D C 1
ATOM 3286 O O . VAL D 3 63 ? 64.808 60.175 30.769 1.00 71.17 250 VAL D O 1
ATOM 3290 N N . LEU D 3 64 ? 63.190 61.129 32.003 1.00 69.45 251 LEU D N 1
ATOM 3291 C CA . LEU D 3 64 ? 63.082 60.028 32.943 1.00 65.75 251 LEU D CA 1
ATOM 3292 C C . LEU D 3 64 ? 61.889 59.194 32.527 1.00 63.84 251 LEU D C 1
ATOM 3293 O O . LEU D 3 64 ? 60.812 59.726 32.276 1.00 65.00 251 LEU D O 1
ATOM 3298 N N . GLN D 3 65 ? 62.079 57.887 32.441 1.00 60.73 252 GLN D N 1
ATOM 3299 C CA . GLN D 3 65 ? 60.986 57.006 32.070 1.00 57.82 252 GLN D CA 1
ATOM 3300 C C . GLN D 3 65 ? 60.476 56.227 33.279 1.00 56.88 252 GLN D C 1
ATOM 3301 O O . GLN D 3 65 ? 61.251 55.831 34.162 1.00 57.04 252 GLN D O 1
ATOM 3307 N N . VAL D 3 66 ? 59.164 56.020 33.323 1.00 53.73 253 VAL D N 1
ATOM 3308 C CA . VAL D 3 66 ? 58.564 55.276 34.412 1.00 51.02 253 VAL D CA 1
ATOM 3309 C C . VAL D 3 66 ? 57.532 54.323 33.869 1.00 48.42 253 VAL D C 1
ATOM 3310 O O . VAL D 3 66 ? 56.808 54.657 32.932 1.00 50.02 253 VAL D O 1
ATOM 3314 N N . PHE D 3 67 ? 57.488 53.129 34.447 1.00 46.66 254 PHE D N 1
ATOM 3315 C CA . PHE D 3 67 ? 56.509 52.127 34.065 1.00 42.13 254 PHE D CA 1
ATOM 3316 C C . PHE D 3 67 ? 56.372 51.128 35.202 1.00 39.93 254 PHE D C 1
ATOM 3317 O O . PHE D 3 67 ? 57.270 50.973 36.017 1.00 42.20 254 PHE D O 1
ATOM 3325 N N . VAL D 3 68 ? 55.222 50.478 35.265 1.00 32.73 255 VAL D N 1
ATOM 3326 C CA . VAL D 3 68 ? 54.923 49.514 36.304 1.00 27.86 255 VAL D CA 1
ATOM 3327 C C . VAL D 3 68 ? 55.452 48.132 35.955 1.00 28.64 255 VAL D C 1
ATOM 3328 O O . VAL D 3 68 ? 55.069 47.537 34.947 1.00 27.21 255 VAL D O 1
ATOM 3332 N N . GLY D 3 69 ? 56.325 47.609 36.800 1.00 29.91 256 GLY D N 1
ATOM 3333 C CA . GLY D 3 69 ? 56.865 46.296 36.538 1.00 33.72 256 GLY D CA 1
ATOM 3334 C C . GLY D 3 69 ? 56.473 45.303 37.607 1.00 37.46 256 GLY D C 1
ATOM 3335 O O . GLY D 3 69 ? 55.805 45.670 38.573 1.00 36.32 256 GLY D O 1
ATOM 3336 N N . ASN D 3 70 ? 56.872 44.043 37.424 1.00 41.70 257 ASN D N 1
ATOM 3337 C CA . ASN D 3 70 ? 56.596 42.993 38.399 1.00 47.77 257 ASN D CA 1
ATOM 3338 C C . ASN D 3 70 ? 57.092 43.418 39.778 1.00 51.78 257 ASN D C 1
ATOM 3339 O O . ASN D 3 70 ? 57.873 44.368 39.911 1.00 51.32 257 ASN D O 1
ATOM 3344 N N . ASP D 3 71 ? 56.651 42.694 40.800 1.00 60.38 258 ASP D N 1
ATOM 3345 C CA . ASP D 3 71 ? 57.002 43.016 42.180 1.00 67.00 258 ASP D CA 1
ATOM 3346 C C . ASP D 3 71 ? 58.391 42.609 42.625 1.00 67.03 258 ASP D C 1
ATOM 3347 O O . ASP D 3 71 ? 58.897 43.119 43.623 1.00 69.61 258 ASP D O 1
ATOM 3352 N N . SER D 3 72 ? 59.015 41.695 41.899 1.00 68.80 259 SER D N 1
ATOM 3353 C CA . SER D 3 72 ? 60.342 41.260 42.301 1.00 69.25 259 SER D CA 1
ATOM 3354 C C . SER D 3 72 ? 61.044 40.421 41.254 1.00 67.97 259 SER D C 1
ATOM 3355 O O . SER D 3 72 ? 60.423 39.906 40.321 1.00 65.17 259 SER D O 1
ATOM 3358 N N . GLY D 3 73 ? 62.350 40.280 41.429 1.00 63.30 260 GLY D N 1
ATOM 3359 C CA . GLY D 3 73 ? 63.133 39.490 40.497 1.00 63.32 260 GLY D CA 1
ATOM 3360 C C . GLY D 3 73 ? 63.693 40.345 39.383 1.00 60.50 260 GLY D C 1
ATOM 3361 O O . GLY D 3 73 ? 63.968 41.532 39.580 1.00 55.34 260 GLY D O 1
ATOM 3362 N N . ARG D 3 74 ? 63.872 39.745 38.210 1.00 59.74 261 ARG D N 1
ATOM 3363 C CA . ARG D 3 74 ? 64.395 40.493 37.080 1.00 59.05 261 ARG D CA 1
ATOM 3364 C C . ARG D 3 74 ? 63.247 41.351 36.581 1.00 55.58 261 ARG D C 1
ATOM 3365 O O . ARG D 3 74 ? 62.168 40.853 36.261 1.00 55.54 261 ARG D O 1
ATOM 3373 N N . VAL D 3 75 ? 63.493 42.652 36.537 1.00 53.07 262 VAL D N 1
ATOM 3374 C CA . VAL D 3 75 ? 62.496 43.609 36.114 1.00 46.52 262 VAL D CA 1
ATOM 3375 C C . VAL D 3 75 ? 61.857 43.314 34.767 1.00 48.60 262 VAL D C 1
ATOM 3376 O O . VAL D 3 75 ? 62.527 43.263 33.740 1.00 47.48 262 VAL D O 1
ATOM 3380 N N . LYS D 3 76 ? 60.545 43.107 34.794 1.00 48.26 263 LYS D N 1
ATOM 3381 C CA . LYS D 3 76 ? 59.750 42.866 33.595 1.00 49.15 263 LYS D CA 1
ATOM 3382 C C . LYS D 3 76 ? 58.519 43.720 33.808 1.00 44.20 263 LYS D C 1
ATOM 3383 O O . LYS D 3 76 ? 58.063 43.876 34.937 1.00 47.32 263 LYS D O 1
ATOM 3389 N N . PRO D 3 77 ? 57.972 44.307 32.743 1.00 41.68 264 PRO D N 1
ATOM 3390 C CA . PRO D 3 77 ? 56.781 45.114 33.006 1.00 40.46 264 PRO D CA 1
ATOM 3391 C C . PRO D 3 77 ? 55.675 44.215 33.550 1.00 38.00 264 PRO D C 1
ATOM 3392 O O . PRO D 3 77 ? 55.463 43.118 33.035 1.00 36.28 264 PRO D O 1
ATOM 3396 N N . HIS D 3 78 ? 54.989 44.663 34.600 1.00 39.61 265 HIS D N 1
ATOM 3397 C CA . HIS D 3 78 ? 53.913 43.869 35.193 1.00 41.81 265 HIS D CA 1
ATOM 3398 C C . HIS D 3 78 ? 52.893 43.476 34.114 1.00 42.35 265 HIS D C 1
ATOM 3399 O O . HIS D 3 78 ? 52.679 44.207 33.156 1.00 43.19 265 HIS D O 1
ATOM 3406 N N . GLY D 3 79 ? 52.275 42.315 34.259 1.00 43.95 266 GLY D N 1
ATOM 3407 C CA . GLY D 3 79 ? 51.337 41.895 33.244 1.00 46.43 266 GLY D CA 1
ATOM 3408 C C . GLY D 3 79 ? 49.900 42.290 33.500 1.00 48.60 266 GLY D C 1
ATOM 3409 O O . GLY D 3 79 ? 49.087 42.292 32.572 1.00 49.07 266 GLY D O 1
ATOM 3410 N N . PHE D 3 80 ? 49.582 42.624 34.748 1.00 49.29 267 PHE D N 1
ATOM 3411 C CA . PHE D 3 80 ? 48.224 43.000 35.110 1.00 49.85 267 PHE D CA 1
ATOM 3412 C C . PHE D 3 80 ? 48.030 44.488 35.375 1.00 49.41 267 PHE D C 1
ATOM 3413 O O . PHE D 3 80 ? 46.901 44.949 35.540 1.00 49.82 267 PHE D O 1
ATOM 3421 N N . TYR D 3 81 ? 49.125 45.237 35.409 1.00 47.93 268 TYR D N 1
ATOM 3422 C CA . TYR D 3 81 ? 49.052 46.664 35.668 1.00 47.14 268 TYR D CA 1
ATOM 3423 C C . TYR D 3 81 ? 49.753 47.457 34.599 1.00 46.58 268 TYR D C 1
ATOM 3424 O O . TYR D 3 81 ? 50.735 46.996 34.016 1.00 48.47 268 TYR D O 1
ATOM 3433 N N . GLN D 3 82 ? 49.246 48.658 34.353 1.00 45.84 269 GLN D N 1
ATOM 3434 C CA . GLN D 3 82 ? 49.836 49.563 33.375 1.00 47.52 269 GLN D CA 1
ATOM 3435 C C . GLN D 3 82 ? 50.022 50.918 34.046 1.00 47.46 269 GLN D C 1
ATOM 3436 O O . GLN D 3 82 ? 49.172 51.355 34.811 1.00 50.61 269 GLN D O 1
ATOM 3442 N N . ALA D 3 83 ? 51.140 51.584 33.806 1.00 48.49 270 ALA D N 1
ATOM 3443 C CA . ALA D 3 83 ? 51.328 52.905 34.402 1.00 48.58 270 ALA D CA 1
ATOM 3444 C C . ALA D 3 83 ? 50.421 53.883 33.650 1.00 49.58 270 ALA D C 1
ATOM 3445 O O . ALA D 3 83 ? 50.038 53.619 32.502 1.00 49.85 270 ALA D O 1
ATOM 3447 N N . CYS D 3 84 ? 50.062 54.995 34.285 1.00 50.58 271 CYS D N 1
ATOM 3448 C CA . CYS D 3 84 ? 49.213 55.988 33.618 1.00 52.76 271 CYS D CA 1
ATOM 3449 C C . CYS D 3 84 ? 49.512 57.386 34.137 1.00 54.11 271 CYS D C 1
ATOM 3450 O O . CYS D 3 84 ? 49.932 57.565 35.288 1.00 52.02 271 CYS D O 1
ATOM 3453 N N . ARG D 3 85 ? 49.292 58.380 33.286 1.00 57.83 272 ARG D N 1
ATOM 3454 C CA . ARG D 3 85 ? 49.542 59.756 33.680 1.00 63.39 272 ARG D CA 1
ATOM 3455 C C . ARG D 3 85 ? 48.399 60.325 34.515 1.00 64.90 272 ARG D C 1
ATOM 3456 O O . ARG D 3 85 ? 47.239 59.948 34.346 1.00 66.14 272 ARG D O 1
ATOM 3464 N N . VAL D 3 86 ? 48.747 61.232 35.419 1.00 67.33 273 VAL D N 1
ATOM 3465 C CA . VAL D 3 86 ? 47.780 61.877 36.290 1.00 70.49 273 VAL D CA 1
ATOM 3466 C C . VAL D 3 86 ? 47.917 63.377 36.094 1.00 74.24 273 VAL D C 1
ATOM 3467 O O . VAL D 3 86 ? 48.917 63.956 36.509 1.00 74.60 273 VAL D O 1
ATOM 3471 N N . THR D 3 87 ? 46.924 64.007 35.467 1.00 79.05 274 THR D N 1
ATOM 3472 C CA . THR D 3 87 ? 46.976 65.452 35.233 1.00 84.00 274 THR D CA 1
ATOM 3473 C C . THR D 3 87 ? 46.445 66.247 36.418 1.00 87.54 274 THR D C 1
ATOM 3474 O O . THR D 3 87 ? 45.579 65.780 37.157 1.00 89.38 274 THR D O 1
ATOM 3478 N N . GLY D 3 88 ? 46.973 67.456 36.586 1.00 92.42 275 GLY D N 1
ATOM 3479 C CA . GLY D 3 88 ? 46.555 68.316 37.679 1.00 98.71 275 GLY D CA 1
ATOM 3480 C C . GLY D 3 88 ? 47.196 69.686 37.574 1.00 103.60 275 GLY D C 1
ATOM 3481 O O . GLY D 3 88 ? 48.337 69.811 37.124 1.00 104.69 275 GLY D O 1
ATOM 3482 N N . ARG D 3 89 ? 46.468 70.716 37.992 1.00 107.73 276 ARG D N 1
ATOM 3483 C CA . ARG D 3 89 ? 46.970 72.089 37.935 1.00 109.96 276 ARG D CA 1
ATOM 3484 C C . ARG D 3 89 ? 48.154 72.335 38.873 1.00 108.69 276 ARG D C 1
ATOM 3485 O O . ARG D 3 89 ? 48.430 73.475 39.258 1.00 111.13 276 ARG D O 1
ATOM 3493 N N . ASN D 3 90 ? 48.857 71.264 39.226 1.00 105.90 277 ASN D N 1
ATOM 3494 C CA . ASN D 3 90 ? 50.010 71.356 40.115 1.00 100.97 277 ASN D CA 1
ATOM 3495 C C . ASN D 3 90 ? 50.949 70.172 39.888 1.00 99.73 277 ASN D C 1
ATOM 3496 O O . ASN D 3 90 ? 52.069 70.148 40.398 1.00 99.72 277 ASN D O 1
ATOM 3501 N N . THR D 3 91 ? 50.483 69.193 39.118 1.00 94.18 278 THR D N 1
ATOM 3502 C CA . THR D 3 91 ? 51.271 68.002 38.827 1.00 88.23 278 THR D CA 1
ATOM 3503 C C . THR D 3 91 ? 52.260 68.257 37.691 1.00 87.76 278 THR D C 1
ATOM 3504 O O . THR D 3 91 ? 51.996 69.075 36.802 1.00 86.93 278 THR D O 1
ATOM 3508 N N . THR D 3 92 ? 53.391 67.550 37.723 1.00 84.20 279 THR D N 1
ATOM 3509 C CA . THR D 3 92 ? 54.418 67.683 36.691 1.00 80.79 279 THR D CA 1
ATOM 3510 C C . THR D 3 92 ? 53.891 67.163 35.356 1.00 79.07 279 THR D C 1
ATOM 3511 O O . THR D 3 92 ? 53.261 66.106 35.297 1.00 78.83 279 THR D O 1
ATOM 3515 N N . PRO D 3 93 ? 54.142 67.903 34.263 1.00 77.98 280 PRO D N 1
ATOM 3516 C CA . PRO D 3 93 ? 53.682 67.509 32.925 1.00 76.70 280 PRO D CA 1
ATOM 3517 C C . PRO D 3 93 ? 54.455 66.307 32.415 1.00 76.63 280 PRO D C 1
ATOM 3518 O O . PRO D 3 93 ? 55.607 66.106 32.788 1.00 75.72 280 PRO D O 1
ATOM 3522 N N . CYS D 3 94 ? 53.829 65.517 31.553 1.00 77.47 281 CYS D N 1
ATOM 3523 C CA . CYS D 3 94 ? 54.479 64.327 31.021 1.00 78.09 281 CYS D CA 1
ATOM 3524 C C . CYS D 3 94 ? 53.751 63.753 29.815 1.00 78.34 281 CYS D C 1
ATOM 3525 O O . CYS D 3 94 ? 52.590 64.068 29.567 1.00 79.65 281 CYS D O 1
ATOM 3528 N N . LYS D 3 95 ? 54.447 62.904 29.070 1.00 78.00 282 LYS D N 1
ATOM 3529 C CA . LYS D 3 95 ? 53.884 62.259 27.889 1.00 76.85 282 LYS D CA 1
ATOM 3530 C C . LYS D 3 95 ? 53.584 60.806 28.226 1.00 76.13 282 LYS D C 1
ATOM 3531 O O . LYS D 3 95 ? 54.164 60.245 29.154 1.00 76.74 282 LYS D O 1
ATOM 3537 N N . GLU D 3 96 ? 52.683 60.194 27.472 1.00 74.37 283 GLU D N 1
ATOM 3538 C CA . GLU D 3 96 ? 52.340 58.802 27.704 1.00 73.91 283 GLU D CA 1
ATOM 3539 C C . GLU D 3 96 ? 52.636 58.024 26.419 1.00 71.30 283 GLU D C 1
ATOM 3540 O O . GLU D 3 96 ? 51.834 58.020 25.485 1.00 72.82 283 GLU D O 1
ATOM 3546 N N . VAL D 3 97 ? 53.797 57.377 26.365 1.00 68.32 284 VAL D N 1
ATOM 3547 C CA . VAL D 3 97 ? 54.183 56.607 25.189 1.00 66.69 284 VAL D CA 1
ATOM 3548 C C . VAL D 3 97 ? 54.016 55.104 25.429 1.00 62.95 284 VAL D C 1
ATOM 3549 O O . VAL D 3 97 ? 53.973 54.659 26.580 1.00 60.88 284 VAL D O 1
ATOM 3553 N N . ASP D 3 98 ? 53.927 54.331 24.344 1.00 60.98 285 ASP D N 1
ATOM 3554 C CA . ASP D 3 98 ? 53.767 52.880 24.427 1.00 62.24 285 ASP D CA 1
ATOM 3555 C C . ASP D 3 98 ? 55.000 52.151 23.901 1.00 59.25 285 ASP D C 1
ATOM 3556 O O . ASP D 3 98 ? 55.423 52.374 22.765 1.00 60.22 285 ASP D O 1
ATOM 3561 N N . ILE D 3 99 ? 55.573 51.268 24.720 1.00 57.39 286 ILE D N 1
ATOM 3562 C CA . ILE D 3 99 ? 56.764 50.508 24.328 1.00 53.63 286 ILE D CA 1
ATOM 3563 C C . ILE D 3 99 ? 56.524 49.025 24.522 1.00 50.55 286 ILE D C 1
ATOM 3564 O O . ILE D 3 99 ? 56.153 48.589 25.602 1.00 49.46 286 ILE D O 1
ATOM 3569 N N . GLU D 3 100 ? 56.743 48.249 23.471 1.00 50.95 287 GLU D N 1
ATOM 3570 C CA . GLU D 3 100 ? 56.537 46.812 23.546 1.00 51.22 287 GLU D CA 1
ATOM 3571 C C . GLU D 3 100 ? 55.173 46.502 24.131 1.00 52.08 287 GLU D C 1
ATOM 3572 O O . GLU D 3 100 ? 55.012 45.521 24.854 1.00 53.56 287 GLU D O 1
ATOM 3578 N N . GLY D 3 101 ? 54.197 47.353 23.841 1.00 51.78 288 GLY D N 1
ATOM 3579 C CA . GLY D 3 101 ? 52.855 47.119 24.341 1.00 52.07 288 GLY D CA 1
ATOM 3580 C C . GLY D 3 101 ? 52.568 47.588 25.756 1.00 53.22 288 GLY D C 1
ATOM 3581 O O . GLY D 3 101 ? 51.420 47.554 26.199 1.00 54.53 288 GLY D O 1
ATOM 3582 N N . THR D 3 102 ? 53.591 48.012 26.486 1.00 52.54 289 THR D N 1
ATOM 3583 C CA . THR D 3 102 ? 53.361 48.486 27.838 1.00 49.81 289 THR D CA 1
ATOM 3584 C C . THR D 3 102 ? 53.457 50.004 27.821 1.00 50.62 289 THR D C 1
ATOM 3585 O O . THR D 3 102 ? 54.188 50.591 27.025 1.00 49.84 289 THR D O 1
ATOM 3589 N N . THR D 3 103 ? 52.687 50.639 28.689 1.00 49.77 290 THR D N 1
ATOM 3590 C CA . THR D 3 103 ? 52.654 52.082 28.750 1.00 47.11 290 THR D CA 1
ATOM 3591 C C . THR D 3 103 ? 53.776 52.610 29.595 1.00 49.45 290 THR D C 1
ATOM 3592 O O . THR D 3 103 ? 53.982 52.162 30.715 1.00 51.24 290 THR D O 1
ATOM 3596 N N . VAL D 3 104 ? 54.499 53.578 29.061 1.00 48.55 291 VAL D N 1
ATOM 3597 C CA . VAL D 3 104 ? 55.603 54.178 29.787 1.00 47.26 291 VAL D CA 1
ATOM 3598 C C . VAL D 3 104 ? 55.369 55.689 29.925 1.00 48.87 291 VAL D C 1
ATOM 3599 O O . VAL D 3 104 ? 54.956 56.343 28.974 1.00 49.63 291 VAL D O 1
ATOM 3603 N N . ILE D 3 105 ? 55.616 56.234 31.109 1.00 51.13 292 ILE D N 1
ATOM 3604 C CA . ILE D 3 105 ? 55.420 57.659 31.331 1.00 54.05 292 ILE D CA 1
ATOM 3605 C C . ILE D 3 105 ? 56.745 58.395 31.318 1.00 59.41 292 ILE D C 1
ATOM 3606 O O . ILE D 3 105 ? 57.640 58.093 32.106 1.00 60.85 292 ILE D O 1
ATOM 3611 N N . GLU D 3 106 ? 56.859 59.369 30.421 1.00 63.49 293 GLU D N 1
ATOM 3612 C CA . GLU D 3 106 ? 58.074 60.161 30.299 1.00 65.88 293 GLU D CA 1
ATOM 3613 C C . GLU D 3 106 ? 57.973 61.508 30.999 1.00 69.76 293 GLU D C 1
ATOM 3614 O O . GLU D 3 106 ? 57.150 62.343 30.644 1.00 71.64 293 GLU D O 1
ATOM 3620 N N . VAL D 3 107 ? 58.813 61.708 32.003 1.00 72.40 294 VAL D N 1
ATOM 3621 C CA . VAL D 3 107 ? 58.844 62.963 32.734 1.00 75.09 294 VAL D CA 1
ATOM 3622 C C . VAL D 3 107 ? 60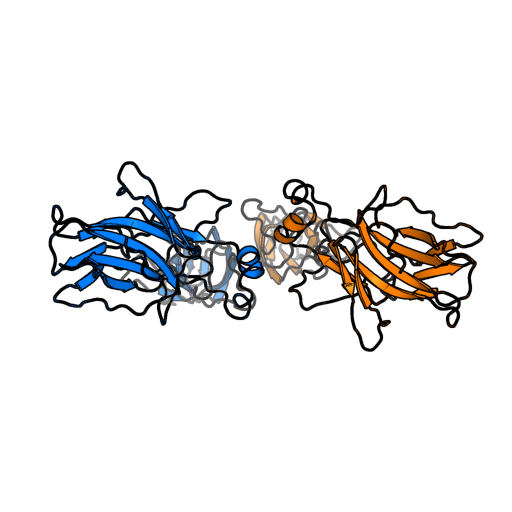.211 63.561 32.414 1.00 81.48 294 VAL D C 1
ATOM 3623 O O . VAL D 3 107 ? 61.070 62.874 31.863 1.00 82.83 294 VAL D O 1
ATOM 3627 N N . GLY D 3 108 ? 60.417 64.830 32.748 1.00 85.01 295 GLY D N 1
ATOM 3628 C CA . GLY D 3 108 ? 61.695 65.450 32.452 1.00 88.33 295 GLY D CA 1
ATOM 3629 C C . GLY D 3 108 ? 62.543 65.748 33.670 1.00 90.90 295 GLY D C 1
ATOM 3630 O O . GLY D 3 108 ? 62.174 66.577 34.499 1.00 94.40 295 GLY D O 1
ATOM 3631 N N . LEU D 3 109 ? 63.679 65.067 33.783 1.00 93.36 296 LEU D N 1
ATOM 3632 C CA . LEU D 3 109 ? 64.590 65.285 34.901 1.00 93.91 296 LEU D CA 1
ATOM 3633 C C . LEU D 3 109 ? 65.456 66.468 34.466 1.00 94.65 296 LEU D C 1
ATOM 3634 O O . LEU D 3 109 ? 65.884 66.523 33.310 1.00 94.76 296 LEU D O 1
ATOM 3639 N N . ASP D 3 110 ? 65.714 67.416 35.365 1.00 92.21 297 ASP D N 1
ATOM 3640 C CA . ASP D 3 110 ? 66.502 68.584 34.976 1.00 92.43 297 ASP D CA 1
ATOM 3641 C C . ASP D 3 110 ? 67.482 69.126 36.021 1.00 92.07 297 ASP D C 1
ATOM 3642 O O . ASP D 3 110 ? 67.281 68.963 37.223 1.00 88.82 297 ASP D O 1
ATOM 3647 N N . PRO D 3 111 ? 68.566 69.782 35.561 1.00 87.50 298 PRO D N 1
ATOM 3648 C CA . PRO D 3 111 ? 69.579 70.354 36.456 1.00 86.86 298 PRO D CA 1
ATOM 3649 C C . PRO D 3 111 ? 69.079 71.620 37.143 1.00 86.71 298 PRO D C 1
ATOM 3650 O O . PRO D 3 111 ? 69.556 71.978 38.220 1.00 82.76 298 PRO D O 1
ATOM 3654 N N . SER D 3 112 ? 68.121 72.296 36.512 1.00 84.33 299 SER D N 1
ATOM 3655 C CA . SER D 3 112 ? 67.548 73.511 37.078 1.00 86.41 299 SER D CA 1
ATOM 3656 C C . SER D 3 112 ? 66.977 73.180 38.455 1.00 87.78 299 SER D C 1
ATOM 3657 O O . SER D 3 112 ? 66.659 74.068 39.241 1.00 87.60 299 SER D O 1
ATOM 3660 N N . ASN D 3 113 ? 66.842 71.885 38.726 1.00 87.32 300 ASN D N 1
ATOM 3661 C CA . ASN D 3 113 ? 66.343 71.398 40.006 1.00 86.25 300 ASN D CA 1
ATOM 3662 C C . ASN D 3 113 ? 67.292 70.328 40.519 1.00 83.38 300 ASN D C 1
ATOM 3663 O O . ASN D 3 113 ? 66.868 69.362 41.154 1.00 81.38 300 ASN D O 1
ATOM 3668 N N . ASN D 3 114 ? 68.576 70.519 40.221 1.00 81.25 301 ASN D N 1
ATOM 3669 C CA . ASN D 3 114 ? 69.651 69.621 40.624 1.00 80.26 301 ASN D CA 1
ATOM 3670 C C . ASN D 3 114 ? 69.402 68.151 40.283 1.00 78.49 301 ASN D C 1
ATOM 3671 O O . ASN D 3 114 ? 69.697 67.263 41.094 1.00 78.00 301 ASN D O 1
ATOM 3676 N N . MET D 3 115 ? 68.873 67.899 39.082 1.00 77.10 302 MET D N 1
ATOM 3677 C CA . MET D 3 115 ? 68.593 66.539 38.612 1.00 75.71 302 MET D CA 1
ATOM 3678 C C . MET D 3 115 ? 67.740 65.719 39.576 1.00 74.31 302 MET D C 1
ATOM 3679 O O . MET D 3 115 ? 68.027 64.553 39.846 1.00 74.77 302 MET D O 1
ATOM 3684 N N . THR D 3 116 ? 66.689 66.340 40.094 1.00 74.03 303 THR D N 1
ATOM 3685 C CA . THR D 3 116 ? 65.791 65.675 41.022 1.00 71.88 303 THR D CA 1
ATOM 3686 C C . THR D 3 116 ? 64.359 66.012 40.640 1.00 75.61 303 THR D C 1
ATOM 3687 O O . THR D 3 116 ? 64.085 67.083 40.093 1.00 75.23 303 THR D O 1
ATOM 3691 N N . LEU D 3 117 ? 63.451 65.083 40.921 1.00 77.73 304 LEU D N 1
ATOM 3692 C CA . LEU D 3 117 ? 62.041 65.265 40.602 1.00 78.79 304 LEU D CA 1
ATOM 3693 C C . LEU D 3 117 ? 61.176 64.362 41.473 1.00 79.68 304 LEU D C 1
ATOM 3694 O O . LEU D 3 117 ? 61.505 63.202 41.707 1.00 80.27 304 LEU D O 1
ATOM 3699 N N . ALA D 3 118 ? 60.082 64.917 41.977 1.00 80.30 305 ALA D N 1
ATOM 3700 C CA . ALA D 3 118 ? 59.160 64.162 42.812 1.00 80.73 305 ALA D CA 1
ATOM 3701 C C . ALA D 3 118 ? 58.035 63.727 41.901 1.00 81.59 305 ALA D C 1
ATOM 3702 O O . ALA D 3 118 ? 57.094 64.478 41.669 1.00 81.84 305 ALA D O 1
ATOM 3704 N N . VAL D 3 119 ? 58.141 62.516 41.372 1.00 82.71 306 VAL D N 1
ATOM 3705 C CA . VAL D 3 119 ? 57.129 62.014 40.461 1.00 83.24 306 VAL D CA 1
ATOM 3706 C C . VAL D 3 119 ? 55.758 62.048 41.102 1.00 84.40 306 VAL D C 1
ATOM 3707 O O . VAL D 3 119 ? 55.420 61.212 41.938 1.00 86.17 306 VAL D O 1
ATOM 3711 N N . ASP D 3 120 ? 54.976 63.037 40.691 1.00 84.24 307 ASP D N 1
ATOM 3712 C CA . ASP D 3 120 ? 53.635 63.234 41.203 1.00 82.73 307 ASP D CA 1
ATOM 3713 C C . ASP D 3 120 ? 52.626 63.087 40.071 1.00 80.27 307 ASP D C 1
ATOM 3714 O O . ASP D 3 120 ? 51.449 63.399 40.240 1.00 81.42 307 ASP D O 1
ATOM 3719 N N . CYS D 3 121 ? 53.080 62.594 38.922 1.00 74.04 308 CYS D N 1
ATOM 3720 C CA . CYS D 3 121 ? 52.193 62.447 37.775 1.00 67.93 308 CYS D CA 1
ATOM 3721 C C . CYS D 3 121 ? 51.966 61.017 37.306 1.00 64.71 308 CYS D C 1
ATOM 3722 O O . CYS D 3 121 ? 51.529 60.801 36.166 1.00 64.10 308 CYS D O 1
ATOM 3725 N N . VAL D 3 122 ? 52.250 60.040 38.169 1.00 59.26 309 VAL D N 1
ATOM 3726 C CA . VAL D 3 122 ? 52.056 58.646 37.783 1.00 52.88 309 VAL D CA 1
ATOM 3727 C C . VAL D 3 122 ? 51.058 57.858 38.631 1.00 50.47 309 VAL D C 1
ATOM 3728 O O . VAL D 3 122 ? 51.160 57.790 39.853 1.00 46.91 309 VAL D O 1
ATOM 3732 N N . GLY D 3 123 ? 50.088 57.261 37.951 1.00 48.51 310 GLY D N 1
ATOM 3733 C CA . GLY D 3 123 ? 49.093 56.461 38.631 1.00 46.24 310 GLY D CA 1
ATOM 3734 C C . GLY D 3 123 ? 49.224 55.050 38.121 1.00 43.69 310 GLY D C 1
ATOM 3735 O O . GLY D 3 123 ? 49.971 54.811 37.178 1.00 43.31 310 GLY D O 1
ATOM 3736 N N . ILE D 3 124 ? 48.522 54.113 38.741 1.00 43.85 311 ILE D N 1
ATOM 3737 C CA . ILE D 3 124 ? 48.574 52.733 38.295 1.00 43.54 311 ILE D CA 1
ATOM 3738 C C . ILE D 3 124 ? 47.196 52.267 37.854 1.00 48.10 311 ILE D C 1
ATOM 3739 O O . ILE D 3 124 ? 46.221 52.398 38.601 1.00 48.66 311 ILE D O 1
ATOM 3744 N N . LEU D 3 125 ? 47.127 51.716 36.644 1.00 53.56 312 LEU D N 1
ATOM 3745 C CA . LEU D 3 125 ? 45.881 51.209 36.085 1.00 60.51 312 LEU D CA 1
ATOM 3746 C C . LEU D 3 125 ? 45.805 49.694 36.183 1.00 61.06 312 LEU D C 1
ATOM 3747 O O . LEU D 3 125 ? 46.731 49.001 35.776 1.00 61.18 312 LEU D O 1
ATOM 3752 N N . LYS D 3 126 ? 44.694 49.190 36.717 1.00 62.64 313 LYS D N 1
ATOM 3753 C CA . LYS D 3 126 ? 44.485 47.758 36.836 1.00 64.72 313 LYS D CA 1
ATOM 3754 C C . LYS D 3 126 ? 43.896 47.261 35.536 1.00 63.76 313 LYS D C 1
ATOM 3755 O O . LYS D 3 126 ? 42.942 47.839 35.024 1.00 68.34 313 LYS D O 1
ATOM 3761 N N . LEU D 3 127 ? 44.474 46.196 34.997 1.00 65.78 314 LEU D N 1
ATOM 3762 C CA . LEU D 3 127 ? 43.994 45.610 33.766 1.00 63.26 314 LEU D CA 1
ATOM 3763 C C . LEU D 3 127 ? 42.991 44.552 34.117 1.00 64.85 314 LEU D C 1
ATOM 3764 O O . LEU D 3 127 ? 43.202 43.747 35.044 1.00 64.05 314 LEU D O 1
ATOM 3769 N N . ARG D 3 128 ? 41.873 44.652 33.406 1.00 62.34 315 ARG D N 1
ATOM 3770 C CA . ARG D 3 128 ? 40.807 43.678 33.555 1.00 66.42 315 ARG D CA 1
ATOM 3771 C C . ARG D 3 128 ? 41.150 42.386 32.834 1.00 63.56 315 ARG D C 1
ATOM 3772 O O . ARG D 3 128 ? 41.756 42.454 31.758 1.00 60.79 315 ARG D O 1
ATOM 3780 N N . ASN D 3 129 ? 40.838 41.285 33.467 1.00 63.67 316 ASN D N 1
ATOM 3781 C CA . ASN D 3 129 ? 41.124 39.965 32.933 1.00 63.39 316 ASN D CA 1
ATOM 3782 C C . ASN D 3 129 ? 41.211 39.949 31.405 1.00 60.85 316 ASN D C 1
ATOM 3783 O O . ASN D 3 129 ? 42.239 39.551 30.843 1.00 61.32 316 ASN D O 1
ATOM 3788 N N . ALA D 3 130 ? 40.153 40.408 30.738 1.00 63.81 317 ALA D N 1
ATOM 3789 C CA . ALA D 3 130 ? 40.119 40.418 29.275 1.00 65.81 317 ALA D CA 1
ATOM 3790 C C . ALA D 3 130 ? 41.261 41.196 28.618 1.00 68.61 317 ALA D C 1
ATOM 3791 O O . ALA D 3 130 ? 41.656 40.897 27.489 1.00 67.08 317 ALA D O 1
ATOM 3793 N N . ASP D 3 131 ? 41.777 42.212 29.309 1.00 69.30 318 ASP D N 1
ATOM 3794 C CA . ASP D 3 131 ? 42.879 42.952 28.783 1.00 70.83 318 ASP D CA 1
ATOM 3795 C C . ASP D 3 131 ? 44.183 42.198 28.937 1.00 68.70 318 ASP D C 1
ATOM 3796 O O . ASP D 3 131 ? 45.007 42.138 28.051 1.00 69.39 318 ASP D O 1
ATOM 3801 N N . VAL D 3 132 ? 44.285 41.572 30.114 1.00 68.11 319 VAL D N 1
ATOM 3802 C CA . VAL D 3 132 ? 45.460 40.785 30.442 1.00 63.15 319 VAL D CA 1
ATOM 3803 C C . VAL D 3 132 ? 45.581 39.594 29.516 1.00 67.53 319 VAL D C 1
ATOM 3804 O O . VAL D 3 132 ? 46.660 39.041 29.350 1.00 65.66 319 VAL D O 1
ATOM 3808 N N . GLU D 3 133 ? 44.469 39.195 28.915 1.00 68.42 320 GLU D N 1
ATOM 3809 C CA . GLU D 3 133 ? 44.490 38.069 27.999 1.00 71.84 320 GLU D CA 1
ATOM 3810 C C . GLU D 3 133 ? 45.225 38.482 26.737 1.00 74.16 320 GLU D C 1
ATOM 3811 O O . GLU D 3 133 ? 46.205 37.856 26.332 1.00 73.74 320 GLU D O 1
ATOM 3817 N N . ALA D 3 134 ? 44.759 39.558 26.126 1.00 76.12 321 ALA D N 1
ATOM 3818 C CA . ALA D 3 134 ? 45.363 40.049 24.900 1.00 75.61 321 ALA D CA 1
ATOM 3819 C C . ALA D 3 134 ? 46.810 40.504 25.071 1.00 75.04 321 ALA D C 1
ATOM 3820 O O . ALA D 3 134 ? 47.545 40.609 24.090 1.00 77.72 321 ALA D O 1
ATOM 3822 N N . ARG D 3 135 ? 47.230 40.764 26.304 1.00 76.10 322 ARG D N 1
ATOM 3823 C CA . ARG D 3 135 ? 48.585 41.253 26.521 1.00 76.66 322 ARG D CA 1
ATOM 3824 C C . ARG D 3 135 ? 49.631 40.210 26.898 1.00 78.03 322 ARG D C 1
ATOM 3825 O O . ARG D 3 135 ? 50.683 40.134 26.270 1.00 76.55 322 ARG D O 1
ATOM 3833 N N . ILE D 3 136 ? 49.347 39.414 27.917 1.00 74.86 323 ILE D N 1
ATOM 3834 C CA . ILE D 3 136 ? 50.318 38.444 28.376 1.00 74.39 323 ILE D CA 1
ATOM 3835 C C . ILE D 3 136 ? 49.901 36.968 28.246 1.00 75.51 323 ILE D C 1
ATOM 3836 O O . ILE D 3 136 ? 50.492 36.086 28.872 1.00 79.29 323 ILE D O 1
ATOM 3841 N N . GLY D 3 137 ? 48.897 36.682 27.427 1.00 79.17 324 GLY D N 1
ATOM 3842 C CA . GLY D 3 137 ? 48.492 35.294 27.261 1.00 79.26 324 GLY D CA 1
ATOM 3843 C C . GLY D 3 137 ? 47.431 34.808 28.230 1.00 81.43 324 GLY D C 1
ATOM 3844 O O . GLY D 3 137 ? 47.426 35.180 29.404 1.00 84.13 324 GLY D O 1
ATOM 3845 N N . ILE D 3 138 ? 46.551 33.948 27.725 1.00 81.75 325 ILE D N 1
ATOM 3846 C CA . ILE D 3 138 ? 45.433 33.392 28.486 1.00 82.11 325 ILE D CA 1
ATOM 3847 C C . ILE D 3 138 ? 45.808 32.614 29.748 1.00 82.52 325 ILE D C 1
ATOM 3848 O O . ILE D 3 138 ? 45.205 32.812 30.801 1.00 81.00 325 ILE D O 1
ATOM 3853 N N . ALA D 3 139 ? 46.786 31.722 29.656 1.00 80.34 326 ALA D N 1
ATOM 3854 C CA . ALA D 3 139 ? 47.185 30.961 30.835 1.00 78.87 326 ALA D CA 1
ATOM 3855 C C . ALA D 3 139 ? 47.917 31.886 31.792 1.00 77.68 326 ALA D C 1
ATOM 3856 O O . ALA D 3 139 ? 47.871 31.700 33.004 1.00 78.98 326 ALA D O 1
ATOM 3858 N N . GLY D 3 140 ? 48.599 32.883 31.239 1.00 78.48 327 GLY D N 1
ATOM 3859 C CA . GLY D 3 140 ? 49.310 33.827 32.074 1.00 78.71 327 GLY D CA 1
ATOM 3860 C C . GLY D 3 140 ? 48.331 34.646 32.898 1.00 79.90 327 GLY D C 1
ATOM 3861 O O . GLY D 3 140 ? 48.566 34.905 34.076 1.00 81.42 327 GLY D O 1
ATOM 3862 N N . SER D 3 141 ? 47.222 35.045 32.280 1.00 78.84 328 SER D N 1
ATOM 3863 C CA . SER D 3 141 ? 46.208 35.844 32.958 1.00 78.57 328 SER D CA 1
ATOM 3864 C C . SER D 3 141 ? 45.524 35.075 34.087 1.00 77.13 328 SER D C 1
ATOM 3865 O O . SER D 3 141 ? 44.476 35.485 34.602 1.00 75.85 328 SER D O 1
ATOM 3868 N N . LYS D 3 142 ? 46.118 33.950 34.465 1.00 75.00 329 LYS D N 1
ATOM 3869 C CA . LYS D 3 142 ? 45.588 33.144 35.553 1.00 73.82 329 LYS D CA 1
ATOM 3870 C C . LYS D 3 142 ? 46.558 33.278 36.715 1.00 71.23 329 LYS D C 1
ATOM 3871 O O . LYS D 3 142 ? 46.152 33.305 37.872 1.00 71.42 329 LYS D O 1
ATOM 3877 N N . LYS D 3 143 ? 47.848 33.363 36.400 1.00 71.16 330 LYS D N 1
ATOM 3878 C CA . LYS D 3 143 ? 48.867 33.507 37.432 1.00 70.52 330 LYS D CA 1
ATOM 3879 C C . LYS D 3 143 ? 48.828 34.961 37.896 1.00 68.82 330 LYS D C 1
ATOM 3880 O O . LYS D 3 143 ? 49.543 35.831 37.386 1.00 66.69 330 LYS D O 1
ATOM 3886 N N . LYS D 3 144 ? 47.971 35.198 38.881 1.00 66.80 331 LYS D N 1
ATOM 3887 C CA . LYS D 3 144 ? 47.752 36.520 39.429 1.00 67.32 331 LYS D CA 1
ATOM 3888 C C . LYS D 3 144 ? 48.784 37.121 40.389 1.00 64.91 331 LYS D C 1
ATOM 3889 O O . LYS D 3 144 ? 49.240 36.472 41.329 1.00 65.91 331 LYS D O 1
ATOM 3895 N N . SER D 3 145 ? 49.162 38.366 40.113 1.00 62.87 332 SER D N 1
ATOM 3896 C CA . SER D 3 145 ? 50.036 39.127 40.987 1.00 60.59 332 SER D CA 1
ATOM 3897 C C . SER D 3 145 ? 49.324 40.456 41.264 1.00 57.94 332 SER D C 1
ATOM 3898 O O . SER D 3 145 ? 48.789 41.079 40.347 1.00 55.95 332 SER D O 1
ATOM 3901 N N . THR D 3 146 ? 49.306 40.871 42.527 1.00 58.30 333 THR D N 1
ATOM 3902 C CA . THR D 3 146 ? 48.680 42.128 42.912 1.00 62.04 333 THR D CA 1
ATOM 3903 C C . THR D 3 146 ? 49.723 43.098 43.458 1.00 62.61 333 THR D C 1
ATOM 3904 O O . THR D 3 146 ? 49.387 44.134 44.051 1.00 62.24 333 THR D O 1
ATOM 3908 N N . ARG D 3 147 ? 50.989 42.747 43.268 1.00 66.11 334 ARG D N 1
ATOM 3909 C CA . ARG D 3 147 ? 52.079 43.593 43.714 1.00 69.76 334 ARG D CA 1
ATOM 3910 C C . ARG D 3 147 ? 52.883 44.040 42.507 1.00 65.55 334 ARG D C 1
ATOM 3911 O O . ARG D 3 147 ? 53.007 43.298 41.538 1.00 65.61 334 ARG D O 1
ATOM 3919 N N . ALA D 3 148 ? 53.406 45.261 42.558 1.00 61.28 335 ALA D N 1
ATOM 3920 C CA . ALA D 3 148 ? 54.187 45.792 41.456 1.00 57.21 335 ALA D CA 1
ATOM 3921 C C . ALA D 3 148 ? 55.203 46.815 41.941 1.00 53.35 335 ALA D C 1
ATOM 3922 O O . ALA D 3 148 ? 55.091 47.336 43.041 1.00 53.08 335 ALA D O 1
ATOM 3924 N N . ARG D 3 149 ? 56.202 47.093 41.115 1.00 49.66 336 ARG D N 1
ATOM 3925 C CA . ARG D 3 149 ? 57.210 48.086 41.457 1.00 47.66 336 ARG D CA 1
ATOM 3926 C C . ARG D 3 149 ? 57.200 49.202 40.428 1.00 45.36 336 ARG D C 1
ATOM 3927 O O . ARG D 3 149 ? 56.938 48.963 39.250 1.00 45.73 336 ARG D O 1
ATOM 3935 N N . LEU D 3 150 ? 57.452 50.426 40.875 1.00 43.18 337 LEU D N 1
ATOM 3936 C CA . LEU D 3 150 ? 57.540 51.550 39.949 1.00 42.80 337 LEU D CA 1
ATOM 3937 C C . LEU D 3 150 ? 58.939 51.426 39.342 1.00 42.64 337 LEU D C 1
ATOM 3938 O O . LEU D 3 150 ? 59.925 51.471 40.071 1.00 42.36 337 LEU D O 1
ATOM 3943 N N . VAL D 3 151 ? 59.042 51.260 38.029 1.00 42.76 338 VAL D N 1
ATOM 3944 C CA . VAL D 3 151 ? 60.357 51.118 37.410 1.00 44.32 338 VAL D CA 1
ATOM 3945 C C . VAL D 3 151 ? 60.825 52.408 36.751 1.00 46.97 338 VAL D C 1
ATOM 3946 O O . VAL D 3 151 ? 60.219 52.879 35.780 1.00 46.14 338 VAL D O 1
ATOM 3950 N N . PHE D 3 152 ? 61.908 52.967 37.294 1.00 51.01 339 PHE D N 1
ATOM 3951 C CA . PHE D 3 152 ? 62.511 54.205 36.801 1.00 53.56 339 PHE D CA 1
ATOM 3952 C C . PHE D 3 152 ? 63.749 53.901 35.960 1.00 57.10 339 PHE D C 1
ATOM 3953 O O . PHE D 3 152 ? 64.474 52.951 36.246 1.00 59.85 339 PHE D O 1
ATOM 3961 N N . ARG D 3 153 ? 64.011 54.714 34.942 1.00 58.40 340 ARG D N 1
ATOM 3962 C CA . ARG D 3 153 ? 65.195 54.502 34.112 1.00 59.74 340 ARG D CA 1
ATOM 3963 C C . ARG D 3 153 ? 65.488 55.659 33.156 1.00 61.63 340 ARG D C 1
ATOM 3964 O O . ARG D 3 153 ? 64.580 56.246 32.567 1.00 60.73 340 ARG D O 1
ATOM 3972 N N . VAL D 3 154 ? 66.771 55.980 33.015 1.00 61.66 341 VAL D N 1
ATOM 3973 C CA . VAL D 3 154 ? 67.221 57.056 32.135 1.00 61.11 341 VAL D CA 1
ATOM 3974 C C . VAL D 3 154 ? 68.007 56.487 30.956 1.00 62.39 341 VAL D C 1
ATOM 3975 O O . VAL D 3 154 ? 68.716 55.494 31.097 1.00 63.13 341 VAL D O 1
ATOM 3979 N N . ASN D 3 155 ? 67.872 57.117 29.795 1.00 65.38 342 ASN D N 1
ATOM 3980 C CA . ASN D 3 155 ? 68.585 56.674 28.603 1.00 66.61 342 ASN D CA 1
ATOM 3981 C C . ASN D 3 155 ? 69.518 57.761 28.094 1.00 70.07 342 ASN D C 1
ATOM 3982 O O . ASN D 3 155 ? 69.192 58.470 27.145 1.00 70.27 342 ASN D O 1
ATOM 3987 N N . ILE D 3 156 ? 70.681 57.895 28.722 1.00 71.64 343 ILE D N 1
ATOM 3988 C CA . ILE D 3 156 ? 71.637 58.900 28.293 1.00 72.97 343 ILE D CA 1
ATOM 3989 C C . ILE D 3 156 ? 72.381 58.408 27.059 1.00 80.34 343 ILE D C 1
ATOM 3990 O O . ILE D 3 156 ? 72.627 57.212 26.903 1.00 82.03 343 ILE D O 1
ATOM 3995 N N . MET D 3 157 ? 72.736 59.340 26.181 1.00 86.72 344 MET D N 1
ATOM 3996 C CA . MET D 3 157 ? 73.467 59.014 24.964 1.00 91.29 344 MET D CA 1
ATOM 3997 C C . MET D 3 157 ? 74.896 59.525 25.118 1.00 92.09 344 MET D C 1
ATOM 3998 O O . MET D 3 157 ? 75.118 60.722 25.321 1.00 94.02 344 MET D O 1
ATOM 4003 N N . ARG D 3 158 ? 75.861 58.614 25.032 1.00 91.03 345 ARG D N 1
ATOM 4004 C CA . ARG D 3 158 ? 77.262 58.982 25.185 1.00 87.73 345 ARG D CA 1
ATOM 4005 C C . ARG D 3 158 ? 77.756 59.800 23.994 1.00 87.35 345 ARG D C 1
ATOM 4006 O O . ARG D 3 158 ? 77.021 60.015 23.029 1.00 86.90 345 ARG D O 1
ATOM 4014 N N . LYS D 3 159 ? 79.003 60.251 24.073 1.00 86.04 346 LYS D N 1
ATOM 4015 C CA . LYS D 3 159 ? 79.608 61.068 23.026 1.00 84.86 346 LYS D CA 1
ATOM 4016 C C . LYS D 3 159 ? 79.311 60.571 21.620 1.00 84.64 346 LYS D C 1
ATOM 4017 O O . LYS D 3 159 ? 78.961 61.355 20.741 1.00 81.79 346 LYS D O 1
ATOM 4023 N N . ASP D 3 160 ? 79.451 59.271 21.404 1.00 82.59 347 ASP D N 1
ATOM 4024 C CA . ASP D 3 160 ? 79.162 58.703 20.097 1.00 84.17 347 ASP D CA 1
ATOM 4025 C C . ASP D 3 160 ? 77.669 58.390 20.030 1.00 85.24 347 ASP D C 1
ATOM 4026 O O . ASP D 3 160 ? 76.875 58.984 20.769 1.00 86.40 347 ASP D O 1
ATOM 4031 N N . GLY D 3 161 ? 77.282 57.460 19.160 1.00 89.01 348 GLY D N 1
ATOM 4032 C CA . GLY D 3 161 ? 75.874 57.114 19.037 1.00 89.16 348 GLY D CA 1
ATOM 4033 C C . GLY D 3 161 ? 75.341 56.183 20.115 1.00 90.52 348 GLY D C 1
ATOM 4034 O O . GLY D 3 161 ? 74.150 55.870 20.140 1.00 96.09 348 GLY D O 1
ATOM 4035 N N . SER D 3 162 ? 76.224 55.749 21.012 1.00 93.31 349 SER D N 1
ATOM 4036 C CA . SER D 3 162 ? 75.861 54.834 22.095 1.00 90.78 349 SER D CA 1
ATOM 4037 C C . SER D 3 162 ? 74.892 55.454 23.090 1.00 90.15 349 SER D C 1
ATOM 4038 O O . SER D 3 162 ? 74.737 56.675 23.146 1.00 89.58 349 SER D O 1
ATOM 4041 N N . THR D 3 163 ? 74.254 54.599 23.885 1.00 84.03 350 THR D N 1
ATOM 4042 C CA . THR D 3 163 ? 73.305 55.048 24.897 1.00 79.25 350 THR D CA 1
ATOM 4043 C C . THR D 3 163 ? 73.446 54.249 26.187 1.00 73.88 350 THR D C 1
ATOM 4044 O O . THR D 3 163 ? 73.273 53.032 26.182 1.00 72.67 350 THR D O 1
ATOM 4048 N N . LEU D 3 164 ? 73.770 54.933 27.284 1.00 65.12 351 LEU D N 1
ATOM 4049 C CA . LEU D 3 164 ? 73.896 54.290 28.596 1.00 58.56 351 LEU D CA 1
ATOM 4050 C C . LEU D 3 164 ? 72.494 54.202 29.198 1.00 52.99 351 LEU D C 1
ATOM 4051 O O . LEU D 3 164 ? 71.754 55.189 29.159 1.00 52.84 351 LEU D O 1
ATOM 4056 N N . THR D 3 165 ? 72.131 53.050 29.765 1.00 48.87 352 THR D N 1
ATOM 4057 C CA . THR D 3 165 ? 70.796 52.888 30.341 1.00 43.86 352 THR D CA 1
ATOM 4058 C C . THR D 3 165 ? 70.761 52.549 31.835 1.00 44.42 352 THR D C 1
ATOM 4059 O O . THR D 3 165 ? 70.914 51.392 32.224 1.00 44.52 352 THR D O 1
ATOM 4063 N N . LEU D 3 166 ? 70.539 53.553 32.675 1.00 43.70 353 LEU D N 1
ATOM 4064 C CA . LEU D 3 166 ? 70.476 53.310 34.111 1.00 45.27 353 LEU D CA 1
ATOM 4065 C C . LEU D 3 166 ? 69.033 53.041 34.543 1.00 46.41 353 LEU D C 1
ATOM 4066 O O . LEU D 3 166 ? 68.120 53.794 34.200 1.00 46.89 353 LEU D O 1
ATOM 4071 N N . GLN D 3 167 ? 68.825 51.968 35.294 1.00 47.10 354 GLN D N 1
ATOM 4072 C CA . GLN D 3 167 ? 67.486 51.627 35.746 1.00 46.65 354 GLN D CA 1
ATOM 4073 C C . GLN D 3 167 ? 67.440 51.210 37.215 1.00 46.32 354 GLN D C 1
ATOM 4074 O O . GLN D 3 167 ? 68.280 50.448 37.687 1.00 46.55 354 GLN D O 1
ATOM 4080 N N . THR D 3 168 ? 66.442 51.715 37.930 1.00 45.23 355 THR D N 1
ATOM 4081 C CA . THR D 3 168 ? 66.269 51.402 39.341 1.00 46.74 355 THR D CA 1
ATOM 4082 C C . THR D 3 168 ? 64.791 51.213 39.725 1.00 43.14 355 THR D C 1
ATOM 4083 O O . THR D 3 168 ? 63.969 52.123 39.589 1.00 43.04 355 THR D O 1
ATOM 4087 N N . PRO D 3 169 ? 64.437 50.009 40.191 1.00 40.15 356 PRO D N 1
ATOM 4088 C CA . PRO D 3 169 ? 63.065 49.699 40.592 1.00 42.46 356 PRO D CA 1
ATOM 4089 C C . PRO D 3 169 ? 62.851 49.992 42.075 1.00 44.88 356 PRO D C 1
ATOM 4090 O O . PRO D 3 169 ? 63.769 49.831 42.882 1.00 45.87 356 PRO D O 1
ATOM 4094 N N . SER D 3 170 ? 61.642 50.426 42.427 1.00 49.05 357 SER D N 1
ATOM 4095 C CA . SER D 3 170 ? 61.297 50.760 43.807 1.00 52.61 357 SER D CA 1
ATOM 4096 C C . SER D 3 170 ? 60.901 49.536 44.622 1.00 53.85 357 SER D C 1
ATOM 4097 O O . SER D 3 170 ? 60.965 48.407 44.142 1.00 55.20 357 SER D O 1
ATOM 4100 N N . SER D 3 171 ? 60.492 49.772 45.864 1.00 53.69 358 SER D N 1
ATOM 4101 C CA . SER D 3 171 ? 60.044 48.693 46.744 1.00 54.04 358 SER D CA 1
ATOM 4102 C C . SER D 3 171 ? 58.714 48.241 46.159 1.00 52.62 358 SER D C 1
ATOM 4103 O O . SER D 3 171 ? 58.054 48.995 45.436 1.00 51.66 358 SER D O 1
ATOM 4106 N N . PRO D 3 172 ? 58.292 47.011 46.464 1.00 48.77 359 PRO D N 1
ATOM 4107 C CA . PRO D 3 172 ? 57.018 46.601 45.884 1.00 47.07 359 PRO D CA 1
ATOM 4108 C C . PRO D 3 172 ? 55.883 47.384 46.500 1.00 47.40 359 PRO D C 1
ATOM 4109 O O . PRO D 3 172 ? 55.981 47.852 47.633 1.00 47.24 359 PRO D O 1
ATOM 4113 N N . ILE D 3 173 ? 54.806 47.521 45.738 1.00 45.92 360 ILE D N 1
ATOM 4114 C CA . ILE D 3 173 ? 53.624 48.237 46.178 1.00 44.63 360 ILE D CA 1
ATOM 4115 C C . ILE D 3 173 ? 52.453 47.300 46.036 1.00 49.64 360 ILE D C 1
ATOM 4116 O O . ILE D 3 173 ? 52.327 46.629 45.011 1.00 48.34 360 ILE D O 1
ATOM 4121 N N . LEU D 3 174 ? 51.591 47.259 47.050 1.00 54.63 361 LEU D N 1
ATOM 4122 C CA . LEU D 3 174 ? 50.402 46.417 46.976 1.00 58.45 361 LEU D CA 1
ATOM 4123 C C . LEU D 3 174 ? 49.384 47.274 46.232 1.00 58.15 361 LEU D C 1
ATOM 4124 O O . LEU D 3 174 ? 49.213 48.460 46.537 1.00 57.15 361 LEU D O 1
ATOM 4129 N N . CYS D 3 175 ? 48.715 46.677 45.255 1.00 56.95 362 CYS D N 1
ATOM 4130 C CA . CYS D 3 175 ? 47.761 47.417 44.447 1.00 56.41 362 CYS D CA 1
ATOM 4131 C C . CYS D 3 175 ? 46.326 46.977 44.619 1.00 56.40 362 CYS D C 1
ATOM 4132 O O . CYS D 3 175 ? 45.499 47.185 43.728 1.00 57.16 362 CYS D O 1
ATOM 4135 N N . THR D 3 176 ? 46.025 46.352 45.750 1.00 57.31 363 THR D N 1
ATOM 4136 C CA . THR D 3 176 ? 44.661 45.919 46.009 1.00 55.06 363 THR D CA 1
ATOM 4137 C C . THR D 3 176 ? 44.003 46.983 46.865 1.00 59.59 363 THR D C 1
ATOM 4138 O O . THR D 3 176 ? 44.687 47.831 47.443 1.00 57.99 363 THR D O 1
ATOM 4142 N N . GLN D 3 177 ? 42.674 46.938 46.931 1.00 61.74 364 GLN D N 1
ATOM 4143 C CA . GLN D 3 177 ? 41.910 47.902 47.720 1.00 64.50 364 GLN D CA 1
ATOM 4144 C C . GLN D 3 177 ? 42.133 47.648 49.207 1.00 63.03 364 GLN D C 1
ATOM 4145 O O . GLN D 3 177 ? 41.923 46.539 49.696 1.00 63.17 364 GLN D O 1
ATOM 4151 N N . PRO D 3 178 ? 42.572 48.683 49.938 1.00 62.33 365 PRO D N 1
ATOM 4152 C CA . PRO D 3 178 ? 42.856 48.666 51.380 1.00 64.44 365 PRO D CA 1
ATOM 4153 C C . PRO D 3 178 ? 41.585 48.438 52.189 1.00 65.59 365 PRO D C 1
ATOM 4154 O O . PRO D 3 178 ? 40.709 49.308 52.222 1.00 66.66 365 PRO D O 1
ATOM 4158 N N . ALA D 3 179 ? 41.484 47.278 52.836 1.00 68.88 366 ALA D N 1
ATOM 4159 C CA . ALA D 3 179 ? 40.308 46.939 53.645 1.00 70.46 366 ALA D CA 1
ATOM 4160 C C . ALA D 3 179 ? 39.794 48.148 54.433 1.00 71.62 366 ALA D C 1
ATOM 4161 O O . ALA D 3 179 ? 40.564 49.034 54.813 1.00 71.36 366 ALA D O 1
ATOM 4163 N N . GLY D 3 180 ? 38.490 48.184 54.677 1.00 71.11 367 GLY D N 1
ATOM 4164 C CA . GLY D 3 180 ? 37.918 49.310 55.395 1.00 71.46 367 GLY D CA 1
ATOM 4165 C C . GLY D 3 180 ? 37.685 49.112 56.887 1.00 70.71 367 GLY D C 1
ATOM 4166 O O . GLY D 3 180 ? 37.632 47.987 57.403 1.00 69.08 367 GLY D O 1
ATOM 4167 N N . VAL D 3 181 ? 37.543 50.235 57.580 1.00 68.93 368 VAL D N 1
ATOM 4168 C CA . VAL D 3 181 ? 37.302 50.244 59.017 1.00 68.34 368 VAL D CA 1
ATOM 4169 C C . VAL D 3 181 ? 35.892 49.707 59.317 1.00 68.30 368 VAL D C 1
ATOM 4170 O O . VAL D 3 181 ? 34.908 50.136 58.702 1.00 65.63 368 VAL D O 1
ATOM 4174 N N . PRO D 3 182 ? 35.777 48.757 60.260 1.00 67.06 369 PRO D N 1
ATOM 4175 C CA . PRO D 3 182 ? 34.469 48.191 60.613 1.00 68.02 369 PRO D CA 1
ATOM 4176 C C . PRO D 3 182 ? 33.584 49.261 61.252 1.00 68.06 369 PRO D C 1
ATOM 4177 O O . PRO D 3 182 ? 34.080 50.256 61.789 1.00 65.94 369 PRO D O 1
ATOM 4181 N N . GLU D 3 183 ? 32.275 49.057 61.196 1.00 66.60 370 GLU D N 1
ATOM 4182 C CA . GLU D 3 183 ? 31.359 50.036 61.745 1.00 67.46 370 GLU D CA 1
ATOM 4183 C C . GLU D 3 183 ? 29.998 49.446 62.106 1.00 65.81 370 GLU D C 1
ATOM 4184 O O . GLU D 3 183 ? 29.440 48.641 61.361 1.00 68.08 370 GLU D O 1
ATOM 4190 N N . ILE D 3 184 ? 29.481 49.829 63.272 1.00 62.35 371 ILE D N 1
ATOM 4191 C CA . ILE D 3 184 ? 28.169 49.369 63.719 1.00 58.27 371 ILE D CA 1
ATOM 4192 C C . ILE D 3 184 ? 27.206 50.537 63.560 1.00 57.67 371 ILE D C 1
ATOM 4193 O O . ILE D 3 184 ? 27.395 51.595 64.163 1.00 55.57 371 ILE D O 1
ATOM 4198 N N . LEU D 3 185 ? 26.186 50.349 62.731 1.00 57.51 372 LEU D N 1
ATOM 4199 C CA . LEU D 3 185 ? 25.207 51.396 62.483 1.00 58.66 372 LEU D CA 1
ATOM 4200 C C . LEU D 3 185 ? 23.979 51.285 63.378 1.00 57.49 372 LEU D C 1
ATOM 4201 O O . LEU D 3 185 ? 23.360 52.291 63.705 1.00 58.19 372 LEU D O 1
ATOM 4206 N N . LYS D 3 186 ? 23.619 50.072 63.780 1.00 57.08 373 LYS D N 1
ATOM 4207 C CA . LYS D 3 186 ? 22.457 49.921 64.637 1.00 57.79 373 LYS D CA 1
ATOM 4208 C C . LYS D 3 186 ? 22.340 48.504 65.179 1.00 58.81 373 LYS D C 1
ATOM 4209 O O . LYS D 3 186 ? 22.616 47.539 64.470 1.00 60.65 373 LYS D O 1
ATOM 4215 N N . LYS D 3 187 ? 21.940 48.383 66.441 1.00 58.68 374 LYS D N 1
ATOM 4216 C CA . LYS D 3 187 ? 21.764 47.079 67.062 1.00 58.53 374 LYS D CA 1
ATOM 4217 C C . LYS D 3 187 ? 20.322 46.978 67.545 1.00 57.00 374 LYS D C 1
ATOM 4218 O O . LYS D 3 187 ? 19.716 47.989 67.898 1.00 57.77 374 LYS D O 1
ATOM 4224 N N . SER D 3 188 ? 19.781 45.762 67.568 1.00 53.74 375 SER D N 1
ATOM 4225 C CA . SER D 3 188 ? 18.396 45.535 67.969 1.00 51.67 375 SER D CA 1
ATOM 4226 C C . SER D 3 188 ? 18.090 45.458 69.476 1.00 51.71 375 SER D C 1
ATOM 4227 O O . SER D 3 188 ? 16.934 45.575 69.888 1.00 48.32 375 SER D O 1
ATOM 4230 N N . LEU D 3 189 ? 19.119 45.252 70.290 1.00 52.54 376 LEU D N 1
ATOM 4231 C CA . LEU D 3 189 ? 18.948 45.119 71.730 1.00 53.89 376 LEU D CA 1
ATOM 4232 C C . LEU D 3 189 ? 19.987 45.977 72.417 1.00 55.25 376 LEU D C 1
ATOM 4233 O O . LEU D 3 189 ? 21.155 45.948 72.047 1.00 57.55 376 LEU D O 1
ATOM 4238 N N . HIS D 3 190 ? 19.583 46.730 73.428 1.00 57.38 377 HIS D N 1
ATOM 4239 C CA . HIS D 3 190 ? 20.537 47.587 74.111 1.00 58.43 377 HIS D CA 1
ATOM 4240 C C . HIS D 3 190 ? 20.624 47.262 75.581 1.00 59.19 377 HIS D C 1
ATOM 4241 O O . HIS D 3 190 ? 21.423 47.843 76.315 1.00 59.27 377 HIS D O 1
ATOM 4248 N N . SER D 3 191 ? 19.812 46.312 76.009 1.00 59.95 378 SER D N 1
ATOM 4249 C CA . SER D 3 191 ? 19.790 45.952 77.411 1.00 62.91 378 SER D CA 1
ATOM 4250 C C . SER D 3 191 ? 19.526 44.475 77.640 1.00 64.18 378 SER D C 1
ATOM 4251 O O . SER D 3 191 ? 18.702 43.859 76.954 1.00 61.77 378 SER D O 1
ATOM 4254 N N . CYS D 3 192 ? 20.225 43.907 78.615 1.00 66.32 379 CYS D N 1
ATOM 4255 C CA . CYS D 3 192 ? 20.034 42.502 78.929 1.00 68.40 379 CYS D CA 1
ATOM 4256 C C . CYS D 3 192 ? 20.464 42.150 80.349 1.00 68.17 379 CYS D C 1
ATOM 4257 O O . CYS D 3 192 ? 21.360 42.788 80.923 1.00 67.14 379 CYS D O 1
ATOM 4260 N N . SER D 3 193 ? 19.812 41.128 80.903 1.00 69.42 380 SER D N 1
ATOM 4261 C CA . SER D 3 193 ? 20.119 40.665 82.245 1.00 70.66 380 SER D CA 1
ATOM 4262 C C . SER D 3 193 ? 21.598 40.316 82.293 1.00 71.83 380 SER D C 1
ATOM 4263 O O . SER D 3 193 ? 22.229 40.110 81.258 1.00 70.88 380 SER D O 1
ATOM 4266 N N . VAL D 3 194 ? 22.140 40.238 83.502 1.00 74.97 381 VAL D N 1
ATOM 4267 C CA . VAL D 3 194 ? 23.550 39.928 83.699 1.00 78.35 381 VAL D CA 1
ATOM 4268 C C . VAL D 3 194 ? 23.960 38.563 83.147 1.00 80.49 381 VAL D C 1
ATOM 4269 O O . VAL D 3 194 ? 25.092 38.396 82.693 1.00 78.47 381 VAL D O 1
ATOM 4273 N N . LYS D 3 195 ? 23.064 37.582 83.181 1.00 83.03 382 LYS D N 1
ATOM 4274 C CA . LYS D 3 195 ? 23.447 36.279 82.664 1.00 86.54 382 LYS D CA 1
ATOM 4275 C C . LYS D 3 195 ? 23.590 36.303 81.144 1.00 86.20 382 LYS D C 1
ATOM 4276 O O . LYS D 3 195 ? 24.260 35.443 80.559 1.00 90.90 382 LYS D O 1
ATOM 4282 N N . GLY D 3 196 ? 22.973 37.298 80.511 1.00 87.25 383 GLY D N 1
ATOM 4283 C CA . GLY D 3 196 ? 23.049 37.420 79.066 1.00 85.43 383 GLY D CA 1
ATOM 4284 C C . GLY D 3 196 ? 22.411 36.263 78.326 1.00 86.78 383 GLY D C 1
ATOM 4285 O O . GLY D 3 196 ? 21.445 35.673 78.812 1.00 84.86 383 GLY D O 1
ATOM 4286 N N . GLU D 3 197 ? 22.959 35.955 77.150 1.00 84.16 384 GLU D N 1
ATOM 4287 C CA . GLU D 3 197 ? 22.496 34.859 76.287 1.00 84.60 384 GLU D CA 1
ATOM 4288 C C . GLU D 3 197 ? 21.466 35.259 75.230 1.00 83.25 384 GLU D C 1
ATOM 4289 O O . GLU D 3 197 ? 21.118 34.458 74.361 1.00 83.51 384 GLU D O 1
ATOM 4295 N N . GLU D 3 198 ? 20.983 36.494 75.300 1.00 84.17 385 GLU D N 1
ATOM 4296 C CA . GLU D 3 198 ? 20.019 36.982 74.325 1.00 83.00 385 GLU D CA 1
ATOM 4297 C C . GLU D 3 198 ? 20.786 37.453 73.098 1.00 80.91 385 GLU D C 1
ATOM 4298 O O . GLU D 3 198 ? 21.880 37.995 73.225 1.00 80.96 385 GLU D O 1
ATOM 4304 N N . GLU D 3 199 ? 20.210 37.252 71.917 1.00 77.00 386 GLU D N 1
ATOM 4305 C CA . GLU D 3 199 ? 20.876 37.646 70.680 1.00 74.07 386 GLU D CA 1
ATOM 4306 C C . GLU D 3 199 ? 20.708 39.118 70.341 1.00 69.92 386 GLU D C 1
ATOM 4307 O O . GLU D 3 199 ? 19.737 39.753 70.732 1.00 69.19 386 GLU D O 1
ATOM 4313 N N . VAL D 3 200 ? 21.679 39.651 69.611 1.00 65.78 387 VAL D N 1
ATOM 4314 C CA . VAL D 3 200 ? 21.681 41.051 69.217 1.00 60.53 387 VAL D CA 1
ATOM 4315 C C . VAL D 3 200 ? 22.026 41.193 67.747 1.00 59.26 387 VAL D C 1
ATOM 4316 O O . VAL D 3 200 ? 23.121 40.832 67.335 1.00 57.14 387 VAL D O 1
ATOM 4320 N N . PHE D 3 201 ? 21.098 41.720 66.957 1.00 58.37 388 PHE D N 1
ATOM 4321 C CA . PHE D 3 201 ? 21.360 41.913 65.540 1.00 56.89 388 PHE D CA 1
ATOM 4322 C C . PHE D 3 201 ? 22.164 43.182 65.341 1.00 56.25 388 PHE D C 1
ATOM 4323 O O . PHE D 3 201 ? 21.781 44.252 65.816 1.00 56.80 388 PHE D O 1
ATOM 4331 N N . LEU D 3 202 ? 23.280 43.060 64.637 1.00 55.75 389 LEU D N 1
ATOM 4332 C CA . LEU D 3 202 ? 24.124 44.204 64.361 1.00 57.77 389 LEU D CA 1
ATOM 4333 C C . LEU D 3 202 ? 24.167 44.466 62.865 1.00 59.07 389 LEU D C 1
ATOM 4334 O O . LEU D 3 202 ? 24.523 43.576 62.083 1.00 58.74 389 LEU D O 1
ATOM 4339 N N . ILE D 3 203 ? 23.783 45.667 62.450 1.00 59.88 390 ILE D N 1
ATOM 4340 C CA . ILE D 3 203 ? 23.875 45.983 61.044 1.00 62.40 390 ILE D CA 1
ATOM 4341 C C . ILE D 3 203 ? 24.825 47.175 60.942 1.00 64.17 390 ILE D C 1
ATOM 4342 O O . ILE D 3 203 ? 24.715 48.162 61.685 1.00 66.19 390 ILE D O 1
ATOM 4347 N N . GLY D 3 204 ? 25.793 47.041 60.046 1.00 68.40 391 GLY D N 1
ATOM 4348 C CA . GLY D 3 204 ? 26.780 48.076 59.833 1.00 70.67 391 GLY D CA 1
ATOM 4349 C C . GLY D 3 204 ? 27.496 47.768 58.538 1.00 73.87 391 GLY D C 1
ATOM 4350 O O . GLY D 3 204 ? 26.856 47.506 57.520 1.00 77.82 391 GLY D O 1
ATOM 4351 N N . LYS D 3 205 ? 28.821 47.764 58.564 1.00 74.67 392 LYS D N 1
ATOM 4352 C CA . LYS D 3 205 ? 29.559 47.495 57.348 1.00 73.95 392 LYS D CA 1
ATOM 4353 C C . LYS D 3 205 ? 30.992 47.059 57.586 1.00 73.43 392 LYS D C 1
ATOM 4354 O O . LYS D 3 205 ? 31.587 47.362 58.621 1.00 73.17 392 LYS D O 1
ATOM 4360 N N . ASN D 3 206 ? 31.530 46.338 56.608 1.00 69.54 393 ASN D N 1
ATOM 4361 C CA . ASN D 3 206 ? 32.903 45.850 56.642 1.00 66.32 393 ASN D CA 1
ATOM 4362 C C . ASN D 3 206 ? 33.224 44.844 57.732 1.00 65.34 393 ASN D C 1
ATOM 4363 O O . ASN D 3 206 ? 34.235 44.967 58.433 1.00 65.04 393 ASN D O 1
ATOM 4368 N N . PHE D 3 207 ? 32.357 43.848 57.871 1.00 65.44 394 PHE D N 1
ATOM 4369 C CA . PHE D 3 207 ? 32.576 42.796 58.842 1.00 65.02 394 PHE D CA 1
ATOM 4370 C C . PHE D 3 207 ? 33.307 41.710 58.069 1.00 65.60 394 PHE D C 1
ATOM 4371 O O . PHE D 3 207 ? 32.697 40.824 57.459 1.00 64.20 394 PHE D O 1
ATOM 4379 N N . LEU D 3 208 ? 34.632 41.813 58.083 1.00 66.34 395 LEU D N 1
ATOM 4380 C CA . LEU D 3 208 ? 35.488 40.870 57.381 1.00 69.49 395 LEU D CA 1
ATOM 4381 C C . LEU D 3 208 ? 35.588 39.488 58.020 1.00 72.52 395 LEU D C 1
ATOM 4382 O O . LEU D 3 208 ? 35.001 39.220 59.070 1.00 72.24 395 LEU D O 1
ATOM 4387 N N . LYS D 3 209 ? 36.340 38.613 57.366 1.00 77.44 396 LYS D N 1
ATOM 4388 C CA . LYS D 3 209 ? 36.513 37.242 57.821 1.00 81.33 396 LYS D CA 1
ATOM 4389 C C . LYS D 3 209 ? 37.016 37.105 59.264 1.00 83.40 396 LYS D C 1
ATOM 4390 O O . LYS D 3 209 ? 36.550 36.234 60.005 1.00 87.13 396 LYS D O 1
ATOM 4396 N N . GLY D 3 210 ? 37.949 37.963 59.671 1.00 85.77 397 GLY D N 1
ATOM 4397 C CA . GLY D 3 210 ? 38.473 37.864 61.024 1.00 87.82 397 GLY D CA 1
ATOM 4398 C C . GLY D 3 210 ? 37.878 38.805 62.061 1.00 90.33 397 GLY D C 1
ATOM 4399 O O . GLY D 3 210 ? 38.558 39.185 63.023 1.00 90.70 397 GLY D O 1
ATOM 4400 N N . THR D 3 211 ? 36.608 39.165 61.892 1.00 88.13 398 THR D N 1
ATOM 4401 C CA . THR D 3 211 ? 35.963 40.086 62.821 1.00 86.57 398 THR D CA 1
ATOM 4402 C C . THR D 3 211 ? 35.472 39.470 64.120 1.00 85.79 398 THR D C 1
ATOM 4403 O O . THR D 3 211 ? 35.015 38.322 64.164 1.00 83.52 398 THR D O 1
ATOM 4407 N N . LYS D 3 212 ? 35.571 40.265 65.179 1.00 85.55 399 LYS D N 1
ATOM 4408 C CA . LYS D 3 212 ? 35.127 39.846 66.493 1.00 85.04 399 LYS D CA 1
ATOM 4409 C C . LYS D 3 212 ? 34.307 40.962 67.138 1.00 82.22 399 LYS D C 1
ATOM 4410 O O . LYS D 3 212 ? 34.618 42.149 66.991 1.00 80.51 399 LYS D O 1
ATOM 4416 N N . VAL D 3 213 ? 33.242 40.556 67.823 1.00 80.07 400 VAL D N 1
ATOM 4417 C CA . VAL D 3 213 ? 32.346 41.466 68.530 1.00 76.58 400 VAL D CA 1
ATOM 4418 C C . VAL D 3 213 ? 32.806 41.500 69.988 1.00 77.37 400 VAL D C 1
ATOM 4419 O O . VAL D 3 213 ? 32.822 40.466 70.664 1.00 76.99 400 VAL D O 1
ATOM 4423 N N . ILE D 3 214 ? 33.172 42.678 70.481 1.00 77.55 401 ILE D N 1
ATOM 4424 C CA . ILE D 3 214 ? 33.649 42.773 71.852 1.00 78.91 401 ILE D CA 1
ATOM 4425 C C . ILE D 3 214 ? 32.787 43.602 72.795 1.00 80.43 401 ILE D C 1
ATOM 4426 O O . ILE D 3 214 ? 32.504 44.770 72.531 1.00 79.41 401 ILE D O 1
ATOM 4431 N N . PHE D 3 215 ? 32.371 42.973 73.893 1.00 80.95 402 PHE D N 1
ATOM 4432 C CA . PHE D 3 215 ? 31.581 43.621 74.942 1.00 82.74 402 PHE D CA 1
ATOM 4433 C C . PHE D 3 215 ? 32.597 44.057 76.000 1.00 82.12 402 PHE D C 1
ATOM 4434 O O . PHE D 3 215 ? 33.343 43.224 76.533 1.00 80.93 402 PHE D O 1
ATOM 4442 N N . GLN D 3 216 ? 32.629 45.353 76.300 1.00 84.71 403 GLN D N 1
ATOM 4443 C CA . GLN D 3 216 ? 33.582 45.895 77.266 1.00 87.89 403 GLN D CA 1
ATOM 4444 C C . GLN D 3 216 ? 32.936 46.876 78.246 1.00 90.61 403 GLN D C 1
ATOM 4445 O O . GLN D 3 216 ? 31.850 47.383 77.988 1.00 92.34 403 GLN D O 1
ATOM 4451 N N . GLU D 3 217 ? 33.608 47.154 79.362 1.00 95.85 404 GLU D N 1
ATOM 4452 C CA . GLU D 3 217 ? 33.080 48.089 80.360 1.00 100.64 404 GLU D CA 1
ATOM 4453 C C . GLU D 3 217 ? 33.377 49.554 80.055 1.00 102.82 404 GLU D C 1
ATOM 4454 O O . GLU D 3 217 ? 32.524 50.421 80.253 1.00 103.27 404 GLU D O 1
ATOM 4460 N N . ASN D 3 218 ? 34.585 49.831 79.574 1.00 103.73 405 ASN D N 1
ATOM 4461 C CA . ASN D 3 218 ? 34.975 51.205 79.291 1.00 103.30 405 ASN D CA 1
ATOM 4462 C C . ASN D 3 218 ? 35.942 51.312 78.113 1.00 101.54 405 ASN D C 1
ATOM 4463 O O . ASN D 3 218 ? 35.902 50.515 77.177 1.00 101.41 405 ASN D O 1
ATOM 4468 N N . VAL D 3 219 ? 36.797 52.326 78.166 1.00 99.48 406 VAL D N 1
ATOM 4469 C CA . VAL D 3 219 ? 37.792 52.560 77.133 1.00 97.24 406 VAL D CA 1
ATOM 4470 C C . VAL D 3 219 ? 39.152 52.465 77.819 1.00 98.05 406 VAL D C 1
ATOM 4471 O O . VAL D 3 219 ? 40.013 53.331 77.660 1.00 94.52 406 VAL D O 1
ATOM 4475 N N . SER D 3 220 ? 39.310 51.412 78.615 1.00 97.64 407 SER D N 1
ATOM 4476 C CA . SER D 3 220 ? 40.550 51.147 79.330 1.00 100.39 407 SER D CA 1
ATOM 4477 C C . SER D 3 220 ? 41.336 50.107 78.548 1.00 104.23 407 SER D C 1
ATOM 4478 O O . SER D 3 220 ? 41.211 48.896 78.787 1.00 104.85 407 SER D O 1
ATOM 4481 N N . ASP D 3 221 ? 42.138 50.601 77.610 1.00 111.11 408 ASP D N 1
ATOM 4482 C CA . ASP D 3 221 ? 42.966 49.772 76.744 1.00 116.07 408 ASP D CA 1
ATOM 4483 C C . ASP D 3 221 ? 43.541 48.549 77.452 1.00 118.93 408 ASP D C 1
ATOM 4484 O O . ASP D 3 221 ? 43.330 47.415 77.012 1.00 122.05 408 ASP D O 1
ATOM 4489 N N . GLU D 3 222 ? 44.265 48.785 78.545 1.00 121.79 409 GLU D N 1
ATOM 4490 C CA . GLU D 3 222 ? 44.885 47.705 79.309 1.00 122.20 409 GLU D CA 1
ATOM 4491 C C . GLU D 3 222 ? 43.874 46.637 79.697 1.00 122.00 409 GLU D C 1
ATOM 4492 O O . GLU D 3 222 ? 44.047 45.461 79.365 1.00 122.07 409 GLU D O 1
ATOM 4498 N N . ASN D 3 223 ? 42.820 47.046 80.396 1.00 117.60 410 ASN D N 1
ATOM 4499 C CA . ASN D 3 223 ? 41.803 46.105 80.817 1.00 112.99 410 ASN D CA 1
ATOM 4500 C C . ASN D 3 223 ? 40.736 46.780 81.650 1.00 108.18 410 ASN D C 1
ATOM 4501 O O . ASN D 3 223 ? 41.030 47.530 82.577 1.00 106.15 410 ASN D O 1
ATOM 4506 N N . SER D 3 224 ? 39.491 46.509 81.289 1.00 102.11 411 SER D N 1
ATOM 4507 C CA . SER D 3 224 ? 38.324 47.026 81.985 1.00 96.79 411 SER D CA 1
ATOM 4508 C C . SER D 3 224 ? 37.274 45.999 81.590 1.00 94.07 411 SER D C 1
ATOM 4509 O O . SER D 3 224 ? 36.165 46.329 81.178 1.00 91.97 411 SER D O 1
ATOM 4512 N N . TRP D 3 225 ? 37.670 44.737 81.716 1.00 93.05 412 TRP D N 1
ATOM 4513 C CA . TRP D 3 225 ? 36.838 43.596 81.368 1.00 94.68 412 TRP D CA 1
ATOM 4514 C C . TRP D 3 225 ? 36.265 43.710 79.967 1.00 95.74 412 TRP D C 1
ATOM 4515 O O . TRP D 3 225 ? 35.457 44.594 79.676 1.00 96.32 412 TRP D O 1
ATOM 4526 N N . LYS D 3 226 ? 36.691 42.794 79.107 1.00 97.71 413 LYS D N 1
ATOM 4527 C CA . LYS D 3 226 ? 36.235 42.736 77.728 1.00 97.78 413 LYS D CA 1
ATOM 4528 C C . LYS D 3 226 ? 35.812 41.290 77.513 1.00 97.02 413 LYS D C 1
ATOM 4529 O O . LYS D 3 226 ? 36.141 40.423 78.323 1.00 99.18 413 LYS D O 1
ATOM 4535 N N . SER D 3 227 ? 35.079 41.025 76.440 1.00 95.71 414 SER D N 1
ATOM 4536 C CA . SER D 3 227 ? 34.671 39.659 76.157 1.00 92.90 414 SER D CA 1
ATOM 4537 C C . SER D 3 227 ? 34.135 39.498 74.747 1.00 93.97 414 SER D C 1
ATOM 4538 O O . SER D 3 227 ? 33.321 40.297 74.285 1.00 93.17 414 SER D O 1
ATOM 4541 N N . GLU D 3 228 ? 34.604 38.462 74.062 1.00 92.09 415 GLU D N 1
ATOM 4542 C CA . GLU D 3 228 ? 34.166 38.195 72.703 1.00 92.13 415 GLU D CA 1
ATOM 4543 C C . GLU D 3 228 ? 32.787 37.562 72.750 1.00 90.32 415 GLU D C 1
ATOM 4544 O O . GLU D 3 228 ? 32.588 36.550 73.424 1.00 89.28 415 GLU D O 1
ATOM 4550 N N . ALA D 3 229 ? 31.832 38.164 72.047 1.00 87.52 416 ALA D N 1
ATOM 4551 C CA . ALA D 3 229 ? 30.481 37.619 71.998 1.00 85.58 416 ALA D CA 1
ATOM 4552 C C . ALA D 3 229 ? 30.474 36.583 70.886 1.00 84.05 416 ALA D C 1
ATOM 4553 O O . ALA D 3 229 ? 31.106 36.773 69.850 1.00 83.83 416 ALA D O 1
ATOM 4555 N N . GLU D 3 230 ? 29.773 35.480 71.091 1.00 84.74 417 GLU D N 1
ATOM 4556 C CA . GLU D 3 230 ? 29.746 34.457 70.063 1.00 84.97 417 GLU D CA 1
ATOM 4557 C C . GLU D 3 230 ? 28.975 34.938 68.835 1.00 82.39 417 GLU D C 1
ATOM 4558 O O . GLU D 3 230 ? 27.895 35.517 68.950 1.00 82.98 417 GLU D O 1
ATOM 4564 N N . ILE D 3 231 ? 29.540 34.703 67.657 1.00 76.89 418 ILE D N 1
ATOM 4565 C CA . ILE D 3 231 ? 28.892 35.107 66.418 1.00 68.82 418 ILE D CA 1
ATOM 4566 C C . ILE D 3 231 ? 28.251 33.920 65.728 1.00 73.23 418 ILE D C 1
ATOM 4567 O O . ILE D 3 231 ? 28.781 32.815 65.755 1.00 72.43 418 ILE D O 1
ATOM 4572 N N . ASP D 3 232 ? 27.107 34.160 65.106 1.00 75.78 419 ASP D N 1
ATOM 4573 C CA . ASP D 3 232 ? 26.411 33.117 64.377 1.00 77.64 419 ASP D CA 1
ATOM 4574 C C . ASP D 3 232 ? 27.056 33.079 63.000 1.00 80.41 419 ASP D C 1
ATOM 4575 O O . ASP D 3 232 ? 27.014 34.070 62.271 1.00 82.52 419 ASP D O 1
ATOM 4580 N N . MET D 3 233 ? 27.659 31.947 62.645 1.00 81.90 420 MET D N 1
ATOM 4581 C CA . MET D 3 233 ? 28.316 31.825 61.346 1.00 81.72 420 MET D CA 1
ATOM 4582 C C . MET D 3 233 ? 27.348 31.522 60.209 1.00 81.98 420 MET D C 1
ATOM 4583 O O . MET D 3 233 ? 27.536 31.989 59.090 1.00 81.54 420 MET D O 1
ATOM 4588 N N . GLU D 3 234 ? 26.310 30.748 60.496 1.00 82.20 421 GLU D N 1
ATOM 4589 C CA . GLU D 3 234 ? 25.326 30.406 59.480 1.00 82.14 421 GLU D CA 1
ATOM 4590 C C . GLU D 3 234 ? 24.622 31.624 58.888 1.00 77.17 421 GLU D C 1
ATOM 4591 O O . GLU D 3 234 ? 23.744 31.476 58.044 1.00 77.46 421 GLU D O 1
ATOM 4597 N N . LEU D 3 235 ? 24.994 32.824 59.326 1.00 70.04 422 LEU D N 1
ATOM 4598 C CA . LEU D 3 235 ? 24.363 34.036 58.808 1.00 62.96 422 LEU D CA 1
ATOM 4599 C C . LEU D 3 235 ? 25.324 35.202 58.833 1.00 58.71 422 LEU D C 1
ATOM 4600 O O . LEU D 3 235 ? 24.919 36.361 58.900 1.00 56.68 422 LEU D O 1
ATOM 4605 N N . PHE D 3 236 ? 26.608 34.897 58.778 1.00 57.12 423 PHE D N 1
ATOM 4606 C CA . PHE D 3 236 ? 27.596 35.954 58.778 1.00 58.28 423 PHE D CA 1
ATOM 4607 C C . PHE D 3 236 ? 27.429 36.759 57.488 1.00 55.32 423 PHE D C 1
ATOM 4608 O O . PHE D 3 236 ? 27.022 36.225 56.458 1.00 55.58 423 PHE D O 1
ATOM 4616 N N . HIS D 3 237 ? 27.727 38.050 57.554 1.00 52.68 424 HIS D N 1
ATOM 4617 C CA . HIS D 3 237 ? 27.633 38.918 56.389 1.00 51.69 424 HIS D CA 1
ATOM 4618 C C . HIS D 3 237 ? 28.465 40.166 56.623 1.00 52.70 424 HIS D C 1
ATOM 4619 O O . HIS D 3 237 ? 28.554 40.672 57.743 1.00 52.30 424 HIS D O 1
ATOM 4626 N N . GLN D 3 238 ? 29.076 40.667 55.561 1.00 56.78 425 GLN D N 1
ATOM 4627 C CA . GLN D 3 238 ? 29.906 41.845 55.670 1.00 60.84 425 GLN D CA 1
ATOM 4628 C C . GLN D 3 238 ? 29.167 43.047 56.253 1.00 61.06 425 GLN D C 1
ATOM 4629 O O . GLN D 3 238 ? 29.779 43.910 56.883 1.00 62.53 425 GLN D O 1
ATOM 4635 N N . ASN D 3 239 ? 27.854 43.105 56.056 1.00 60.95 426 ASN D N 1
ATOM 4636 C CA . ASN D 3 239 ? 27.080 44.236 56.550 1.00 61.19 426 ASN D CA 1
ATOM 4637 C C . ASN D 3 239 ? 26.216 43.983 57.770 1.00 59.02 426 ASN D C 1
ATOM 4638 O O . ASN D 3 239 ? 25.702 44.922 58.362 1.00 57.79 426 ASN D O 1
ATOM 4643 N N . HIS D 3 240 ? 26.046 42.729 58.156 1.00 57.17 427 HIS D N 1
ATOM 4644 C CA . HIS D 3 240 ? 25.236 42.445 59.327 1.00 58.32 427 HIS D CA 1
ATOM 4645 C C . HIS D 3 240 ? 25.705 41.160 59.995 1.00 58.96 427 HIS D C 1
ATOM 4646 O O . HIS D 3 240 ? 26.322 40.315 59.351 1.00 59.45 427 HIS D O 1
ATOM 4653 N N . LEU D 3 241 ? 25.421 41.011 61.287 1.00 61.03 428 LEU D N 1
ATOM 4654 C CA . LEU D 3 241 ? 25.805 39.793 62.001 1.00 62.88 428 LEU D CA 1
ATOM 4655 C C . LEU D 3 241 ? 25.036 39.601 63.306 1.00 61.46 428 LEU D C 1
ATOM 4656 O O . LEU D 3 241 ? 24.695 40.554 63.989 1.00 62.42 428 LEU D O 1
ATOM 4661 N N . ILE D 3 242 ? 24.744 38.353 63.634 1.00 63.13 429 ILE D N 1
ATOM 4662 C CA . ILE D 3 242 ? 24.002 38.036 64.851 1.00 63.91 429 ILE D CA 1
ATOM 4663 C C . ILE D 3 242 ? 24.891 37.426 65.934 1.00 66.28 429 ILE D C 1
ATOM 4664 O O . ILE D 3 242 ? 25.447 36.344 65.760 1.00 64.57 429 ILE D O 1
ATOM 4669 N N . VAL D 3 243 ? 25.015 38.130 67.054 1.00 68.96 430 VAL D N 1
ATOM 4670 C CA . VAL D 3 243 ? 25.833 37.676 68.175 1.00 71.93 430 VAL D CA 1
ATOM 4671 C C . VAL D 3 243 ? 25.011 37.468 69.445 1.00 72.05 430 VAL D C 1
ATOM 4672 O O . VAL D 3 243 ? 23.984 38.111 69.642 1.00 73.78 430 VAL D O 1
ATOM 4676 N N . LYS D 3 244 ? 25.457 36.555 70.299 1.00 74.31 431 LYS D N 1
ATOM 4677 C CA . LYS D 3 244 ? 24.764 36.297 71.554 1.00 74.27 431 LYS D CA 1
ATOM 4678 C C . LYS D 3 244 ? 25.429 37.111 72.648 1.00 72.38 431 LYS D C 1
ATOM 4679 O O . LYS D 3 244 ? 26.655 37.214 72.697 1.00 72.33 431 LYS D O 1
ATOM 4685 N N . VAL D 3 245 ? 24.623 37.694 73.526 1.00 67.51 432 VAL D N 1
ATOM 4686 C CA . VAL D 3 245 ? 25.173 38.513 74.593 1.00 64.62 432 VAL D CA 1
ATOM 4687 C C . VAL D 3 245 ? 25.965 37.693 75.596 1.00 64.83 432 VAL D C 1
ATOM 4688 O O . VAL D 3 245 ? 25.444 36.757 76.208 1.00 63.48 432 VAL D O 1
ATOM 4692 N N . PRO D 3 246 ? 27.248 38.027 75.764 1.00 63.10 433 PRO D N 1
ATOM 4693 C CA . PRO D 3 246 ? 28.100 37.309 76.712 1.00 64.76 433 PRO D CA 1
ATOM 4694 C C . PRO D 3 246 ? 27.679 37.640 78.137 1.00 65.95 433 PRO D C 1
ATOM 4695 O O . PRO D 3 246 ? 27.354 38.787 78.438 1.00 64.09 433 PRO D O 1
ATOM 4699 N N . PRO D 3 247 ? 27.646 36.637 79.028 1.00 66.30 434 PRO D N 1
ATOM 4700 C CA . PRO D 3 247 ? 27.255 36.909 80.414 1.00 67.21 434 PRO D CA 1
ATOM 4701 C C . PRO D 3 247 ? 28.300 37.785 81.111 1.00 68.82 434 PRO D C 1
ATOM 4702 O O . PRO D 3 247 ? 29.505 37.643 80.879 1.00 68.38 434 PRO D O 1
ATOM 4706 N N . TYR D 3 248 ? 27.823 38.694 81.958 1.00 70.20 435 TYR D N 1
ATOM 4707 C CA . TYR D 3 248 ? 28.677 39.625 82.695 1.00 71.31 435 TYR D CA 1
ATOM 4708 C C . TYR D 3 248 ? 29.506 38.948 83.783 1.00 72.35 435 TYR D C 1
ATOM 4709 O O . TYR D 3 248 ? 29.103 37.930 84.359 1.00 71.30 435 TYR D O 1
ATOM 4718 N N . HIS D 3 249 ? 30.658 39.545 84.071 1.00 73.98 436 HIS D N 1
ATOM 4719 C CA . HIS D 3 249 ? 31.598 39.021 85.062 1.00 76.44 436 HIS D CA 1
ATOM 4720 C C . HIS D 3 249 ? 31.107 39.009 86.510 1.00 77.14 436 HIS D C 1
ATOM 4721 O O . HIS D 3 249 ? 31.603 38.230 87.322 1.00 78.02 436 HIS D O 1
ATOM 4728 N N . ASP D 3 250 ? 30.145 39.869 86.834 1.00 79.39 437 ASP D N 1
ATOM 4729 C CA . ASP D 3 250 ? 29.617 39.933 88.194 1.00 81.05 437 ASP D CA 1
ATOM 4730 C C . ASP D 3 250 ? 28.136 39.549 88.248 1.00 81.88 437 ASP D C 1
ATOM 4731 O O . ASP D 3 250 ? 27.254 40.409 88.261 1.00 81.37 437 ASP D O 1
ATOM 4736 N N . GLN D 3 251 ? 27.871 38.248 88.286 1.00 83.27 438 GLN D N 1
ATOM 4737 C CA . GLN D 3 251 ? 26.502 37.753 88.341 1.00 85.13 438 GLN D CA 1
ATOM 4738 C C . GLN D 3 251 ? 25.684 38.360 89.480 1.00 85.85 438 GLN D C 1
ATOM 4739 O O . GLN D 3 251 ? 24.465 38.193 89.528 1.00 86.64 438 GLN D O 1
ATOM 4745 N N . HIS D 3 252 ? 26.340 39.070 90.390 1.00 88.24 439 HIS D N 1
ATOM 4746 C CA . HIS D 3 252 ? 25.621 39.644 91.517 1.00 91.32 439 HIS D CA 1
ATOM 4747 C C . HIS D 3 252 ? 25.646 41.158 91.659 1.00 89.56 439 HIS D C 1
ATOM 4748 O O . HIS D 3 252 ? 25.763 41.670 92.769 1.00 88.71 439 HIS D O 1
ATOM 4755 N N . ILE D 3 253 ? 25.533 41.882 90.552 1.00 87.27 440 ILE D N 1
ATOM 4756 C CA . ILE D 3 253 ? 25.513 43.336 90.639 1.00 87.09 440 ILE D CA 1
ATOM 4757 C C . ILE D 3 253 ? 24.162 43.738 91.231 1.00 83.20 440 ILE D C 1
ATOM 4758 O O . ILE D 3 253 ? 23.149 43.063 91.012 1.00 82.92 440 ILE D O 1
ATOM 4763 N N . THR D 3 254 ? 24.152 44.832 91.985 1.00 81.71 441 THR D N 1
ATOM 4764 C CA . THR D 3 254 ? 22.924 45.315 92.600 1.00 78.10 441 THR D CA 1
ATOM 4765 C C . THR D 3 254 ? 22.305 46.369 91.698 1.00 76.47 441 THR D C 1
ATOM 4766 O O . THR D 3 254 ? 21.095 46.591 91.717 1.00 76.62 441 THR D O 1
ATOM 4770 N N . LEU D 3 255 ? 23.149 47.010 90.899 1.00 74.85 442 LEU D N 1
ATOM 4771 C CA . LEU D 3 255 ? 22.689 48.052 89.999 1.00 71.54 442 LEU D CA 1
ATOM 4772 C C . LEU D 3 255 ? 23.082 47.844 88.540 1.00 69.43 442 LEU D C 1
ATOM 4773 O O . LEU D 3 255 ? 24.101 47.223 88.242 1.00 71.74 442 LEU D O 1
ATOM 4778 N N . PRO D 3 256 ? 22.263 48.364 87.612 1.00 71.21 443 PRO D N 1
ATOM 4779 C CA . PRO D 3 256 ? 22.498 48.259 86.170 1.00 68.62 443 PRO D CA 1
ATOM 4780 C C . PRO D 3 256 ? 23.848 48.845 85.770 1.00 66.42 443 PRO D C 1
ATOM 4781 O O . PRO D 3 256 ? 24.173 49.981 86.122 1.00 67.06 443 PRO D O 1
ATOM 4785 N N . VAL D 3 257 ? 24.629 48.063 85.033 1.00 68.16 444 VAL D N 1
ATOM 4786 C CA . VAL D 3 257 ? 25.943 48.503 84.584 1.00 67.37 444 VAL D CA 1
ATOM 4787 C C . VAL D 3 257 ? 25.916 48.800 83.089 1.00 66.77 444 VAL D C 1
ATOM 4788 O O . VAL D 3 257 ? 25.455 47.985 82.294 1.00 67.64 444 VAL D O 1
ATOM 4792 N N . SER D 3 258 ? 26.407 49.972 82.709 1.00 69.64 445 SER D N 1
ATOM 4793 C CA . SER D 3 258 ? 26.443 50.340 81.300 1.00 71.34 445 SER D CA 1
ATOM 4794 C C . SER D 3 258 ? 27.799 49.974 80.716 1.00 71.90 445 SER D C 1
ATOM 4795 O O . SER D 3 258 ? 28.842 50.383 81.229 1.00 71.61 445 SER D O 1
ATOM 4798 N N . VAL D 3 259 ? 27.781 49.193 79.643 1.00 70.39 446 VAL D N 1
ATOM 4799 C CA . VAL D 3 259 ? 29.013 48.772 78.997 1.00 69.63 446 VAL D CA 1
ATOM 4800 C C . VAL D 3 259 ? 28.984 49.105 77.516 1.00 69.97 446 VAL D C 1
ATOM 4801 O O . VAL D 3 259 ? 27.951 49.493 76.977 1.00 69.70 446 VAL D O 1
ATOM 4805 N N . GLY D 3 260 ? 30.130 48.949 76.865 1.00 70.72 447 GLY D N 1
ATOM 4806 C CA . GLY D 3 260 ? 30.224 49.250 75.450 1.00 70.12 447 GLY D CA 1
ATOM 4807 C C . GLY D 3 260 ? 30.507 48.053 74.566 1.00 70.49 447 GLY D C 1
ATOM 4808 O O . GLY D 3 260 ? 31.058 47.036 75.000 1.00 68.50 447 GLY D O 1
ATOM 4809 N N . ILE D 3 261 ? 30.100 48.179 73.309 1.00 71.86 448 ILE D N 1
ATOM 4810 C CA . ILE D 3 261 ? 30.311 47.138 72.318 1.00 73.11 448 ILE D CA 1
ATOM 4811 C C . ILE D 3 261 ? 30.997 47.767 71.122 1.00 75.45 448 ILE D C 1
ATOM 4812 O O . ILE D 3 261 ? 30.689 48.895 70.730 1.00 75.61 448 ILE D O 1
ATOM 4817 N N . TYR D 3 262 ? 31.949 47.041 70.561 1.00 79.87 449 TYR D N 1
ATOM 4818 C CA . TYR D 3 262 ? 32.642 47.499 69.376 1.00 83.55 449 TYR D CA 1
ATOM 4819 C C . TYR D 3 262 ? 33.166 46.262 68.679 1.00 82.13 449 TYR D C 1
ATOM 4820 O O . TYR D 3 262 ? 33.263 45.187 69.283 1.00 82.31 449 TYR D O 1
ATOM 4829 N N . VAL D 3 263 ? 33.479 46.404 67.400 1.00 80.56 450 VAL D N 1
ATOM 4830 C CA . VAL D 3 263 ? 33.970 45.268 66.646 1.00 78.97 450 VAL D CA 1
ATOM 4831 C C . VAL D 3 263 ? 35.381 45.430 66.122 1.00 75.54 450 VAL D C 1
ATOM 4832 O O . VAL D 3 263 ? 35.827 46.523 65.753 1.00 72.26 450 VAL D O 1
ATOM 4836 N N . VAL D 3 264 ? 36.083 44.309 66.106 1.00 74.31 451 VAL D N 1
ATOM 4837 C CA . VAL D 3 264 ? 37.442 44.270 65.609 1.00 75.86 451 VAL D CA 1
ATOM 4838 C C . VAL D 3 264 ? 37.440 43.449 64.337 1.00 75.79 451 VAL D C 1
ATOM 4839 O O . VAL D 3 264 ? 36.842 42.371 64.273 1.00 74.20 451 VAL D O 1
ATOM 4843 N N . THR D 3 265 ? 38.096 43.994 63.322 1.00 80.64 452 THR D N 1
ATOM 4844 C CA . THR D 3 265 ? 38.211 43.339 62.035 1.00 85.95 452 THR D CA 1
ATOM 4845 C C . THR D 3 265 ? 39.699 43.141 61.802 1.00 88.51 452 THR D C 1
ATOM 4846 O O . THR D 3 265 ? 40.519 43.946 62.257 1.00 88.35 452 THR D O 1
ATOM 4850 N N . ASN D 3 266 ? 40.049 42.068 61.105 1.00 91.83 453 ASN D N 1
ATOM 4851 C CA . ASN D 3 266 ? 41.445 41.788 60.831 1.00 95.10 453 ASN D CA 1
ATOM 4852 C C . ASN D 3 266 ? 42.174 43.035 60.316 1.00 93.15 453 ASN D C 1
ATOM 4853 O O . ASN D 3 266 ? 43.395 43.039 60.194 1.00 94.80 453 ASN D O 1
ATOM 4858 N N . ALA D 3 267 ? 41.417 44.094 60.037 1.00 91.96 454 ALA D N 1
ATOM 4859 C CA . ALA D 3 267 ? 41.976 45.343 59.538 1.00 89.38 454 ALA D CA 1
ATOM 4860 C C . ALA D 3 267 ? 41.899 46.486 60.539 1.00 87.12 454 ALA D C 1
ATOM 4861 O O . ALA D 3 267 ? 42.625 47.466 60.414 1.00 86.20 454 ALA D O 1
ATOM 4863 N N . GLY D 3 268 ? 41.017 46.377 61.526 1.00 85.36 455 GLY D N 1
ATOM 4864 C CA . GLY D 3 268 ? 40.893 47.447 62.504 1.00 87.41 455 GLY D CA 1
A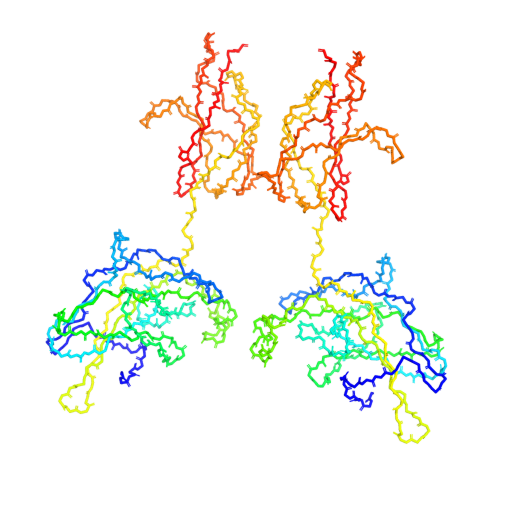TOM 4865 C C . GLY D 3 268 ? 39.785 47.277 63.534 1.00 88.74 455 GLY D C 1
ATOM 4866 O O . GLY D 3 268 ? 39.262 46.177 63.722 1.00 84.62 455 GLY D O 1
ATOM 4867 N N . ARG D 3 269 ? 39.432 48.375 64.202 1.00 88.30 456 ARG D N 1
ATOM 4868 C CA . ARG D 3 269 ? 38.386 48.365 65.229 1.00 91.59 456 ARG D CA 1
ATOM 4869 C C . ARG D 3 269 ? 37.341 49.460 65.016 1.00 87.67 456 ARG D C 1
ATOM 4870 O O . ARG D 3 269 ? 37.690 50.625 64.818 1.00 87.14 456 ARG D O 1
ATOM 4878 N N . SER D 3 270 ? 36.065 49.094 65.072 1.00 88.06 457 SER D N 1
ATOM 4879 C CA . SER D 3 270 ? 34.996 50.076 64.905 1.00 87.54 457 SER D CA 1
ATOM 4880 C C . SER D 3 270 ? 35.161 51.147 65.976 1.00 89.94 457 SER D C 1
ATOM 4881 O O . SER D 3 270 ? 34.655 50.993 67.079 1.00 90.24 457 SER D O 1
ATOM 4884 N N . HIS D 3 271 ? 35.862 52.229 65.650 1.00 96.26 458 HIS D N 1
ATOM 4885 C CA . HIS D 3 271 ? 36.113 53.284 66.623 1.00 103.78 458 HIS D CA 1
ATOM 4886 C C . HIS D 3 271 ? 34.866 53.809 67.335 1.00 105.57 458 HIS D C 1
ATOM 4887 O O . HIS D 3 271 ? 34.955 54.254 68.481 1.00 107.56 458 HIS D O 1
ATOM 4894 N N . ASP D 3 272 ? 33.706 53.757 66.685 1.00 104.47 459 ASP D N 1
ATOM 4895 C CA . ASP D 3 272 ? 32.475 54.220 67.330 1.00 102.85 459 ASP D CA 1
ATOM 4896 C C . ASP D 3 272 ? 31.884 53.110 68.211 1.00 101.53 459 ASP D C 1
ATOM 4897 O O . ASP D 3 272 ? 31.571 52.022 67.726 1.00 101.41 459 ASP D O 1
ATOM 4902 N N . VAL D 3 273 ? 31.742 53.385 69.507 1.00 99.69 460 VAL D N 1
ATOM 4903 C CA . VAL D 3 273 ? 31.210 52.381 70.424 1.00 95.80 460 VAL D CA 1
ATOM 4904 C C . VAL D 3 273 ? 29.717 52.479 70.720 1.00 96.07 460 VAL D C 1
ATOM 4905 O O . VAL D 3 273 ? 29.158 53.568 70.885 1.00 94.91 460 VAL D O 1
ATOM 4909 N N . GLN D 3 274 ? 29.087 51.310 70.780 1.00 94.98 461 GLN D N 1
ATOM 4910 C CA . GLN D 3 274 ? 27.662 51.188 71.063 1.00 93.17 461 GLN D CA 1
ATOM 4911 C C . GLN D 3 274 ? 27.469 50.942 72.561 1.00 88.08 461 GLN D C 1
ATOM 4912 O O . GLN D 3 274 ? 28.268 50.224 73.184 1.00 90.87 461 GLN D O 1
ATOM 4918 N N . PRO D 3 275 ? 26.419 51.535 73.161 1.00 85.61 462 PRO D N 1
ATOM 4919 C CA . PRO D 3 275 ? 26.106 51.390 74.586 1.00 79.77 462 PRO D CA 1
ATOM 4920 C C . PRO D 3 275 ? 25.248 50.164 74.828 1.00 76.32 462 PRO D C 1
ATOM 4921 O O . PRO D 3 275 ? 24.362 49.860 74.039 1.00 78.66 462 PRO D O 1
ATOM 4925 N N . PHE D 3 276 ? 25.494 49.456 75.918 1.00 75.37 463 PHE D N 1
ATOM 4926 C CA . PHE D 3 276 ? 24.682 48.290 76.227 1.00 71.83 463 PHE D CA 1
ATOM 4927 C C . PHE D 3 276 ? 24.581 48.193 77.740 1.00 70.39 463 PHE D C 1
ATOM 4928 O O . PHE D 3 276 ? 25.583 48.283 78.448 1.00 68.34 463 PHE D O 1
ATOM 4936 N N . THR D 3 277 ? 23.369 48.012 78.242 1.00 68.95 464 THR D N 1
ATOM 4937 C CA . THR D 3 277 ? 23.191 47.943 79.678 1.00 68.73 464 THR D CA 1
ATOM 4938 C C . THR D 3 277 ? 22.895 46.559 80.221 1.00 68.58 464 THR D C 1
ATOM 4939 O O . THR D 3 277 ? 21.949 45.885 79.797 1.00 69.55 464 THR D O 1
ATOM 4943 N N . TYR D 3 278 ? 23.733 46.142 81.162 1.00 68.25 465 TYR D N 1
ATOM 4944 C CA . TYR D 3 278 ? 23.571 44.866 81.834 1.00 65.56 465 TYR D CA 1
ATOM 4945 C C . TYR D 3 278 ? 22.693 45.154 83.046 1.00 66.86 465 TYR D C 1
ATOM 4946 O O . TYR D 3 278 ? 22.907 46.133 83.759 1.00 65.92 465 TYR D O 1
ATOM 4955 N N . THR D 3 279 ? 21.700 44.309 83.277 1.00 68.60 466 THR D N 1
ATOM 4956 C CA . THR D 3 279 ? 20.810 44.505 84.411 1.00 69.76 466 THR D CA 1
ATOM 4957 C C . THR D 3 279 ? 20.795 43.303 85.361 1.00 71.26 466 THR D C 1
ATOM 4958 O O . THR D 3 279 ? 20.908 42.153 84.931 1.00 72.59 466 THR D O 1
ATOM 4962 N N . PRO D 3 280 ? 20.664 43.563 86.674 1.00 73.37 467 PRO D N 1
ATOM 4963 C CA . PRO D 3 280 ? 20.632 42.529 87.719 1.00 74.84 467 PRO D CA 1
ATOM 4964 C C . PRO D 3 280 ? 19.707 41.346 87.434 1.00 76.19 467 PRO D C 1
ATOM 4965 O O . PRO D 3 280 ? 18.697 41.476 86.729 1.00 78.31 467 PRO D O 1
ATOM 4969 N N . ASP D 3 281 ? 20.063 40.195 87.999 1.00 82.49 468 ASP D N 1
ATOM 4970 C CA . ASP D 3 281 ? 19.296 38.969 87.819 1.00 86.51 468 ASP D CA 1
ATOM 4971 C C . ASP D 3 281 ? 18.014 38.932 88.661 1.00 87.40 468 ASP D C 1
ATOM 4972 O O . ASP D 3 281 ? 16.915 38.896 88.062 1.00 89.92 468 ASP D O 1
#

Nearest PDB structures (foldseek):
  1imh-assembly1_D  TM=9.142E-01  e=3.120E-52  Homo sapiens
  2as5-assembly2_M  TM=6.103E-01  e=9.448E-29  Homo sapiens
  1pzu-assembly2_H  TM=6.187E-01  e=5.699E-28  Homo sapiens
  8ow4-assembly1_A  TM=7.269E-01  e=1.625E-18  Homo sapiens
  1a3q-assembly1_B  TM=6.359E-01  e=3.566E-16  Homo sapiens